Protein AF-A0A931YNC0-F1 (afdb_monomer)

Mean predicted aligned error: 11.18 Å

Foldseek 3Di:
DFWDKDKDFADFFDCVVVVFDFDDWAAALQRNYIKTWTDDPPNAWIWIAGPNDIQTAGGPKDWHAANVRPWIKIWHAPVVRPPPWIFIDIPNHGQEIDNEPDWDAWAHLHNQKTKTKGFHPVLVVVPPSSVVRIWIDISHDTCPPQKDWDFDCAAPPDSWTWIWIQGNVVQWIWIQTPSRDIDDTDHNPPDDDDDPPDDPNDPDPPDPPDDDDLFDWDWDDDPQWIWTDHPNQIADIASAFDDPVRDHGWAAASNSPKIKGKGKHFPPVLVVLVVVLVVVVVVLVVPDPDDDCPVCCVPNVVSCQCCVCPHHVSVVNRLQRMWIWMIMSYYTDPDTANDKDDWYAQNVGWTWIWGAHPQAIFIATNNNTDDHANYKADWDQDPVVSWTWTWGHHPRIIMIMTID

Secondary structure (DSSP, 8-state):
-PPPEEEEEEEE--HHHHTS-EEEEEE-TTSS-EEEEEE-SSTT-EEEEETTEEEEE-SS-EEEE-TTSS-EEEEEEPSS--TT-EEEEETTEEEEEESSSEEEEEEEEETTEEEEEEE-HHHHHTGGGGGGG-EEEETTEE-BTTEEEEEEEPPTT---EEEEEEETTTTEEEEEETTS-BPPPEEPP--SSSPP-----------S-S-S---PPEEEEETTEEEEEETTEEEEEESEE--TTS---EEE-TTS--EEEEEEE--HHHHHHHHHHHHHHHHHHHH-SSS-THHIIIIIHHHHHHS-TTTSHHHHHHHHH-EEEEEESS-B-SS-BSEEEEEEE-TTS-EEEEEEETTEEEEEETTEE---BSEEEEEEEETTTTEEEEEEEETTEEEEEEE-

Nearest PDB structures (foldseek):
  4zb4-assembly1_A  TM=2.803E-01  e=5.300E-04  Saccharomyces cerevisiae S288C
  5m8c-assembly1_A  TM=2.665E-01  e=4.298E-04  Saccharomyces cerevisiae
  8ptx-assembly1_A  TM=2.726E-01  e=1.679E-03  Homo sapiens
  8yt8-assembly1_B  TM=2.460E-01  e=6.952E-01  Mus musculus
  9c3c-assembly1_b  TM=2.526E-01  e=2.861E+00  Oryctolagus cuniculus

Solvent-accessible surface area (backbone atoms only — not comparable to full-atom values): 22455 Å² total; per-residue (Å²): 130,84,73,48,75,49,76,44,85,53,51,70,62,56,50,86,84,66,76,36,57,83,69,49,78,46,47,11,45,71,47,72,23,60,34,40,34,28,47,49,93,55,92,59,35,43,34,33,36,46,90,94,37,82,42,75,21,56,44,92,50,51,72,44,43,16,35,75,39,84,44,42,37,37,39,24,46,46,88,78,68,57,88,82,47,32,32,32,23,48,72,77,40,85,72,34,79,39,98,30,79,34,75,83,43,76,47,42,66,42,76,87,40,44,35,35,31,33,31,50,65,74,39,58,76,62,44,81,68,23,67,79,56,55,38,29,29,52,74,71,43,80,37,56,90,45,38,47,79,43,81,30,62,39,52,82,64,41,101,37,52,24,35,38,39,36,33,64,84,78,41,27,31,33,46,27,37,74,63,34,43,44,49,75,79,37,74,56,75,96,60,99,63,81,79,71,94,55,90,52,70,66,74,76,84,63,72,96,79,69,88,68,80,76,73,69,73,38,79,45,74,60,91,69,33,28,31,42,33,42,92,89,36,67,26,54,78,22,58,38,52,56,44,99,88,64,51,71,48,52,19,60,25,87,86,66,81,46,46,32,35,43,30,29,40,64,36,71,67,49,53,51,48,52,55,49,53,49,53,51,50,53,50,48,62,73,74,56,90,70,96,66,75,59,63,52,54,70,54,48,45,58,52,46,47,37,57,28,81,87,75,16,69,42,24,57,50,41,62,70,41,32,23,28,22,47,27,39,37,81,44,58,51,92,66,62,29,64,37,60,48,75,58,38,46,42,93,86,64,46,45,34,31,43,35,32,50,97,80,28,17,27,50,30,48,72,85,47,71,51,74,73,17,73,38,68,43,78,76,44,76,38,79,94,72,65,24,43,34,27,37,35,27,52,88,50,35,35,29,25,38,41,38,89

Radius of gyration: 25.34 Å; Cα contacts (8 Å, |Δi|>4): 858; chains: 1; bounding box: 63×57×64 Å

Sequence (404 aa):
MSARHDTDHVATYQPERWQAPLDHVLCAGNNSAVAFGIRTDDACDRAYIFQDRVQGGTGHTRAELSPDGKQFAMYGFLDPPRADTYSITVNGEPRYQVPFDVVSRFAWLDSGTLCWSAFASRDAEEGRRGLERIRVFRNGEDVTGVFDFDEHFMTPPADRHGLTAVDYTRKAWWTVDDTGFATPPRPIPAHEGPIPRCNWGLFTDIPPLCNANPQQPQVTVAGRMHRVTFRGVTGPVFHAIEREDGMPDFAISDDGMFAGYIGTRYGSIIDSMSATAYRILEWVERKEPREDGWRSRYIAMPLAMLFTPNGGIGSAFALRSRRYFPATQHAAWRKGYRYAEYPFFTPRGALVVTAHDINGSCVVIDEDEGPRFDAVHHVRWLHAEQAVSYVGQRGNNFLRVVVR

Structure (mmCIF, N/CA/C/O backbone):
data_AF-A0A931YNC0-F1
#
_entry.id   AF-A0A931YNC0-F1
#
loop_
_atom_site.group_PDB
_atom_site.id
_atom_site.type_symbol
_atom_site.label_atom_id
_atom_site.label_alt_id
_atom_site.label_comp_id
_atom_site.label_asym_id
_atom_site.label_entity_id
_atom_site.label_seq_id
_atom_site.pdbx_PDB_ins_code
_atom_site.Cartn_x
_atom_site.Cartn_y
_atom_site.Cartn_z
_atom_site.occupancy
_atom_site.B_iso_or_equiv
_atom_site.auth_seq_id
_atom_site.auth_comp_id
_atom_site.auth_asym_id
_atom_site.auth_atom_id
_atom_site.pdbx_PDB_model_num
ATOM 1 N N . MET A 1 1 ? 0.783 -22.361 -15.378 1.00 55.53 1 MET A N 1
ATOM 2 C CA . MET A 1 1 ? -0.597 -22.348 -14.851 1.00 55.53 1 MET A CA 1
ATOM 3 C C . MET A 1 1 ? -0.954 -20.888 -14.684 1.00 55.53 1 MET A C 1
ATOM 5 O O . MET A 1 1 ? -0.130 -20.184 -14.127 1.00 55.53 1 MET A O 1
ATOM 9 N N . SER A 1 2 ? -2.070 -20.430 -15.250 1.00 73.88 2 SER A N 1
ATOM 10 C CA . SER A 1 2 ? -2.550 -19.058 -15.018 1.00 73.88 2 SER A CA 1
ATOM 11 C C . SER A 1 2 ? -2.988 -18.943 -13.559 1.00 73.88 2 SER A C 1
ATOM 13 O O . SER A 1 2 ? -3.594 -19.890 -13.042 1.00 73.88 2 SER A O 1
ATOM 15 N N . ALA A 1 3 ? -2.631 -17.841 -12.898 1.00 85.44 3 ALA A N 1
ATOM 16 C CA . ALA A 1 3 ? -3.044 -17.596 -11.525 1.00 85.44 3 ALA A CA 1
ATOM 17 C C . ALA A 1 3 ? -4.577 -17.541 -11.429 1.00 85.44 3 ALA A C 1
ATOM 19 O O . ALA A 1 3 ? -5.262 -17.007 -12.307 1.00 85.44 3 ALA A O 1
ATOM 20 N N . ARG A 1 4 ? -5.147 -18.120 -10.367 1.00 91.75 4 ARG A N 1
ATOM 21 C CA . ARG A 1 4 ? -6.596 -18.054 -10.149 1.00 91.75 4 ARG A CA 1
ATOM 22 C C . ARG A 1 4 ? -6.924 -16.774 -9.388 1.00 91.75 4 ARG A C 1
ATOM 24 O O . ARG A 1 4 ? -6.419 -16.571 -8.289 1.00 91.75 4 ARG A O 1
ATOM 31 N N . HIS A 1 5 ? -7.812 -15.962 -9.956 1.00 92.94 5 HIS A N 1
ATOM 32 C CA . HIS A 1 5 ? -8.323 -14.743 -9.335 1.00 92.94 5 HIS A CA 1
ATOM 33 C C . HIS A 1 5 ? -9.734 -14.987 -8.799 1.00 92.94 5 HIS A C 1
ATOM 35 O O . HIS A 1 5 ? -10.678 -15.115 -9.579 1.00 92.94 5 HIS A O 1
ATOM 41 N N . ASP A 1 6 ? -9.884 -15.029 -7.479 1.00 94.38 6 ASP A N 1
ATOM 42 C CA . ASP A 1 6 ? -11.199 -14.980 -6.841 1.00 94.38 6 ASP A CA 1
ATOM 43 C C . ASP A 1 6 ? -11.533 -13.510 -6.542 1.00 94.38 6 ASP A C 1
ATOM 45 O O . ASP A 1 6 ? -10.662 -12.743 -6.126 1.00 94.38 6 ASP A O 1
ATOM 49 N N . THR A 1 7 ? -12.763 -13.083 -6.830 1.00 94.50 7 THR A N 1
ATOM 50 C CA . THR A 1 7 ? -13.190 -11.684 -6.685 1.00 94.50 7 THR A CA 1
ATOM 51 C C . THR A 1 7 ? -14.472 -11.600 -5.872 1.00 94.50 7 THR A C 1
ATOM 53 O O . THR A 1 7 ? -15.481 -12.181 -6.268 1.00 94.50 7 THR A O 1
ATOM 56 N N . ASP A 1 8 ? -14.438 -10.815 -4.799 1.00 94.19 8 ASP A N 1
ATOM 57 C CA . ASP A 1 8 ? -15.563 -10.576 -3.900 1.00 94.19 8 ASP A CA 1
ATOM 58 C C . ASP A 1 8 ? -15.933 -9.088 -3.918 1.00 94.19 8 ASP A C 1
ATOM 60 O O . ASP A 1 8 ? -15.063 -8.215 -3.914 1.00 94.19 8 ASP A O 1
ATOM 64 N N . HIS A 1 9 ? -17.227 -8.765 -3.927 1.00 94.50 9 HIS A N 1
ATOM 65 C CA . HIS A 1 9 ? -17.669 -7.382 -3.729 1.00 94.50 9 HIS A CA 1
ATOM 66 C C . HIS A 1 9 ? -17.532 -6.993 -2.256 1.00 94.50 9 HIS A C 1
ATOM 68 O O . HIS A 1 9 ? -17.921 -7.763 -1.381 1.00 94.50 9 HIS A O 1
ATOM 74 N N . VAL A 1 10 ? -16.965 -5.811 -1.992 1.00 93.19 10 VAL A N 1
ATOM 75 C CA . VAL A 1 10 ? -16.708 -5.335 -0.623 1.00 93.19 10 VAL A CA 1
ATOM 76 C C . VAL A 1 10 ? -17.553 -4.118 -0.282 1.00 93.19 10 VAL A C 1
ATOM 78 O O . VAL A 1 10 ? -18.072 -4.024 0.827 1.00 93.19 10 VAL A O 1
ATOM 81 N N . ALA A 1 11 ? -17.681 -3.171 -1.214 1.00 93.06 11 ALA A N 1
ATOM 82 C CA . ALA A 1 11 ? -18.469 -1.963 -1.004 1.00 93.06 11 ALA A CA 1
ATOM 83 C C . ALA A 1 11 ? -18.790 -1.235 -2.313 1.00 93.06 11 ALA A C 1
ATOM 85 O O . ALA A 1 11 ? -18.158 -1.444 -3.353 1.00 93.06 11 ALA A O 1
ATOM 86 N N . THR A 1 12 ? -19.750 -0.317 -2.231 1.00 93.06 12 THR A N 1
ATOM 87 C CA . THR A 1 12 ? -20.085 0.621 -3.302 1.00 93.06 12 THR A CA 1
ATOM 88 C C . THR A 1 12 ? -20.097 2.040 -2.744 1.00 93.06 12 THR A C 1
ATOM 90 O O . THR A 1 12 ? -20.809 2.331 -1.787 1.00 93.06 12 THR A O 1
ATOM 93 N N . TYR A 1 13 ? -19.328 2.935 -3.360 1.00 91.88 13 TYR A N 1
ATOM 94 C CA . TYR A 1 13 ? -19.343 4.361 -3.062 1.00 91.88 13 TYR A CA 1
ATOM 95 C C . TYR A 1 13 ? -20.507 5.049 -3.786 1.00 91.88 13 TYR A C 1
ATOM 97 O O . TYR A 1 13 ? -20.740 4.822 -4.968 1.00 91.88 13 TYR A O 1
ATOM 105 N N . GLN A 1 14 ? -21.264 5.896 -3.093 1.00 90.88 14 GLN A N 1
ATOM 106 C CA . GLN A 1 14 ? -22.442 6.566 -3.655 1.00 90.88 14 GLN A CA 1
ATOM 107 C C . GLN A 1 14 ? -22.222 8.085 -3.650 1.00 90.88 14 GLN A C 1
ATOM 109 O O . GLN A 1 14 ? -22.720 8.751 -2.746 1.00 90.88 14 GLN A O 1
ATOM 114 N N . PRO A 1 15 ? -21.486 8.655 -4.626 1.00 87.00 15 PRO A N 1
ATOM 115 C CA . PRO A 1 15 ? -21.131 10.078 -4.617 1.00 87.00 15 PRO A CA 1
ATOM 116 C C . PRO A 1 15 ? -22.362 10.988 -4.512 1.00 87.00 15 PRO A C 1
ATOM 118 O O . PRO A 1 15 ? -22.346 11.948 -3.754 1.00 87.00 15 PRO A O 1
ATOM 121 N N . GLU A 1 16 ? -23.460 10.624 -5.179 1.00 88.06 16 GLU A N 1
ATOM 122 C CA . GLU A 1 16 ? -24.739 11.353 -5.134 1.00 88.06 16 GLU A CA 1
ATOM 123 C C . GLU A 1 16 ? -25.344 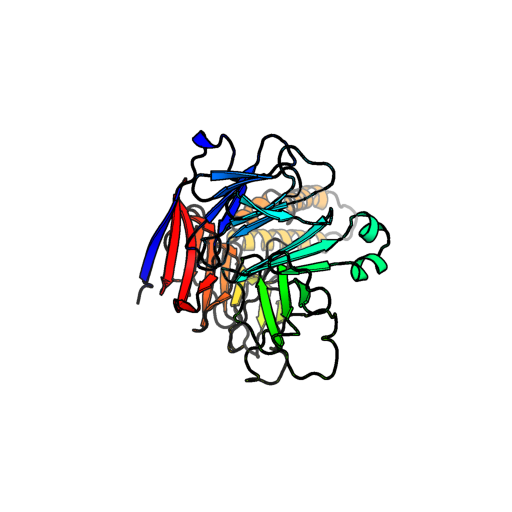11.421 -3.723 1.00 88.06 16 GLU A C 1
ATOM 125 O O . GLU A 1 16 ? -25.979 12.405 -3.349 1.00 88.06 16 GLU A O 1
ATOM 130 N N . ARG A 1 17 ? -25.153 10.366 -2.919 1.00 87.50 17 ARG A N 1
ATOM 131 C CA . ARG A 1 17 ? -25.677 10.286 -1.550 1.00 87.50 17 ARG A CA 1
ATOM 132 C C . ARG A 1 17 ? -24.858 11.136 -0.583 1.00 87.50 17 ARG A C 1
ATOM 134 O O . ARG A 1 17 ? -25.415 11.660 0.375 1.00 87.50 17 ARG A O 1
ATOM 141 N N . TRP A 1 18 ? -23.555 11.241 -0.824 1.00 84.62 18 TRP A N 1
ATOM 142 C CA . TRP A 1 18 ? -22.610 11.882 0.092 1.00 84.62 18 TRP A CA 1
ATOM 143 C C . TRP A 1 18 ? -22.251 13.312 -0.306 1.00 84.62 18 TRP A C 1
ATOM 145 O O . TRP A 1 18 ? -21.717 14.039 0.520 1.00 84.62 18 TRP A O 1
ATOM 155 N N . GLN A 1 19 ? -22.556 13.706 -1.548 1.00 85.69 19 GLN A N 1
ATOM 156 C CA . GLN A 1 19 ? -22.292 15.036 -2.110 1.00 85.69 19 GLN A CA 1
ATOM 157 C C . GLN A 1 19 ? -20.828 15.482 -1.968 1.00 85.69 19 GLN A C 1
ATOM 159 O O . GLN A 1 19 ? -20.533 16.669 -1.929 1.00 85.69 19 GLN A O 1
ATOM 164 N N . ALA A 1 20 ? -19.905 14.523 -1.914 1.00 86.44 20 ALA A N 1
ATOM 165 C CA . ALA A 1 20 ? -18.487 14.764 -1.702 1.00 86.44 20 ALA A CA 1
ATOM 166 C C . ALA A 1 20 ? -17.646 13.881 -2.636 1.00 86.44 20 ALA A C 1
ATOM 168 O O . ALA A 1 20 ? -18.051 12.756 -2.965 1.00 86.44 20 ALA A O 1
ATOM 169 N N . PRO A 1 21 ? -16.471 14.344 -3.087 1.00 88.25 21 PRO A N 1
ATOM 170 C CA . PRO A 1 21 ? -15.528 13.487 -3.786 1.00 88.25 21 PRO A CA 1
ATOM 171 C C . PRO A 1 21 ? -14.871 12.501 -2.811 1.00 88.25 21 PRO A C 1
ATOM 173 O O . PRO A 1 21 ? -14.592 12.825 -1.653 1.00 88.25 21 PRO A O 1
ATOM 176 N N . LEU A 1 22 ? -14.592 11.296 -3.313 1.00 89.50 22 LEU A N 1
ATOM 177 C CA . LEU A 1 22 ? -13.743 10.333 -2.620 1.00 89.50 22 LEU A CA 1
ATOM 178 C C . LEU A 1 22 ? -12.320 10.903 -2.530 1.00 89.50 22 LEU A C 1
ATOM 180 O O . LEU A 1 22 ? -11.747 11.276 -3.552 1.00 89.50 22 LEU A O 1
ATOM 184 N N . ASP A 1 23 ? -11.771 10.964 -1.321 1.00 88.56 23 ASP A N 1
ATOM 185 C CA . ASP A 1 23 ? -10.412 11.444 -1.053 1.00 88.56 23 ASP A CA 1
ATOM 186 C C . ASP A 1 23 ? -9.432 10.269 -0.965 1.00 88.56 23 ASP A C 1
ATOM 188 O O . ASP A 1 23 ? -8.437 10.230 -1.684 1.00 88.56 23 ASP A O 1
ATOM 192 N N . HIS A 1 24 ? -9.743 9.275 -0.129 1.00 87.38 24 HIS A N 1
ATOM 193 C CA . HIS A 1 24 ? -8.935 8.066 0.030 1.00 87.38 24 HIS A CA 1
ATOM 194 C C . HIS A 1 24 ? -9.781 6.871 0.495 1.00 87.38 24 HIS A C 1
ATOM 196 O O . HIS A 1 24 ? -10.928 7.016 0.924 1.00 87.38 24 HIS A O 1
ATOM 202 N N . VAL A 1 25 ? -9.214 5.668 0.400 1.00 89.50 25 VAL A N 1
ATOM 203 C CA . VAL A 1 25 ? -9.854 4.406 0.798 1.00 89.50 25 VAL A CA 1
ATOM 204 C C . VAL A 1 25 ? -9.017 3.774 1.898 1.00 89.50 25 VAL A C 1
ATOM 206 O O . VAL A 1 25 ? -7.814 3.623 1.731 1.00 89.50 25 VAL A O 1
ATOM 209 N N . LEU A 1 26 ? -9.651 3.388 3.002 1.00 89.94 26 LEU A N 1
ATOM 210 C CA . LEU A 1 26 ? -9.050 2.558 4.043 1.00 89.94 26 LEU A CA 1
ATOM 211 C C . LEU A 1 26 ? -9.515 1.119 3.842 1.00 89.94 26 LEU A C 1
ATOM 213 O O . LEU A 1 26 ? -10.693 0.888 3.571 1.00 89.94 26 LEU A O 1
ATOM 217 N N . CYS A 1 27 ? -8.617 0.151 3.996 1.00 87.88 27 CYS A N 1
ATOM 218 C CA . CYS A 1 27 ? -8.933 -1.272 3.873 1.00 87.88 27 CYS A CA 1
ATOM 219 C C . CYS A 1 27 ? -8.572 -2.022 5.152 1.00 87.88 27 CYS A C 1
ATOM 221 O O . CYS A 1 27 ? -7.568 -1.723 5.792 1.00 87.88 27 CYS A O 1
ATOM 223 N N . ALA A 1 28 ? -9.362 -3.041 5.486 1.00 88.56 28 ALA A N 1
ATOM 224 C CA . ALA A 1 28 ? -9.044 -3.949 6.583 1.00 88.56 28 ALA A CA 1
ATOM 225 C C . ALA A 1 28 ? -7.748 -4.712 6.276 1.00 88.56 28 ALA A C 1
ATOM 227 O O . ALA A 1 28 ? -7.393 -4.891 5.109 1.00 88.56 28 ALA A O 1
ATOM 228 N N . GLY A 1 29 ? -7.074 -5.239 7.300 1.00 79.00 29 GLY A N 1
ATOM 229 C CA . GLY A 1 29 ? -5.818 -5.984 7.128 1.00 79.00 29 GLY A CA 1
ATOM 230 C C . GLY A 1 29 ? -5.921 -7.185 6.172 1.00 79.00 29 GLY A C 1
ATOM 231 O O . GLY A 1 29 ? -4.949 -7.549 5.514 1.00 79.00 29 GLY A O 1
ATOM 232 N N . ASN A 1 30 ? -7.111 -7.776 6.041 1.00 84.06 30 ASN A N 1
ATOM 233 C CA . ASN A 1 30 ? -7.433 -8.860 5.103 1.00 84.06 30 ASN A CA 1
ATOM 234 C C . ASN A 1 30 ? -8.132 -8.390 3.800 1.00 84.06 30 ASN A C 1
ATOM 236 O O . ASN A 1 30 ? -8.558 -9.227 2.994 1.00 84.06 30 ASN A O 1
ATOM 240 N N . ASN A 1 31 ? -8.290 -7.077 3.606 1.00 88.12 31 ASN A N 1
ATOM 241 C CA . ASN A 1 31 ? -9.050 -6.422 2.536 1.00 88.12 31 ASN A CA 1
ATOM 242 C C . ASN A 1 31 ? -10.536 -6.843 2.443 1.00 88.12 31 ASN A C 1
ATOM 244 O O . ASN A 1 31 ? -11.144 -6.704 1.385 1.00 88.12 31 ASN A O 1
ATOM 248 N N . SER A 1 32 ? -11.140 -7.379 3.512 1.00 90.69 32 SER A N 1
ATOM 249 C CA . SER A 1 32 ? -12.546 -7.828 3.501 1.00 90.69 32 SER A CA 1
ATOM 250 C C . SER A 1 32 ? -13.561 -6.720 3.771 1.00 90.69 32 SER A C 1
ATOM 252 O O . SER A 1 32 ? -14.760 -6.970 3.709 1.00 90.69 32 SER A O 1
ATOM 254 N N . ALA A 1 33 ? -13.100 -5.522 4.119 1.00 92.38 33 ALA A N 1
ATOM 255 C CA . ALA A 1 33 ? -13.934 -4.355 4.351 1.00 92.38 33 ALA A CA 1
ATOM 256 C C . ALA A 1 33 ? -13.169 -3.092 3.956 1.00 92.38 33 ALA A C 1
ATOM 258 O O . ALA A 1 33 ? -11.934 -3.069 4.006 1.00 92.38 33 ALA A O 1
ATOM 259 N N . VAL A 1 34 ? -13.918 -2.052 3.592 1.00 93.00 34 VAL A N 1
ATOM 260 C CA . VAL A 1 34 ? -13.373 -0.733 3.273 1.00 93.00 34 VAL A CA 1
ATOM 261 C C . VAL A 1 34 ? -14.129 0.366 4.011 1.00 93.00 34 VAL A C 1
ATOM 263 O O . VAL A 1 34 ? -15.326 0.233 4.277 1.00 93.00 34 VAL A O 1
ATOM 266 N N . ALA A 1 35 ? -13.430 1.456 4.306 1.00 92.81 35 ALA A N 1
ATOM 267 C CA . ALA A 1 35 ? -14.023 2.730 4.689 1.00 92.81 35 ALA A CA 1
ATOM 268 C C . ALA A 1 35 ? -13.587 3.812 3.693 1.00 92.81 35 ALA A C 1
ATOM 270 O O . ALA A 1 35 ? -12.473 3.775 3.169 1.00 92.81 35 ALA A O 1
ATOM 271 N N . PHE A 1 36 ? -14.467 4.768 3.417 1.00 92.62 36 PHE A N 1
ATOM 272 C CA . PHE A 1 36 ? -14.213 5.834 2.449 1.00 92.62 36 PHE A CA 1
ATOM 273 C C . PHE A 1 36 ? -13.948 7.143 3.175 1.00 92.62 36 PHE A C 1
ATOM 275 O O . PHE A 1 36 ? -14.842 7.637 3.856 1.00 92.62 36 PHE A O 1
ATOM 282 N N . GLY A 1 37 ? -12.757 7.712 3.012 1.00 90.31 37 GLY A N 1
ATOM 283 C CA . GLY A 1 37 ? -12.494 9.094 3.391 1.00 90.31 37 GLY A CA 1
ATOM 284 C C . GLY A 1 37 ? -13.047 10.023 2.315 1.00 90.31 37 GLY A C 1
ATOM 285 O O . GLY A 1 37 ? -12.710 9.876 1.139 1.00 90.31 37 GLY A O 1
ATOM 286 N N . ILE A 1 38 ? -13.902 10.966 2.702 1.00 89.56 38 ILE A N 1
ATOM 287 C CA . ILE A 1 38 ? -14.461 11.982 1.805 1.00 89.56 38 ILE A CA 1
ATOM 288 C C . ILE A 1 38 ? -14.010 13.370 2.246 1.00 89.56 38 ILE A C 1
ATOM 290 O O . ILE A 1 38 ? -13.848 13.640 3.440 1.00 89.56 38 ILE A O 1
ATOM 294 N N . ARG A 1 39 ? -13.807 14.256 1.270 1.00 84.12 39 ARG A N 1
ATOM 295 C CA . ARG A 1 39 ? -13.465 15.654 1.535 1.00 84.12 39 ARG A CA 1
ATOM 296 C C . ARG A 1 39 ? -14.747 16.469 1.646 1.00 84.12 39 ARG A C 1
ATOM 298 O O . ARG A 1 39 ? -15.526 16.490 0.697 1.00 84.12 39 ARG A O 1
ATOM 305 N N . THR A 1 40 ? -14.962 17.116 2.783 1.00 80.31 40 THR A N 1
ATOM 306 C CA . THR A 1 40 ? -16.070 18.062 2.958 1.00 80.31 40 THR A CA 1
ATOM 307 C C . THR A 1 40 ? -15.669 19.451 2.458 1.00 80.31 40 THR A C 1
ATOM 309 O O . THR A 1 40 ? -14.479 19.744 2.326 1.00 80.31 40 THR A O 1
ATOM 312 N N . ASP A 1 41 ? -16.652 20.305 2.170 1.00 78.44 41 ASP A N 1
ATOM 313 C CA . ASP A 1 41 ? -16.408 21.677 1.694 1.00 78.44 41 ASP A CA 1
ATOM 314 C C . ASP A 1 41 ? -15.667 22.540 2.731 1.00 78.44 41 ASP A C 1
ATOM 316 O O . ASP A 1 41 ? -14.921 23.454 2.369 1.00 78.44 41 ASP A O 1
ATOM 320 N N . ASP A 1 42 ? -15.803 22.210 4.017 1.00 72.19 42 ASP A N 1
ATOM 321 C CA . ASP A 1 42 ? -14.994 22.793 5.079 1.00 72.19 42 ASP A CA 1
ATOM 322 C C . ASP A 1 42 ? -13.581 22.200 5.032 1.00 72.19 42 ASP A C 1
ATOM 324 O O . ASP A 1 42 ? -13.360 21.025 5.326 1.00 72.19 42 ASP A O 1
ATOM 328 N N . ALA A 1 43 ? -12.614 23.036 4.638 1.00 57.22 43 ALA A N 1
ATOM 329 C CA . ALA A 1 43 ? -11.243 22.672 4.256 1.00 57.22 43 ALA A CA 1
ATOM 330 C C . ALA A 1 43 ? -10.419 21.900 5.312 1.00 57.22 43 ALA A C 1
ATOM 332 O O . ALA A 1 43 ? -9.307 21.461 5.008 1.00 57.22 43 ALA A O 1
ATOM 333 N N . CYS A 1 44 ? -10.937 21.736 6.528 1.00 56.97 44 CYS A N 1
ATOM 334 C CA . CYS A 1 44 ? -10.276 21.042 7.631 1.00 56.97 44 CYS A CA 1
ATOM 335 C C . CYS A 1 44 ? -10.998 19.773 8.098 1.00 56.97 44 CYS A C 1
ATOM 337 O O . CYS A 1 44 ? -10.445 19.073 8.947 1.00 56.97 44 CYS A O 1
ATOM 339 N N . ASP A 1 45 ? -12.169 19.452 7.546 1.00 68.56 45 ASP A N 1
ATOM 340 C CA . ASP A 1 45 ? -12.976 18.337 8.026 1.00 68.56 45 ASP A CA 1
ATOM 341 C C . ASP A 1 45 ? -12.892 17.138 7.072 1.00 68.56 45 ASP A C 1
ATOM 343 O O . ASP A 1 45 ? -12.884 17.241 5.841 1.00 68.56 45 ASP A O 1
ATOM 347 N N . ARG A 1 46 ? -12.741 15.957 7.673 1.00 80.38 46 ARG A N 1
ATOM 348 C CA . ARG A 1 46 ? -12.788 14.672 6.978 1.00 80.38 46 ARG A CA 1
ATOM 349 C C . ARG A 1 46 ? -13.939 13.891 7.568 1.00 80.38 46 ARG A C 1
ATOM 351 O O . ARG A 1 46 ? -13.981 13.643 8.771 1.00 80.38 46 ARG A O 1
ATOM 358 N N . ALA A 1 47 ? -14.842 13.458 6.704 1.00 85.12 47 ALA A N 1
ATOM 359 C CA . ALA A 1 47 ? -15.827 12.462 7.073 1.00 85.12 47 ALA A CA 1
ATOM 360 C C . ALA A 1 47 ? -15.393 11.106 6.527 1.00 85.12 47 ALA A C 1
ATOM 362 O O . ALA A 1 47 ? -14.763 11.002 5.471 1.00 85.12 47 ALA A O 1
ATOM 363 N N . TYR A 1 48 ? -15.747 10.062 7.260 1.00 88.19 48 TYR A N 1
ATOM 364 C CA . TYR A 1 48 ? -15.516 8.693 6.850 1.00 88.19 48 TYR A CA 1
ATOM 365 C C . TYR A 1 48 ? -16.843 7.972 6.695 1.00 88.19 48 TYR A C 1
ATOM 367 O O . TYR A 1 48 ? -17.751 8.132 7.506 1.00 88.19 48 TYR A O 1
ATOM 375 N N . ILE A 1 49 ? -16.968 7.154 5.659 1.00 87.88 49 ILE A N 1
ATOM 376 C CA . ILE A 1 49 ? -18.130 6.293 5.462 1.00 87.88 49 ILE A CA 1
ATOM 377 C C . ILE A 1 49 ? -17.705 4.860 5.721 1.00 87.88 49 ILE A C 1
ATOM 379 O O . ILE A 1 49 ? -16.839 4.329 5.026 1.00 87.88 49 ILE A O 1
ATOM 383 N N . PHE A 1 50 ? -18.354 4.220 6.685 1.00 91.56 50 PHE A N 1
ATOM 384 C CA . PHE A 1 50 ? -18.160 2.809 6.989 1.00 91.56 50 PHE A CA 1
ATOM 385 C C . PHE A 1 50 ? -19.518 2.147 7.232 1.00 91.56 50 PHE A C 1
ATOM 387 O O . PHE A 1 50 ? -20.323 2.658 8.010 1.00 91.56 50 PHE A O 1
ATOM 394 N N . GLN A 1 51 ? -19.788 1.027 6.548 1.00 88.69 51 GLN A N 1
ATOM 395 C CA . GLN A 1 51 ? -21.067 0.295 6.622 1.00 88.69 51 GLN A CA 1
ATOM 396 C C . GLN A 1 51 ? -22.305 1.199 6.426 1.00 88.69 51 GLN A C 1
ATOM 398 O O . GLN A 1 51 ? -23.231 1.186 7.235 1.00 88.69 51 GLN A O 1
ATOM 403 N N . ASP A 1 52 ? -22.301 2.022 5.371 1.00 85.31 52 ASP A N 1
ATOM 404 C CA . ASP A 1 52 ? -23.373 2.979 5.028 1.00 85.31 52 ASP A CA 1
ATOM 405 C C . ASP A 1 52 ? -23.671 4.063 6.077 1.00 85.31 52 ASP A C 1
ATOM 407 O O . ASP A 1 52 ? -24.682 4.769 5.975 1.00 85.31 52 ASP A O 1
ATOM 411 N N . ARG A 1 53 ? -22.791 4.228 7.069 1.00 84.88 53 ARG A N 1
ATOM 412 C CA . ARG A 1 53 ? -22.875 5.281 8.081 1.00 84.88 53 ARG A CA 1
ATOM 413 C C . ARG A 1 53 ? -21.770 6.296 7.853 1.00 84.88 53 ARG A C 1
ATOM 415 O O . ARG A 1 53 ? -20.601 5.927 7.753 1.00 84.88 53 ARG A O 1
ATOM 422 N N . VAL A 1 54 ? -22.154 7.568 7.804 1.00 81.88 54 VAL A N 1
ATOM 423 C CA . VAL A 1 54 ? -21.203 8.679 7.876 1.00 81.88 54 VAL A CA 1
ATOM 424 C C . VAL A 1 54 ? -20.771 8.820 9.326 1.00 81.88 54 VAL A C 1
ATOM 426 O O . VAL A 1 54 ? -21.604 8.924 10.224 1.00 81.88 54 VAL A O 1
ATOM 429 N N . GLN A 1 55 ? -19.468 8.814 9.539 1.00 82.19 55 GLN A N 1
ATOM 430 C CA . GLN A 1 55 ? -18.815 9.116 10.796 1.00 82.19 55 GLN A CA 1
ATOM 431 C C . GLN A 1 55 ? -17.999 10.382 10.546 1.00 82.19 55 GLN A C 1
ATOM 433 O O . GLN A 1 55 ? -17.012 10.365 9.812 1.00 82.19 55 GLN A O 1
ATOM 438 N N . GLY A 1 56 ? -18.501 11.507 11.051 1.00 71.06 56 GLY A N 1
ATOM 439 C CA . GLY A 1 56 ? -17.851 12.806 10.915 1.00 71.06 56 GLY A CA 1
ATOM 440 C C . GLY A 1 56 ? -16.901 13.057 12.078 1.00 71.06 56 GLY A C 1
ATOM 441 O O . GLY A 1 56 ? -17.246 12.766 13.223 1.00 71.06 56 GLY A O 1
ATOM 442 N N . GLY A 1 57 ? -15.726 13.601 11.784 1.00 62.91 57 GLY A N 1
ATOM 443 C CA . GLY A 1 57 ? -14.852 14.217 12.773 1.00 62.91 57 GLY A CA 1
ATOM 444 C C . GLY A 1 57 ? -14.528 15.635 12.323 1.00 62.91 57 GLY A C 1
ATOM 445 O O . GLY A 1 57 ? -14.282 15.865 11.138 1.00 62.91 57 GLY A O 1
ATOM 446 N N . THR A 1 58 ? -14.553 16.586 13.252 1.00 63.09 58 THR A N 1
ATOM 447 C CA . THR A 1 58 ? -14.026 17.925 12.985 1.00 63.09 58 THR A CA 1
ATOM 448 C C . THR A 1 58 ? -12.517 17.944 13.247 1.00 63.09 58 THR A C 1
ATOM 450 O O . THR A 1 58 ? -12.023 17.312 14.187 1.00 63.09 58 THR A O 1
ATOM 453 N N . GLY A 1 59 ? -11.757 18.647 12.406 1.00 69.31 59 GLY A N 1
ATOM 454 C CA . GLY A 1 59 ? -10.307 18.819 12.550 1.00 69.31 59 GLY A CA 1
ATOM 455 C C . GLY A 1 59 ? -9.454 17.592 12.187 1.00 69.31 59 GLY A C 1
ATOM 456 O O . GLY A 1 59 ? -9.795 16.806 11.301 1.00 69.31 59 GLY A O 1
ATOM 457 N N . HIS A 1 60 ? -8.295 17.444 12.851 1.00 65.62 60 HIS A N 1
ATOM 458 C CA . HIS A 1 60 ? -7.285 16.401 12.593 1.00 65.62 60 HIS A CA 1
ATOM 459 C C . HIS A 1 60 ? -7.780 14.988 12.949 1.00 65.62 60 HIS A C 1
ATOM 461 O O . HIS A 1 60 ? -7.344 14.368 13.916 1.00 65.62 60 HIS A O 1
ATOM 467 N N . THR A 1 61 ? -8.688 14.470 12.130 1.00 74.25 61 THR A N 1
ATOM 468 C CA . THR A 1 61 ? -9.345 13.184 12.336 1.00 74.25 61 THR A CA 1
ATOM 469 C C . THR A 1 61 ? -8.468 12.059 11.794 1.00 74.25 61 THR A C 1
ATOM 471 O O . THR A 1 61 ? -8.199 11.987 10.589 1.00 74.25 61 THR A O 1
ATOM 474 N N . ARG A 1 62 ? -8.038 11.158 12.684 1.00 84.94 62 ARG A N 1
ATOM 475 C CA . ARG A 1 62 ? -7.435 9.870 12.309 1.00 84.94 62 ARG A CA 1
ATOM 476 C C . ARG A 1 62 ? -8.480 8.774 12.427 1.00 84.94 62 ARG A C 1
ATOM 478 O O . ARG A 1 62 ? -9.264 8.766 13.377 1.00 84.94 62 ARG A O 1
ATOM 485 N N . ALA A 1 63 ? -8.467 7.856 11.473 1.00 89.44 63 ALA A N 1
ATOM 486 C CA . ALA A 1 63 ? -9.379 6.734 11.447 1.00 89.44 63 ALA A CA 1
ATOM 487 C C . ALA A 1 63 ? -8.660 5.458 11.027 1.00 89.44 63 ALA A C 1
ATOM 489 O O . ALA A 1 63 ? -7.753 5.500 10.203 1.00 89.44 63 ALA A O 1
ATOM 490 N N . GLU A 1 64 ? -9.085 4.338 11.599 1.00 90.00 64 GLU A N 1
ATOM 491 C CA . GLU A 1 64 ? -8.451 3.037 11.422 1.00 90.00 64 GLU A CA 1
ATOM 492 C C . GLU A 1 64 ? -9.503 1.939 11.369 1.00 90.00 64 GLU A C 1
ATOM 494 O O . GLU A 1 64 ? -10.453 1.916 12.162 1.00 90.00 64 GLU A O 1
ATOM 499 N N . LEU A 1 65 ? -9.305 0.988 10.461 1.00 90.38 65 LEU A N 1
ATOM 500 C CA . LEU A 1 65 ? -10.160 -0.182 10.343 1.00 90.38 65 LEU A CA 1
ATOM 501 C C . LEU A 1 65 ? -9.472 -1.389 10.979 1.00 90.38 65 LEU A C 1
ATOM 503 O O . LEU A 1 65 ? -8.294 -1.643 10.737 1.00 90.38 65 LEU A O 1
ATOM 507 N N . SER A 1 66 ? -10.202 -2.141 11.800 1.00 90.25 66 SER A N 1
ATOM 508 C CA . SER A 1 66 ? -9.664 -3.325 12.458 1.00 90.25 66 SER A CA 1
ATOM 509 C C . SER A 1 66 ? -9.197 -4.352 11.422 1.00 90.25 66 SER A C 1
ATOM 511 O O . SER A 1 66 ? -9.749 -4.415 10.317 1.00 90.25 66 SER A O 1
ATOM 513 N N . PRO A 1 67 ? -8.229 -5.222 11.760 1.00 84.56 67 PRO A N 1
ATOM 514 C CA . PRO A 1 67 ? -7.702 -6.203 10.813 1.00 84.56 67 PRO A CA 1
ATOM 515 C C . PRO A 1 67 ? -8.753 -7.134 10.189 1.00 84.56 67 PRO A C 1
ATOM 517 O O . PRO A 1 67 ? -8.576 -7.581 9.057 1.00 84.56 67 PRO A O 1
ATOM 520 N N . ASP A 1 68 ? -9.849 -7.415 10.903 1.00 87.38 68 ASP A N 1
ATOM 521 C CA . ASP A 1 68 ? -10.973 -8.230 10.417 1.00 87.38 68 ASP A CA 1
ATOM 522 C C . ASP A 1 68 ? -12.094 -7.418 9.753 1.00 87.38 68 ASP A C 1
ATOM 524 O O . ASP A 1 68 ? -13.096 -7.991 9.322 1.00 87.38 68 ASP A O 1
ATOM 528 N N . GLY A 1 69 ? -11.952 -6.093 9.696 1.00 89.94 69 GLY A N 1
ATOM 529 C CA . GLY A 1 69 ? -12.896 -5.208 9.034 1.00 89.94 69 GLY A CA 1
ATOM 530 C C . GLY A 1 69 ? -14.219 -5.005 9.765 1.00 89.94 69 GLY A C 1
ATOM 531 O O . GLY A 1 69 ? -15.167 -4.524 9.149 1.00 89.94 69 GLY A O 1
ATOM 532 N N . LYS A 1 70 ? -14.330 -5.393 11.043 1.00 93.19 70 LYS A N 1
ATOM 533 C CA . LYS A 1 70 ? -15.586 -5.286 11.811 1.00 93.19 70 LYS A CA 1
ATOM 534 C C . LYS A 1 70 ? -15.692 -4.029 12.663 1.00 93.19 70 LYS A C 1
ATOM 536 O O . LYS A 1 70 ? -16.798 -3.668 13.072 1.00 93.19 70 LYS A O 1
ATOM 541 N N . GLN A 1 71 ? -14.567 -3.400 12.980 1.00 93.94 71 GLN A N 1
ATOM 542 C CA . GLN A 1 71 ? -14.516 -2.231 13.846 1.00 93.94 71 GLN A CA 1
ATOM 543 C C . GLN A 1 71 ? -13.793 -1.102 13.131 1.00 93.94 71 GLN A C 1
ATOM 545 O O . GLN A 1 71 ? -12.668 -1.258 12.679 1.00 93.94 71 GLN A O 1
ATOM 550 N N . PHE A 1 72 ? -14.447 0.043 13.040 1.00 93.94 72 PHE A N 1
ATOM 551 C CA . PHE A 1 72 ? -13.884 1.274 12.523 1.00 93.94 72 PHE A CA 1
ATOM 552 C C . PHE A 1 72 ? -13.735 2.241 13.686 1.00 93.94 72 PHE A C 1
ATOM 554 O O . PHE A 1 72 ? -14.729 2.620 14.307 1.00 93.94 72 PHE A O 1
ATOM 561 N N . ALA A 1 73 ? -12.495 2.572 14.024 1.00 93.31 73 ALA A N 1
ATOM 562 C CA . ALA A 1 73 ? -12.190 3.503 15.091 1.00 93.31 73 ALA A CA 1
ATOM 563 C C . ALA A 1 73 ? -11.864 4.867 14.497 1.00 93.31 73 ALA A C 1
ATOM 565 O O . ALA A 1 73 ? -11.156 4.959 13.497 1.00 93.31 73 ALA A O 1
ATOM 566 N N . MET A 1 74 ? -12.350 5.920 15.139 1.00 92.12 74 MET A N 1
ATOM 567 C CA . MET A 1 74 ? -12.082 7.290 14.732 1.00 92.12 74 MET A CA 1
ATOM 568 C C . MET A 1 74 ? -11.832 8.152 15.961 1.00 92.12 74 MET A C 1
ATOM 570 O O . MET A 1 74 ? -12.595 8.109 16.929 1.00 92.12 74 MET A O 1
ATOM 574 N N . TYR A 1 75 ? -10.760 8.932 15.909 1.00 88.44 75 TYR A N 1
ATOM 575 C CA . TYR A 1 75 ? -10.422 9.955 16.890 1.00 88.44 75 TYR A CA 1
ATOM 576 C C . TYR A 1 75 ? -10.820 11.328 16.339 1.00 88.44 75 TYR A C 1
ATOM 578 O O . TYR A 1 75 ? -10.427 11.676 15.226 1.00 88.44 75 TYR A O 1
ATOM 586 N N . GLY A 1 76 ? -11.571 12.102 17.122 1.00 84.88 76 GLY A N 1
ATOM 587 C CA . GLY A 1 76 ? -11.978 13.464 16.775 1.00 84.88 76 GLY A CA 1
ATOM 588 C C . GLY A 1 76 ? -12.742 14.149 17.911 1.00 84.88 76 GLY A C 1
ATOM 589 O O . GLY A 1 76 ? -12.942 13.569 18.988 1.00 84.88 76 GLY A O 1
ATOM 590 N N . PHE A 1 77 ? -13.169 15.391 17.685 1.00 68.88 77 PHE A N 1
ATOM 591 C CA . PHE A 1 77 ? -14.084 16.068 18.605 1.00 68.88 77 PHE A CA 1
ATOM 592 C C . PHE A 1 77 ? -15.478 15.437 18.526 1.00 68.88 77 PHE A C 1
ATOM 594 O O . PHE A 1 77 ? -15.957 15.089 17.448 1.00 68.88 77 PHE A O 1
ATOM 601 N N . LEU A 1 78 ? -16.144 15.309 19.676 1.00 57.22 78 LEU A N 1
ATOM 602 C CA . LEU A 1 78 ? -17.587 15.072 19.696 1.00 57.22 78 LEU A CA 1
ATOM 603 C C . LEU A 1 78 ? -18.293 16.329 19.184 1.00 57.22 78 LEU A C 1
ATOM 605 O O . LEU A 1 78 ? -17.891 17.430 19.546 1.00 57.22 78 LEU A O 1
ATOM 609 N N . ASP A 1 79 ? -19.348 16.169 18.390 1.00 55.31 79 ASP A N 1
ATOM 610 C CA . ASP A 1 79 ? -20.275 17.256 18.069 1.00 55.31 79 ASP A CA 1
ATOM 611 C C . ASP A 1 79 ? -21.462 17.234 19.061 1.00 55.31 79 ASP A C 1
ATOM 613 O O . ASP A 1 79 ? -22.117 16.191 19.188 1.00 55.31 79 ASP A O 1
ATOM 617 N N . PRO A 1 80 ? -21.756 18.328 19.798 1.00 54.88 80 PRO A N 1
ATOM 618 C CA . PRO A 1 80 ? -20.989 19.572 19.886 1.00 54.88 80 PRO A CA 1
ATOM 619 C C . PRO A 1 80 ? -19.716 19.405 20.725 1.00 54.88 80 PRO A C 1
ATOM 621 O O . PRO A 1 80 ? -19.724 18.641 21.701 1.00 54.88 80 PRO A O 1
ATOM 624 N N . PRO A 1 81 ? -18.641 20.155 20.412 1.00 56.22 81 PRO A N 1
ATOM 625 C CA . PRO A 1 81 ? -17.393 20.074 21.152 1.00 56.22 81 PRO A CA 1
ATOM 626 C C . PRO A 1 81 ? -17.648 20.494 22.597 1.00 56.22 81 PRO A C 1
ATOM 628 O O . PRO A 1 81 ? -17.837 21.670 22.912 1.00 56.22 81 PRO A O 1
ATOM 631 N N . ARG A 1 82 ? -17.653 19.522 23.514 1.00 55.88 82 ARG A N 1
ATOM 632 C CA . ARG A 1 82 ? -17.392 19.831 24.918 1.00 55.88 82 ARG A CA 1
ATOM 633 C C . ARG A 1 82 ? -15.943 20.271 24.972 1.00 55.88 82 ARG A C 1
ATOM 635 O O . ARG A 1 82 ? -15.069 19.467 24.649 1.00 55.88 82 ARG A O 1
ATOM 642 N N . ALA A 1 83 ? -15.742 21.543 25.323 1.00 53.69 83 ALA A N 1
ATOM 643 C CA . ALA A 1 83 ? -14.432 22.162 25.456 1.00 53.69 83 ALA A CA 1
ATOM 644 C C . ALA A 1 83 ? -13.438 21.150 26.051 1.00 53.69 83 ALA A C 1
ATOM 646 O O . ALA A 1 83 ? -13.664 20.609 27.135 1.00 53.69 83 ALA A O 1
ATOM 647 N N . ASP A 1 84 ? -12.403 20.855 25.268 1.00 60.38 84 ASP A N 1
ATOM 648 C CA . ASP A 1 84 ? -11.185 20.15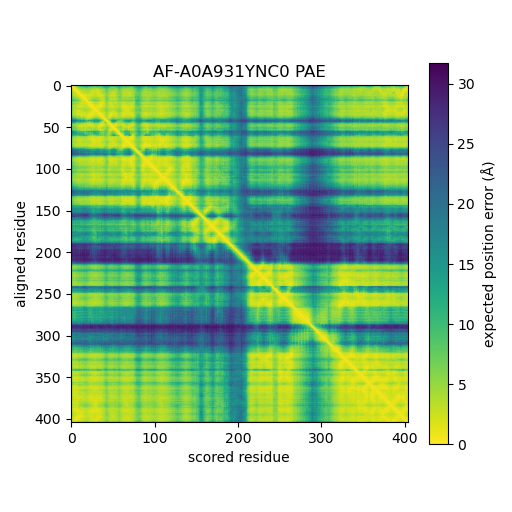8 25.682 1.00 60.38 84 ASP A CA 1
ATOM 649 C C . ASP A 1 84 ? -11.259 18.633 25.875 1.00 60.38 84 ASP A C 1
ATOM 651 O O . ASP A 1 84 ? -10.329 18.049 26.430 1.00 60.38 84 ASP A O 1
ATOM 655 N N . THR A 1 85 ? -12.305 17.947 25.395 1.00 65.75 85 THR A N 1
ATOM 656 C CA . THR A 1 85 ? -12.348 16.468 25.452 1.00 65.75 85 THR A CA 1
ATOM 657 C C . THR A 1 85 ? -12.471 15.834 24.073 1.00 65.75 85 THR A C 1
ATOM 659 O O . THR A 1 85 ? -13.511 15.905 23.420 1.00 65.75 85 THR A O 1
ATOM 662 N N . TYR A 1 86 ? -11.394 15.180 23.638 1.00 82.31 86 TYR A N 1
ATOM 663 C CA . TYR A 1 86 ? -11.434 14.293 22.483 1.00 82.31 86 TYR A CA 1
ATOM 664 C C . TYR A 1 86 ? -12.047 12.958 22.885 1.00 82.31 86 TYR A C 1
ATOM 666 O O . TYR A 1 86 ? -11.860 12.466 24.002 1.00 82.31 86 TYR A O 1
ATOM 674 N N . SER A 1 87 ? -12.750 12.339 21.945 1.00 88.69 87 SER A N 1
ATOM 675 C CA . SER A 1 87 ? -13.232 10.979 22.126 1.00 88.69 87 SER A CA 1
ATOM 676 C C . SER A 1 87 ? -12.763 10.103 20.984 1.00 88.69 87 SER A C 1
ATOM 678 O O . SER A 1 87 ? -12.563 10.556 19.856 1.00 88.69 87 SER A O 1
ATOM 680 N N . ILE A 1 88 ? -12.601 8.827 21.296 1.00 91.94 88 ILE A N 1
ATOM 681 C CA . ILE A 1 88 ? -12.466 7.795 20.288 1.00 91.94 88 ILE A CA 1
ATOM 682 C C . ILE A 1 88 ? -13.815 7.107 20.184 1.00 91.94 88 ILE A C 1
ATOM 684 O O . ILE A 1 88 ? -14.332 6.559 21.166 1.00 91.94 88 ILE A O 1
ATOM 688 N N . THR A 1 89 ? -14.369 7.136 18.981 1.00 92.25 89 THR A N 1
ATOM 689 C CA . THR A 1 89 ? -15.558 6.371 18.626 1.00 92.25 89 THR A CA 1
ATOM 690 C C . THR A 1 89 ? -15.142 5.050 17.995 1.00 92.25 89 THR A C 1
ATOM 692 O O . THR A 1 89 ? -14.105 4.963 17.337 1.00 92.25 89 THR A O 1
ATOM 695 N N . VAL A 1 90 ? -15.936 4.005 18.218 1.00 93.81 90 VAL A N 1
ATOM 696 C CA . VAL A 1 90 ? -15.804 2.717 17.534 1.00 93.81 90 VAL A CA 1
ATOM 697 C C . VAL A 1 90 ? -17.155 2.393 16.915 1.00 93.81 90 VAL A C 1
ATOM 699 O O . VAL A 1 90 ? -18.151 2.267 17.624 1.00 93.81 90 VAL A O 1
ATOM 702 N N . ASN A 1 91 ? -17.194 2.277 15.588 1.00 93.00 91 ASN A N 1
ATOM 703 C CA . ASN A 1 91 ? -18.417 2.119 14.797 1.00 93.00 91 ASN A CA 1
ATOM 704 C C . ASN A 1 91 ? -19.445 3.243 15.040 1.00 93.00 91 ASN A C 1
ATOM 706 O O . ASN A 1 91 ? -20.652 2.995 15.058 1.00 93.00 91 ASN A O 1
ATOM 710 N N . GLY A 1 92 ? -18.959 4.474 15.230 1.00 88.44 92 GLY A N 1
ATOM 711 C CA . GLY A 1 92 ? -19.765 5.666 15.507 1.00 88.44 92 GLY A CA 1
ATOM 712 C C . GLY A 1 92 ? -20.178 5.843 16.971 1.00 88.44 92 GLY A C 1
ATOM 713 O O . GLY A 1 92 ? -20.675 6.906 17.327 1.00 88.44 92 GLY A O 1
ATOM 714 N N . GLU A 1 93 ? -19.941 4.854 17.836 1.00 90.44 93 GLU A N 1
ATOM 715 C CA . GLU A 1 93 ? -20.298 4.934 19.255 1.00 90.44 93 GLU A CA 1
ATOM 716 C C . GLU A 1 93 ? -19.107 5.426 20.092 1.00 90.44 93 GLU A C 1
ATOM 718 O O . GLU A 1 93 ? -18.019 4.846 19.986 1.00 90.44 93 GLU A O 1
ATOM 723 N N . PRO A 1 94 ? -19.266 6.451 20.954 1.00 90.75 94 PRO A N 1
ATOM 724 C CA . PRO A 1 94 ? -18.213 6.887 21.866 1.00 90.75 94 PRO A CA 1
ATOM 725 C C . PRO A 1 94 ? -17.756 5.735 22.761 1.00 90.75 94 PRO A C 1
ATOM 727 O O . PRO A 1 94 ? -18.536 5.179 23.537 1.00 90.75 94 PRO A O 1
ATOM 730 N N . ARG A 1 95 ? -16.475 5.372 22.663 1.00 94.12 95 ARG A N 1
ATOM 731 C CA . ARG A 1 95 ? -15.919 4.220 23.377 1.00 94.12 95 ARG A CA 1
ATOM 732 C C . ARG A 1 95 ? -14.895 4.616 24.427 1.00 94.12 95 ARG A C 1
ATOM 734 O O . ARG A 1 95 ? -14.914 4.050 25.518 1.00 94.12 95 ARG A O 1
ATOM 741 N N . TYR A 1 96 ? -14.035 5.583 24.114 1.00 93.44 96 TYR A N 1
ATOM 742 C CA . TYR A 1 96 ? -12.965 6.018 25.007 1.00 93.44 96 TYR A CA 1
ATOM 743 C C . TYR A 1 96 ? -12.921 7.541 25.099 1.00 93.44 96 TYR A C 1
ATOM 745 O O . TYR A 1 96 ? -13.022 8.237 24.090 1.00 93.44 96 TYR A O 1
ATOM 753 N N . GLN A 1 97 ? -12.761 8.049 26.318 1.00 90.38 97 GLN A N 1
ATOM 754 C CA . GLN A 1 97 ? -12.465 9.456 26.573 1.00 90.38 97 GLN A CA 1
ATOM 755 C C . GLN A 1 97 ? -10.951 9.639 26.536 1.00 90.38 97 GLN A C 1
ATOM 757 O O . GLN A 1 97 ? -10.229 8.889 27.193 1.00 90.38 97 GLN A O 1
ATOM 762 N N . VAL A 1 98 ? -10.472 10.613 25.767 1.00 89.38 98 VAL A N 1
ATOM 763 C CA . VAL A 1 98 ? -9.045 10.918 25.674 1.00 89.38 98 VAL A CA 1
ATOM 764 C C . VAL A 1 98 ? -8.761 12.097 26.609 1.00 89.38 98 VAL A C 1
ATOM 766 O O . VAL A 1 98 ? -9.264 13.192 26.366 1.00 89.38 98 VAL A O 1
ATOM 769 N N . PRO A 1 99 ? -7.964 11.918 27.679 1.00 86.06 99 PRO A N 1
ATOM 770 C CA . PRO A 1 99 ? -7.702 12.973 28.665 1.00 86.06 99 PRO A CA 1
ATOM 771 C C . PRO A 1 99 ? -6.659 14.003 28.184 1.00 86.06 99 PRO A C 1
ATOM 773 O O . PRO A 1 99 ? -6.042 14.689 28.995 1.00 86.06 99 PRO A O 1
ATOM 776 N N . PHE A 1 100 ? -6.430 14.073 26.873 1.00 87.06 100 PHE A N 1
ATOM 777 C CA . PHE A 1 100 ? -5.376 14.831 26.210 1.00 87.06 100 PHE A CA 1
ATOM 778 C C . PHE A 1 100 ? -5.924 15.469 24.938 1.00 87.06 100 PHE A C 1
ATOM 780 O O . PHE A 1 100 ? -6.853 14.943 24.323 1.00 87.06 100 PHE A O 1
ATOM 787 N N . ASP A 1 101 ? -5.322 16.581 24.533 1.00 82.75 101 ASP A N 1
ATOM 788 C CA . ASP A 1 101 ? -5.724 17.353 23.362 1.00 82.75 101 ASP A CA 1
ATOM 789 C C . ASP A 1 101 ? -4.977 16.968 22.074 1.00 82.75 101 ASP A C 1
ATOM 791 O O . ASP A 1 101 ? -5.349 17.421 20.991 1.00 82.75 101 ASP A O 1
ATOM 795 N N . VAL A 1 102 ? -3.961 16.103 22.164 1.00 83.31 102 VAL A N 1
ATOM 796 C CA . VAL A 1 102 ? -3.248 15.563 21.002 1.00 83.31 102 VAL A CA 1
ATOM 797 C C . VAL A 1 102 ? -3.182 14.043 21.073 1.00 83.31 102 VAL A C 1
ATOM 799 O O . VAL A 1 102 ? -2.671 13.477 22.040 1.00 83.31 102 VAL A O 1
ATOM 802 N N . VAL A 1 103 ? -3.642 13.379 20.009 1.00 86.31 103 VAL A N 1
ATOM 803 C CA . VAL A 1 103 ? -3.379 11.957 19.742 1.00 86.31 103 VAL A CA 1
ATOM 804 C C . VAL A 1 103 ? -2.398 11.861 18.581 1.00 86.31 103 VAL A C 1
ATOM 806 O O . VAL A 1 103 ? -2.682 12.322 17.477 1.00 86.31 103 VAL A O 1
ATOM 809 N N . SER A 1 104 ? -1.229 11.270 18.821 1.00 80.06 104 SER A N 1
ATOM 810 C CA . SER A 1 104 ? -0.181 11.153 17.798 1.00 80.06 104 SER A CA 1
ATOM 811 C C . SER A 1 104 ? -0.157 9.801 17.106 1.00 80.06 104 SER A C 1
ATOM 813 O O . SER A 1 104 ? 0.131 9.736 15.915 1.00 80.06 104 SER A O 1
ATOM 815 N N . ARG A 1 105 ? -0.467 8.724 17.831 1.00 81.31 105 ARG A N 1
ATOM 816 C CA . ARG A 1 105 ? -0.456 7.345 17.322 1.00 81.31 105 ARG A CA 1
ATOM 817 C C . ARG A 1 105 ? -1.800 6.728 17.589 1.00 81.31 105 ARG A C 1
ATOM 819 O O . ARG A 1 105 ? -2.352 6.952 18.659 1.00 81.31 105 ARG A O 1
ATOM 826 N N . PHE A 1 106 ? -2.313 5.973 16.632 1.00 85.75 106 PHE A N 1
ATOM 827 C CA . PHE A 1 106 ? -3.656 5.420 16.678 1.00 85.75 106 PHE A CA 1
ATOM 828 C C . PHE A 1 106 ? -3.694 4.225 15.731 1.00 85.75 106 PHE A C 1
ATOM 830 O O . PHE A 1 106 ? -3.520 4.425 14.536 1.00 85.75 106 PHE A O 1
ATOM 837 N N . ALA A 1 107 ? -3.814 3.007 16.261 1.00 86.31 107 ALA A N 1
ATOM 838 C CA . ALA A 1 107 ? -3.779 1.788 15.455 1.00 86.31 107 ALA A CA 1
ATOM 839 C C . ALA A 1 107 ? -4.424 0.597 16.176 1.00 86.31 107 ALA A C 1
ATOM 841 O O . ALA A 1 107 ? -4.379 0.481 17.406 1.00 86.31 107 ALA A O 1
ATOM 842 N N . TRP A 1 108 ? -4.975 -0.330 15.394 1.00 86.94 108 TRP A N 1
ATOM 843 C CA . TRP A 1 108 ? -5.396 -1.642 15.878 1.00 86.94 108 TRP A CA 1
ATOM 844 C C . TRP A 1 108 ? -4.198 -2.598 15.932 1.00 86.94 108 TRP A C 1
ATOM 846 O O . TRP A 1 108 ? -3.538 -2.820 14.922 1.00 86.94 108 TRP A O 1
ATOM 856 N N . LEU A 1 109 ? -3.936 -3.202 17.096 1.00 81.50 109 LEU A N 1
ATOM 857 C CA . LEU A 1 109 ? -2.950 -4.289 17.217 1.00 81.50 109 LEU A CA 1
ATOM 858 C C . LEU A 1 109 ? -3.538 -5.635 16.775 1.00 81.50 109 LEU A C 1
ATOM 860 O O . LEU A 1 109 ? -2.838 -6.500 16.261 1.00 81.50 109 LEU A O 1
ATOM 864 N N . ASP A 1 110 ? -4.833 -5.817 17.016 1.00 84.06 110 ASP A N 1
ATOM 865 C CA . ASP A 1 110 ? -5.630 -6.962 16.593 1.00 84.06 110 ASP A CA 1
ATOM 866 C C . ASP A 1 110 ? -7.109 -6.539 16.493 1.00 84.06 110 AS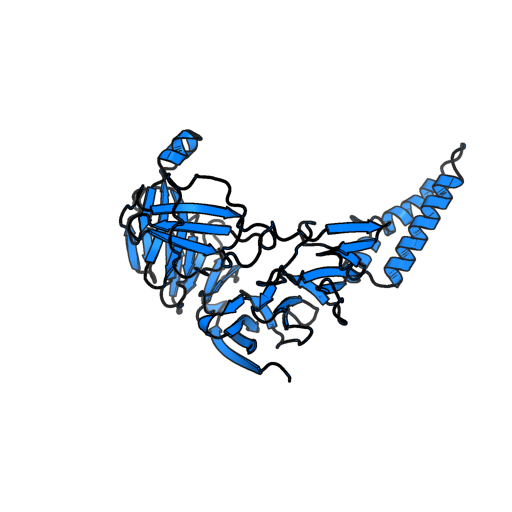P A C 1
ATOM 868 O O . ASP A 1 110 ? -7.448 -5.376 16.711 1.00 84.06 110 ASP A O 1
ATOM 872 N N . SER A 1 111 ? -8.008 -7.469 16.164 1.00 88.06 111 SER A N 1
ATOM 873 C CA . SER A 1 111 ? -9.445 -7.193 15.994 1.00 88.06 111 SER A CA 1
ATOM 874 C C . SER A 1 111 ? -10.196 -6.762 17.265 1.00 88.06 111 SER A C 1
ATOM 876 O O . SER A 1 111 ? -11.387 -6.475 17.181 1.00 88.06 111 SER A O 1
ATOM 878 N N . GLY A 1 112 ? -9.561 -6.768 18.440 1.00 91.38 112 GLY A N 1
ATOM 879 C CA . GLY A 1 112 ? -10.161 -6.353 19.712 1.00 91.38 112 GLY A CA 1
ATOM 880 C C . GLY A 1 112 ? -9.289 -5.420 20.557 1.00 91.38 112 GLY A C 1
ATOM 881 O O . GLY A 1 112 ? -9.699 -5.040 21.658 1.00 91.38 112 GLY A O 1
ATOM 882 N N . THR A 1 113 ? -8.106 -5.049 20.072 1.00 90.25 113 THR A N 1
ATOM 883 C CA . THR A 1 113 ? -7.132 -4.238 20.804 1.00 90.25 113 THR A CA 1
ATOM 884 C C . THR A 1 113 ? -6.799 -2.984 20.008 1.00 90.25 113 THR A C 1
ATOM 886 O O . THR A 1 113 ? -5.979 -3.021 19.090 1.00 90.25 113 THR A O 1
ATOM 889 N N . LEU A 1 114 ? -7.424 -1.868 20.385 1.00 91.81 114 LEU A N 1
ATOM 890 C CA . LEU A 1 114 ? -7.093 -0.539 19.886 1.00 91.81 114 LEU A CA 1
ATOM 891 C C . LEU A 1 114 ? -6.086 0.114 20.824 1.00 91.81 114 LEU A C 1
ATOM 893 O O . LEU A 1 114 ? -6.299 0.159 22.040 1.00 91.81 114 LEU A O 1
ATOM 897 N N . CYS A 1 115 ? -5.029 0.678 20.256 1.00 89.88 115 CYS A N 1
ATOM 898 C CA . CYS A 1 115 ? -4.046 1.414 21.021 1.00 89.88 115 CYS A CA 1
ATOM 899 C C . CYS A 1 115 ? -3.776 2.790 20.432 1.00 89.88 115 CYS A C 1
ATOM 901 O O . CYS A 1 115 ? -3.880 3.015 19.226 1.00 89.88 115 CYS A O 1
ATOM 903 N N . TRP A 1 116 ? -3.408 3.714 21.311 1.00 89.94 116 TRP A N 1
ATOM 904 C CA . TRP A 1 116 ? -3.034 5.060 20.918 1.00 89.94 116 TRP A CA 1
ATOM 905 C C . TRP A 1 116 ? -2.050 5.673 21.900 1.00 89.94 116 TRP A C 1
ATOM 907 O O . TRP A 1 116 ? -1.965 5.264 23.060 1.00 89.94 116 TRP A O 1
ATOM 917 N N . SER A 1 117 ? -1.325 6.685 21.436 1.00 87.69 117 SER A N 1
ATOM 918 C CA . SER A 1 117 ? -0.545 7.551 22.310 1.00 87.69 117 SER A CA 1
ATOM 919 C C . SER A 1 117 ? -1.064 8.972 22.260 1.00 87.69 117 SER A C 1
ATOM 921 O O . SER A 1 117 ? -1.448 9.468 21.197 1.00 87.69 117 SER A O 1
ATOM 923 N N . ALA A 1 118 ? -1.050 9.627 23.412 1.00 88.56 118 ALA A N 1
ATOM 924 C CA . ALA A 1 118 ? -1.568 10.972 23.562 1.00 88.56 118 ALA A CA 1
ATOM 925 C C . ALA A 1 118 ? -0.718 11.801 24.531 1.00 88.56 118 ALA A C 1
ATOM 927 O O . ALA A 1 118 ? -0.045 11.254 25.408 1.00 88.56 118 ALA A O 1
ATOM 928 N N . PHE A 1 119 ? -0.732 13.117 24.352 1.00 86.81 119 PHE A N 1
ATOM 929 C CA . PHE A 1 119 ? -0.022 14.082 25.193 1.00 86.81 119 PHE A CA 1
ATOM 930 C C . PHE A 1 119 ? -0.739 15.434 25.174 1.00 86.81 119 PHE A C 1
ATOM 932 O O . PHE A 1 119 ? -1.576 15.678 24.306 1.00 86.81 119 PHE A O 1
ATOM 939 N N . ALA A 1 120 ? -0.421 16.311 26.131 1.00 85.31 120 ALA A N 1
ATOM 940 C CA . ALA A 1 120 ? -0.956 17.667 26.123 1.00 85.31 120 ALA A CA 1
ATOM 941 C C . ALA A 1 120 ? -0.166 18.542 25.133 1.00 85.31 120 ALA A C 1
ATOM 943 O O . ALA A 1 120 ? 1.062 18.541 25.186 1.00 85.31 120 ALA A O 1
ATOM 944 N N . SER A 1 121 ? -0.813 19.323 24.268 1.00 81.75 121 SER A N 1
ATOM 945 C CA . SER A 1 121 ? -0.155 20.175 23.262 1.00 81.75 121 SER A CA 1
ATOM 946 C C . SER A 1 121 ? 0.898 21.102 23.881 1.00 81.75 121 SER A C 1
ATOM 948 O O . SER A 1 121 ? 2.006 21.212 23.360 1.00 81.75 121 SER A O 1
ATOM 950 N N . ARG A 1 122 ? 0.609 21.658 25.067 1.00 79.81 122 ARG A N 1
ATOM 951 C CA . ARG A 1 122 ? 1.552 22.449 25.881 1.00 79.81 122 ARG A CA 1
ATOM 952 C C . ARG A 1 122 ? 2.856 21.714 26.211 1.00 79.81 122 ARG A C 1
ATOM 954 O O . ARG A 1 122 ? 3.895 22.344 26.354 1.00 79.81 122 ARG A O 1
ATOM 961 N N . ASP A 1 123 ? 2.816 20.387 26.338 1.00 76.50 123 ASP A N 1
ATOM 962 C CA . ASP A 1 123 ? 4.002 19.584 26.634 1.00 76.50 123 ASP A CA 1
ATOM 963 C C . ASP A 1 123 ? 4.908 19.469 25.398 1.00 76.50 123 ASP A C 1
ATOM 965 O O . ASP A 1 123 ? 6.124 19.360 25.544 1.00 76.50 123 ASP A O 1
ATOM 969 N N . ALA A 1 124 ? 4.354 19.540 24.180 1.00 68.81 124 ALA A N 1
ATOM 970 C CA . ALA A 1 124 ? 5.145 19.528 22.948 1.00 68.81 124 ALA A CA 1
ATOM 971 C C . ALA A 1 124 ? 5.954 20.822 22.758 1.00 68.81 124 ALA A C 1
ATOM 973 O O . ALA A 1 124 ? 7.071 20.778 22.236 1.00 68.81 124 ALA A O 1
ATOM 974 N N . GLU A 1 125 ? 5.437 21.960 23.233 1.00 70.81 125 GLU A N 1
ATOM 975 C CA . GLU A 1 125 ? 6.140 23.250 23.199 1.00 70.81 125 GLU A CA 1
ATOM 976 C C . GLU A 1 125 ? 7.387 23.267 24.107 1.00 70.81 125 GLU A C 1
ATOM 978 O O . GLU A 1 125 ? 8.352 23.979 23.828 1.00 70.81 125 GLU A O 1
ATOM 983 N N . GLU A 1 126 ? 7.432 22.421 25.145 1.00 66.44 126 GLU A N 1
ATOM 984 C CA . GLU A 1 126 ? 8.583 22.275 26.055 1.00 66.44 126 GLU A CA 1
ATOM 985 C C . GLU A 1 126 ? 9.750 21.443 25.458 1.00 66.44 126 GLU A C 1
ATOM 987 O O . GLU A 1 126 ? 10.761 21.184 26.127 1.00 66.44 126 GLU A O 1
ATOM 992 N N . GLY A 1 127 ? 9.660 21.024 24.189 1.00 64.69 127 GLY A N 1
ATOM 993 C CA . GLY A 1 127 ? 10.727 20.327 23.463 1.00 64.69 127 GLY A CA 1
ATOM 994 C C . GLY A 1 127 ? 10.960 18.885 23.937 1.00 64.69 127 GLY A C 1
ATOM 995 O O . GLY A 1 127 ? 10.022 18.150 24.226 1.00 64.69 127 GLY A O 1
ATOM 996 N N . ARG A 1 128 ? 12.226 18.432 24.023 1.00 54.34 128 ARG A N 1
ATOM 997 C CA . ARG A 1 128 ? 12.570 17.026 24.361 1.00 54.34 128 ARG A CA 1
ATOM 998 C C . ARG A 1 128 ? 11.998 16.533 25.700 1.00 54.34 128 ARG A C 1
ATOM 1000 O O . ARG A 1 128 ? 11.819 15.329 25.846 1.00 54.34 128 ARG A O 1
ATOM 1007 N N . ARG A 1 129 ? 11.693 17.428 26.650 1.00 54.47 129 ARG A N 1
ATOM 1008 C CA . ARG A 1 129 ? 11.026 17.068 27.918 1.00 54.47 129 ARG A CA 1
ATOM 1009 C C . ARG A 1 129 ? 9.564 16.645 27.720 1.00 54.47 129 ARG A C 1
ATOM 1011 O O . ARG A 1 129 ? 9.058 15.866 28.520 1.00 54.47 129 ARG A O 1
ATOM 1018 N N . GLY A 1 130 ? 8.915 17.081 26.639 1.00 55.56 130 GLY A N 1
ATOM 1019 C CA . GLY A 1 130 ? 7.554 16.682 26.276 1.00 55.56 130 GLY A CA 1
ATOM 1020 C C . GLY A 1 130 ? 7.418 15.206 25.903 1.00 55.56 130 GLY A C 1
ATOM 1021 O O . GLY A 1 130 ? 6.404 14.584 26.204 1.00 55.56 130 GLY A O 1
ATOM 1022 N N . LEU A 1 131 ? 8.465 14.598 25.331 1.00 55.78 131 LEU A N 1
ATOM 1023 C CA . LEU A 1 131 ? 8.453 13.178 24.947 1.00 55.78 131 LEU A CA 1
ATOM 1024 C C . LEU A 1 131 ? 8.384 12.232 26.158 1.00 55.78 131 LEU A C 1
ATOM 1026 O O . LEU A 1 131 ? 7.880 11.120 26.039 1.00 55.78 131 LEU A O 1
ATOM 1030 N N . GLU A 1 132 ? 8.851 12.663 27.335 1.00 59.25 132 GLU A N 1
ATOM 1031 C CA . GLU A 1 132 ? 8.720 11.898 28.586 1.00 59.25 132 GLU A CA 1
ATOM 1032 C C . GLU A 1 132 ? 7.286 11.901 29.141 1.00 59.25 132 GLU A C 1
ATOM 1034 O O . GLU A 1 132 ? 6.982 11.135 30.053 1.00 59.25 132 GLU A O 1
ATOM 1039 N N . ARG A 1 133 ? 6.399 12.741 28.589 1.00 72.25 133 ARG A N 1
ATOM 1040 C CA . ARG A 1 133 ? 4.997 12.880 29.010 1.00 72.25 133 ARG A CA 1
ATOM 1041 C C . ARG A 1 133 ? 4.003 12.213 28.061 1.00 72.25 133 ARG A C 1
ATOM 1043 O O . ARG A 1 133 ? 2.804 12.269 28.327 1.00 72.25 133 ARG A O 1
ATOM 1050 N N . ILE A 1 134 ? 4.474 11.560 26.996 1.00 80.94 134 ILE A N 1
ATOM 1051 C CA . ILE A 1 134 ? 3.607 10.766 26.122 1.00 80.94 134 ILE A CA 1
ATOM 1052 C C . ILE A 1 134 ? 3.012 9.620 26.938 1.00 80.94 134 ILE A C 1
ATOM 1054 O O . ILE A 1 134 ? 3.736 8.809 27.519 1.00 80.94 134 ILE A O 1
ATOM 1058 N N . ARG A 1 135 ? 1.682 9.554 26.964 1.00 85.62 135 ARG A N 1
ATOM 1059 C CA . ARG A 1 135 ? 0.938 8.460 27.579 1.00 85.62 135 ARG A CA 1
ATOM 1060 C C . ARG A 1 135 ? 0.489 7.482 26.523 1.00 85.62 135 ARG A C 1
ATOM 1062 O O . ARG A 1 135 ? 0.111 7.873 25.419 1.00 85.62 135 ARG A O 1
ATOM 1069 N N . VAL A 1 136 ? 0.524 6.211 26.886 1.00 86.88 136 VAL A N 1
ATOM 1070 C CA . VAL A 1 136 ? 0.132 5.108 26.022 1.00 86.88 136 VAL A CA 1
ATOM 1071 C C . VAL A 1 136 ? -1.121 4.458 26.576 1.00 86.88 136 VAL A C 1
ATOM 1073 O O . VAL A 1 136 ? -1.184 4.122 27.756 1.00 86.88 136 VAL A O 1
ATOM 1076 N N . PHE A 1 137 ? -2.092 4.235 25.700 1.00 90.62 137 PHE A N 1
ATOM 1077 C CA . PHE A 1 137 ? -3.373 3.645 26.039 1.00 90.62 137 PHE A CA 1
ATOM 1078 C C . PHE A 1 137 ? -3.620 2.370 25.245 1.00 90.62 137 PHE A C 1
ATOM 1080 O O . PHE A 1 137 ? -3.369 2.316 24.041 1.00 90.62 137 PHE A O 1
ATOM 1087 N N . ARG A 1 138 ? -4.179 1.366 25.922 1.00 91.19 138 ARG A N 1
ATOM 1088 C CA . ARG A 1 138 ? -4.686 0.126 25.328 1.00 91.19 138 ARG A CA 1
ATOM 1089 C C . ARG A 1 138 ? -6.142 -0.036 25.727 1.00 91.19 138 ARG A C 1
ATOM 1091 O O . ARG A 1 138 ? -6.436 -0.223 26.903 1.00 91.19 138 ARG A O 1
ATOM 1098 N N . ASN A 1 139 ? -7.058 0.030 24.765 1.00 93.62 139 ASN A N 1
ATOM 1099 C CA . ASN A 1 139 ? -8.501 -0.024 25.016 1.00 93.62 139 ASN A CA 1
ATOM 1100 C C . ASN A 1 139 ? -8.951 0.944 26.137 1.00 93.62 139 ASN A C 1
ATOM 1102 O O . ASN A 1 139 ? -9.821 0.613 26.940 1.00 93.62 139 ASN A O 1
ATOM 1106 N N . GLY A 1 140 ? -8.340 2.130 26.205 1.00 92.06 140 GLY A N 1
ATOM 1107 C CA . GLY A 1 140 ? -8.663 3.188 27.171 1.00 92.06 140 GLY A CA 1
ATOM 1108 C C . GLY A 1 140 ? -7.939 3.080 28.509 1.00 92.06 140 GLY A C 1
ATOM 1109 O O . GLY A 1 140 ? -7.959 4.035 29.279 1.00 92.06 140 GLY A O 1
ATOM 1110 N N . GLU A 1 141 ? -7.276 1.958 28.779 1.00 92.38 141 GLU A N 1
ATOM 1111 C CA . GLU A 1 141 ? -6.434 1.784 29.958 1.00 92.38 141 GLU A CA 1
ATOM 1112 C C . GLU A 1 141 ? -5.063 2.415 29.710 1.00 92.38 141 GLU A C 1
ATOM 1114 O O . GLU A 1 141 ? -4.417 2.119 28.703 1.00 92.38 141 GLU A O 1
ATOM 1119 N N . ASP A 1 142 ? -4.619 3.274 30.625 1.00 90.31 142 ASP A N 1
ATOM 1120 C CA . ASP A 1 142 ? -3.271 3.831 30.595 1.00 90.31 142 ASP A CA 1
ATOM 1121 C C . ASP A 1 142 ? -2.257 2.754 30.989 1.00 90.31 142 ASP A C 1
ATOM 1123 O O . ASP A 1 142 ? -2.232 2.274 32.122 1.00 90.31 142 ASP A O 1
ATOM 1127 N N . VAL A 1 143 ? -1.422 2.380 30.030 1.00 86.06 143 VAL A N 1
ATOM 1128 C CA . VAL A 1 143 ? -0.404 1.333 30.151 1.00 86.06 143 VAL A CA 1
ATOM 1129 C C . VAL A 1 143 ? 1.005 1.913 30.013 1.00 86.06 143 VAL A C 1
ATOM 1131 O O . VAL A 1 143 ? 1.956 1.195 29.705 1.00 86.06 143 VAL A O 1
ATOM 1134 N N . THR A 1 144 ? 1.161 3.221 30.232 1.00 82.19 144 THR A N 1
ATOM 1135 C CA . THR A 1 144 ? 2.449 3.917 30.122 1.00 82.19 144 THR A CA 1
ATOM 1136 C C . THR A 1 144 ? 3.523 3.237 30.976 1.00 82.19 144 THR A C 1
ATOM 1138 O O . THR A 1 144 ? 3.318 2.956 32.155 1.00 82.19 144 THR A O 1
ATOM 1141 N N . GLY A 1 145 ? 4.687 2.963 30.380 1.00 76.00 145 GLY A N 1
ATOM 1142 C CA . GLY A 1 145 ? 5.814 2.291 31.044 1.00 76.00 145 GLY A CA 1
ATOM 1143 C C . GLY A 1 145 ? 5.700 0.763 31.117 1.00 76.00 145 GLY A C 1
ATOM 1144 O O . GLY A 1 145 ? 6.689 0.093 31.397 1.00 76.00 145 GLY A O 1
ATOM 1145 N N . VAL A 1 146 ? 4.525 0.208 30.820 1.00 78.00 146 VAL A N 1
ATOM 1146 C CA . VAL A 1 146 ? 4.281 -1.236 30.654 1.00 78.00 146 VAL A CA 1
ATOM 1147 C C . VAL A 1 146 ? 4.099 -1.596 29.180 1.00 78.00 146 VAL A C 1
ATOM 1149 O O . VAL A 1 146 ? 4.345 -2.732 28.769 1.00 78.00 146 VAL A O 1
ATOM 1152 N N . PHE A 1 147 ? 3.704 -0.606 28.388 1.00 71.69 147 PHE A N 1
ATOM 1153 C CA . PHE A 1 147 ? 3.583 -0.673 26.953 1.00 71.69 147 PHE A CA 1
ATOM 1154 C C . PHE A 1 147 ? 4.378 0.472 26.325 1.00 71.69 147 PHE A C 1
ATOM 1156 O O . PHE A 1 147 ? 4.278 1.612 26.787 1.00 71.69 147 PHE A O 1
ATOM 1163 N N . ASP A 1 148 ? 5.141 0.177 25.278 1.00 73.88 148 ASP A N 1
ATOM 1164 C CA . ASP A 1 148 ? 5.842 1.186 24.487 1.00 73.88 148 ASP A CA 1
ATOM 1165 C C . ASP A 1 148 ? 5.330 1.199 23.048 1.00 73.88 148 ASP A C 1
ATOM 1167 O O . ASP A 1 148 ? 5.018 0.151 22.478 1.00 73.88 148 ASP A O 1
ATOM 1171 N N . PHE A 1 149 ? 5.244 2.396 22.478 1.00 70.81 149 PHE A N 1
ATOM 1172 C CA . PHE A 1 149 ? 5.013 2.599 21.056 1.00 70.81 149 PHE A CA 1
ATOM 1173 C C . PHE A 1 149 ? 6.231 3.302 20.500 1.00 70.81 149 PHE A C 1
ATOM 1175 O O . PHE A 1 149 ? 6.630 4.343 21.021 1.00 70.81 149 PHE A O 1
ATOM 1182 N N . ASP A 1 150 ? 6.767 2.797 19.403 1.00 69.81 150 ASP A N 1
ATOM 1183 C CA . ASP A 1 150 ? 7.765 3.527 18.647 1.00 69.81 150 ASP A CA 1
ATOM 1184 C C . ASP A 1 150 ? 7.378 3.567 17.179 1.00 69.81 150 ASP A C 1
ATOM 1186 O O . ASP A 1 150 ? 7.190 2.535 16.531 1.00 69.81 150 ASP A O 1
ATOM 1190 N N . GLU A 1 151 ? 7.225 4.787 16.675 1.00 59.59 151 GLU A N 1
ATOM 1191 C CA . GLU A 1 151 ? 7.124 4.999 15.243 1.00 59.59 151 GLU A CA 1
ATOM 1192 C C . GLU A 1 151 ? 8.504 4.761 14.671 1.00 59.59 151 GLU A C 1
ATOM 1194 O O . GLU A 1 151 ? 9.473 5.424 15.037 1.00 59.59 151 GLU A O 1
ATOM 1199 N N . HIS A 1 152 ? 8.582 3.833 13.744 1.00 58.38 152 HIS A N 1
ATOM 1200 C CA . HIS A 1 152 ? 9.745 3.706 12.907 1.00 58.38 152 HIS A CA 1
ATOM 1201 C C . HIS A 1 152 ? 9.277 3.891 11.479 1.00 58.38 152 HIS A C 1
ATOM 1203 O O . HIS A 1 152 ? 8.241 3.385 11.044 1.00 58.38 152 HIS A O 1
ATOM 1209 N N . PHE A 1 153 ? 10.076 4.631 10.728 1.00 48.44 153 PHE A N 1
ATOM 1210 C CA . PHE A 1 153 ? 10.000 4.520 9.291 1.00 48.44 153 PHE A CA 1
ATOM 1211 C C . PHE A 1 153 ? 10.395 3.091 8.979 1.00 48.44 153 PHE A C 1
ATOM 1213 O O . PHE A 1 153 ? 11.509 2.665 9.315 1.00 48.44 153 PHE A O 1
ATOM 1220 N N . MET A 1 154 ? 9.468 2.333 8.395 1.00 49.00 154 MET A N 1
ATOM 1221 C CA . MET A 1 154 ? 9.884 1.096 7.776 1.00 49.00 154 MET A CA 1
ATOM 1222 C C . MET A 1 154 ? 10.969 1.476 6.784 1.00 49.00 154 MET A C 1
ATOM 1224 O O . MET A 1 154 ? 10.805 2.387 5.975 1.00 49.00 154 MET A O 1
ATOM 1228 N N . THR A 1 155 ? 12.149 0.889 6.971 1.00 40.12 155 THR A N 1
ATOM 1229 C CA . THR A 1 155 ? 13.301 1.175 6.116 1.00 40.12 155 THR A CA 1
ATOM 1230 C C . THR A 1 155 ? 12.837 0.972 4.671 1.00 40.12 155 THR A C 1
ATOM 1232 O O . THR A 1 155 ? 12.032 0.057 4.469 1.00 40.12 155 THR A O 1
ATOM 1235 N N . PRO A 1 156 ? 13.271 1.800 3.696 1.00 37.06 156 PRO A N 1
ATOM 1236 C CA . PRO A 1 156 ? 12.903 1.631 2.290 1.00 37.06 156 PRO A CA 1
ATOM 1237 C C . PRO A 1 156 ? 12.892 0.139 1.942 1.00 37.06 156 PRO A C 1
ATOM 1239 O O . PRO A 1 156 ? 13.890 -0.543 2.197 1.00 37.06 156 PRO A O 1
ATOM 1242 N N . PRO A 1 157 ? 11.715 -0.383 1.565 1.00 41.59 157 PRO A N 1
ATOM 1243 C CA . PRO A 1 157 ? 11.063 0.039 0.331 1.00 41.59 157 PRO A CA 1
ATOM 1244 C C . PRO A 1 157 ? 9.784 0.872 0.435 1.00 41.59 157 PRO A C 1
ATOM 1246 O O . PRO A 1 157 ? 9.221 1.279 -0.576 1.00 41.59 157 PRO A O 1
ATOM 1249 N N . ALA A 1 158 ? 9.274 1.136 1.629 1.00 45.00 158 ALA A N 1
ATOM 1250 C CA . ALA A 1 158 ? 7.959 1.738 1.745 1.00 45.00 158 ALA A CA 1
ATOM 1251 C C . ALA A 1 158 ? 8.051 2.998 2.602 1.00 45.00 158 ALA A C 1
ATOM 1253 O O . ALA A 1 158 ? 8.586 2.929 3.704 1.00 45.00 158 ALA A O 1
ATOM 1254 N N . ASP A 1 159 ? 7.479 4.121 2.151 1.00 44.78 159 ASP A N 1
ATOM 1255 C CA . ASP A 1 159 ? 7.106 5.260 3.018 1.00 44.78 159 ASP A CA 1
ATOM 1256 C C . ASP A 1 159 ? 6.001 4.835 4.005 1.00 44.78 159 ASP A C 1
ATOM 1258 O O . ASP A 1 159 ? 5.028 5.546 4.237 1.00 44.78 159 ASP A O 1
ATOM 1262 N N . ARG A 1 160 ? 6.108 3.613 4.528 1.00 49.88 160 ARG A N 1
ATOM 1263 C CA . ARG A 1 160 ? 5.185 3.038 5.468 1.00 49.88 160 ARG A CA 1
ATOM 1264 C C . ARG A 1 160 ? 5.616 3.460 6.841 1.00 49.88 160 ARG A C 1
ATOM 1266 O O . ARG A 1 160 ? 6.741 3.204 7.291 1.00 49.88 160 ARG A O 1
ATOM 1273 N N . HIS A 1 161 ? 4.686 4.113 7.502 1.00 51.97 161 HIS A N 1
ATOM 1274 C CA . HIS A 1 161 ? 4.813 4.378 8.913 1.00 51.97 161 HIS A CA 1
ATOM 1275 C C . HIS A 1 161 ? 4.525 3.068 9.639 1.00 51.97 161 HIS A C 1
ATOM 1277 O O . HIS A 1 161 ? 3.414 2.551 9.603 1.00 51.97 161 HIS A O 1
ATOM 1283 N N . GLY A 1 162 ? 5.558 2.495 10.245 1.00 61.47 162 GLY A N 1
ATOM 1284 C CA . GLY A 1 162 ? 5.429 1.350 11.126 1.00 61.47 162 GLY A CA 1
ATOM 1285 C C . GLY A 1 162 ? 5.317 1.817 12.570 1.00 61.47 162 GLY A C 1
ATOM 1286 O O . GLY A 1 162 ? 5.971 2.765 13.000 1.00 61.47 162 GLY A O 1
ATOM 1287 N N . LEU A 1 163 ? 4.497 1.128 13.343 1.00 69.81 163 LEU A N 1
ATOM 1288 C CA . LEU A 1 163 ? 4.398 1.237 14.785 1.00 69.81 163 LEU A CA 1
ATOM 1289 C C . LEU A 1 163 ? 4.926 -0.061 15.376 1.00 69.81 163 LEU A C 1
ATOM 1291 O O . LEU A 1 163 ? 4.318 -1.118 15.227 1.00 69.81 163 LEU A O 1
ATOM 1295 N N . THR A 1 164 ? 6.061 0.006 16.064 1.00 74.25 164 THR A N 1
ATOM 1296 C CA . THR A 1 164 ? 6.470 -1.080 16.950 1.00 74.25 164 THR A CA 1
ATOM 1297 C C . THR A 1 164 ? 5.730 -0.885 18.254 1.00 74.25 164 THR A C 1
ATOM 1299 O O . THR A 1 164 ? 5.795 0.177 18.867 1.00 74.25 164 THR A O 1
ATOM 1302 N N . ALA A 1 165 ? 5.018 -1.918 18.666 1.00 75.56 165 ALA A N 1
ATOM 1303 C CA . ALA A 1 165 ? 4.269 -1.962 19.901 1.00 75.56 165 ALA A CA 1
ATOM 1304 C C . ALA A 1 165 ? 4.942 -3.006 20.800 1.00 75.56 165 ALA A C 1
ATOM 1306 O O . ALA A 1 165 ? 5.152 -4.135 20.363 1.00 75.56 165 ALA A O 1
ATOM 1307 N N . VAL A 1 166 ? 5.304 -2.661 22.031 1.00 78.62 166 VAL A N 1
ATOM 1308 C CA . VAL A 1 166 ? 5.970 -3.573 22.976 1.00 78.62 166 VAL A CA 1
ATOM 1309 C C . VAL A 1 166 ? 5.124 -3.676 24.235 1.00 78.62 166 VAL A C 1
ATOM 1311 O O . VAL A 1 166 ? 4.883 -2.665 24.876 1.00 78.62 166 VAL A O 1
ATOM 1314 N N . ASP A 1 167 ? 4.716 -4.883 24.627 1.00 79.69 167 ASP A N 1
ATOM 1315 C CA . ASP A 1 167 ? 4.024 -5.175 25.888 1.00 79.69 167 ASP A CA 1
ATOM 1316 C C . ASP A 1 167 ? 4.971 -5.938 26.824 1.00 79.69 167 ASP A C 1
ATOM 1318 O O . ASP A 1 167 ? 5.185 -7.151 26.696 1.00 79.69 167 ASP A O 1
ATOM 1322 N N . TYR A 1 168 ? 5.532 -5.221 27.799 1.00 77.75 168 TYR A N 1
ATOM 1323 C CA . TYR A 1 168 ? 6.473 -5.768 28.776 1.00 77.75 168 TYR A CA 1
ATOM 1324 C C . TYR A 1 168 ? 5.822 -6.763 29.743 1.00 77.75 168 TYR A C 1
ATOM 1326 O O . TYR A 1 168 ? 6.504 -7.654 30.252 1.00 77.75 168 TYR A O 1
ATOM 1334 N N . THR A 1 169 ? 4.507 -6.670 29.967 1.00 75.94 169 THR A N 1
ATOM 1335 C CA . THR A 1 169 ? 3.781 -7.628 30.819 1.00 75.94 169 THR A CA 1
ATOM 1336 C C . THR A 1 169 ? 3.641 -8.969 30.118 1.00 75.94 169 THR A C 1
ATOM 1338 O O . THR A 1 169 ? 3.892 -10.018 30.711 1.00 75.94 169 THR A O 1
ATOM 1341 N N . ARG A 1 170 ? 3.262 -8.943 28.837 1.00 78.69 170 ARG A N 1
ATOM 1342 C CA . ARG A 1 170 ? 3.132 -10.154 28.014 1.00 78.69 170 ARG A CA 1
ATOM 1343 C C . ARG A 1 170 ? 4.470 -10.664 27.493 1.00 78.69 170 ARG A C 1
ATOM 1345 O O . ARG A 1 170 ? 4.512 -11.752 26.926 1.00 78.69 170 ARG A O 1
ATOM 1352 N N . LYS A 1 171 ? 5.546 -9.892 27.681 1.00 81.88 171 LYS A N 1
ATOM 1353 C CA . LYS A 1 171 ? 6.857 -10.121 27.068 1.00 81.88 171 LYS A CA 1
ATOM 1354 C C . LYS A 1 171 ? 6.731 -10.329 25.560 1.00 81.88 171 LYS A C 1
ATOM 1356 O O . LYS A 1 171 ? 7.364 -11.224 25.003 1.00 81.88 171 LYS A O 1
ATOM 1361 N N . ALA A 1 172 ? 5.889 -9.518 24.924 1.00 79.94 172 ALA A N 1
ATOM 1362 C CA . ALA A 1 172 ? 5.575 -9.625 23.509 1.00 79.94 172 ALA A CA 1
ATOM 1363 C C . ALA A 1 172 ? 5.738 -8.281 22.794 1.00 79.94 172 ALA A C 1
ATOM 1365 O O . ALA A 1 172 ? 5.602 -7.230 23.415 1.00 79.94 172 ALA A O 1
ATOM 1366 N N . TRP A 1 173 ? 5.999 -8.313 21.492 1.00 81.25 173 TRP A N 1
ATOM 1367 C CA . TRP A 1 173 ? 6.007 -7.134 20.635 1.00 81.25 173 TRP A CA 1
ATOM 1368 C C . TRP A 1 173 ? 5.336 -7.410 19.284 1.00 81.25 173 TRP A C 1
ATOM 1370 O O . TRP A 1 173 ? 5.202 -8.563 18.863 1.00 81.25 173 TRP A O 1
ATOM 1380 N N . TRP A 1 174 ? 4.903 -6.338 18.629 1.00 78.25 174 TRP A N 1
ATOM 1381 C CA . TRP A 1 174 ? 4.228 -6.318 17.335 1.00 78.25 174 TRP A CA 1
ATOM 1382 C C . TRP A 1 174 ? 4.844 -5.226 16.466 1.00 78.25 174 TRP A C 1
ATOM 1384 O O . TRP A 1 174 ? 5.254 -4.188 16.980 1.00 78.25 174 TRP A O 1
ATOM 1394 N N . THR A 1 175 ? 4.825 -5.420 15.154 1.00 73.31 175 THR A N 1
ATOM 1395 C CA . THR A 1 175 ? 4.905 -4.327 14.185 1.00 73.31 175 THR A CA 1
ATOM 1396 C C . THR A 1 175 ? 3.532 -4.162 13.563 1.00 73.31 175 THR A C 1
ATOM 1398 O O . THR A 1 175 ? 2.967 -5.140 13.078 1.00 73.31 175 THR A O 1
ATOM 1401 N N . VAL A 1 176 ? 3.001 -2.946 13.592 1.00 69.62 176 VAL A N 1
ATOM 1402 C CA . VAL A 1 176 ? 1.781 -2.554 12.891 1.00 69.62 176 VAL A CA 1
ATOM 1403 C C . VAL A 1 176 ? 2.168 -1.552 11.822 1.00 69.62 176 VAL A C 1
ATOM 1405 O O . VAL A 1 176 ? 2.668 -0.490 12.168 1.00 69.62 176 VAL A O 1
ATOM 1408 N N . ASP A 1 177 ? 1.994 -1.872 10.547 1.00 69.62 177 ASP A N 1
ATOM 1409 C CA . ASP A 1 177 ? 2.193 -0.871 9.499 1.00 69.62 177 ASP A CA 1
ATOM 1410 C C . ASP A 1 177 ? 0.936 -0.004 9.305 1.00 69.62 177 ASP A C 1
ATOM 1412 O O . ASP A 1 177 ? -0.170 -0.346 9.728 1.00 69.62 177 ASP A O 1
ATOM 1416 N N . ASP A 1 178 ? 1.115 1.136 8.655 1.00 59.53 178 ASP A N 1
ATOM 1417 C CA . ASP A 1 178 ? 0.088 2.082 8.210 1.00 59.53 178 ASP A CA 1
ATOM 1418 C C . ASP A 1 178 ? -0.980 1.484 7.281 1.00 59.53 178 ASP A C 1
ATOM 1420 O O . ASP A 1 178 ? -1.985 2.125 6.980 1.00 59.53 178 ASP A O 1
ATOM 1424 N N . THR A 1 179 ? -0.805 0.240 6.835 1.00 52.31 179 THR A N 1
ATOM 1425 C CA . THR A 1 179 ? -1.836 -0.505 6.108 1.00 52.31 179 THR A CA 1
ATOM 1426 C C . THR A 1 179 ? -2.755 -1.300 7.039 1.00 52.31 179 THR A C 1
ATOM 1428 O O . THR A 1 179 ? -3.586 -2.081 6.552 1.00 52.31 179 THR A O 1
ATOM 1431 N N . GLY A 1 180 ? -2.589 -1.142 8.356 1.00 54.16 180 GLY A N 1
ATOM 1432 C CA . GLY A 1 180 ? -3.304 -1.870 9.400 1.00 54.16 180 GLY A CA 1
ATOM 1433 C C . GLY A 1 180 ? -2.842 -3.322 9.547 1.00 54.16 180 GLY A C 1
ATOM 1434 O O . GLY A 1 180 ? -3.544 -4.132 10.161 1.00 54.16 180 GLY A O 1
ATOM 1435 N N . PHE A 1 181 ? -1.702 -3.703 8.953 1.00 62.34 181 PHE A N 1
ATOM 1436 C CA . PHE A 1 181 ? -1.154 -5.045 9.121 1.00 62.34 181 PHE A CA 1
ATOM 1437 C C . PHE A 1 181 ? -0.362 -5.119 10.421 1.00 62.34 181 PHE A C 1
ATOM 1439 O O . PHE A 1 181 ? 0.710 -4.532 10.533 1.00 62.34 181 PHE A O 1
ATOM 1446 N N . ALA A 1 182 ? -0.865 -5.896 11.378 1.00 67.38 182 ALA A N 1
ATOM 1447 C CA . ALA A 1 182 ? -0.135 -6.258 12.582 1.00 67.38 182 ALA A CA 1
ATOM 1448 C C . ALA A 1 182 ? 0.540 -7.627 12.414 1.00 67.38 182 ALA A C 1
ATOM 1450 O O . ALA A 1 182 ? -0.117 -8.629 12.111 1.00 67.38 182 ALA A O 1
ATOM 1451 N N . THR A 1 183 ? 1.849 -7.705 12.653 1.00 67.19 183 THR A N 1
ATOM 1452 C CA . THR A 1 183 ? 2.535 -8.996 12.775 1.00 67.19 183 THR A CA 1
ATOM 1453 C C . THR A 1 183 ? 1.954 -9.787 13.950 1.00 67.19 183 THR A C 1
ATOM 1455 O O . THR A 1 183 ? 1.594 -9.181 14.960 1.00 67.19 183 THR A O 1
ATOM 1458 N N . PRO A 1 184 ? 1.949 -11.132 13.911 1.00 68.50 184 PRO A N 1
ATOM 1459 C CA . PRO A 1 184 ? 1.679 -11.927 15.105 1.00 68.50 184 PRO A CA 1
ATOM 1460 C C . PRO A 1 184 ? 2.599 -11.515 16.270 1.00 68.50 184 PRO A C 1
ATOM 1462 O O . PRO A 1 184 ? 3.750 -11.153 16.008 1.00 68.50 184 PRO A O 1
ATOM 1465 N N . PRO A 1 185 ? 2.135 -11.594 17.533 1.00 76.12 185 PRO A N 1
ATOM 1466 C CA . PRO A 1 185 ? 2.955 -11.265 18.695 1.00 76.12 185 PRO A CA 1
ATOM 1467 C C . PRO A 1 185 ? 4.230 -12.109 18.718 1.00 76.12 185 PRO A C 1
ATOM 1469 O O . PRO A 1 185 ? 4.174 -13.338 18.636 1.00 76.12 185 PRO A O 1
ATOM 1472 N N . ARG A 1 186 ? 5.377 -11.449 18.868 1.00 75.56 186 ARG A N 1
ATOM 1473 C CA . ARG A 1 186 ? 6.699 -12.080 18.971 1.00 75.56 186 ARG A CA 1
ATOM 1474 C C . ARG A 1 186 ? 7.240 -11.922 20.389 1.00 75.56 186 ARG A C 1
ATOM 1476 O O . ARG A 1 186 ? 6.980 -10.893 21.001 1.00 75.56 186 ARG A O 1
ATOM 1483 N N . PRO A 1 187 ? 7.988 -12.892 20.937 1.00 76.75 187 PRO A N 1
ATOM 1484 C CA . PRO A 1 187 ? 8.606 -12.730 22.249 1.00 76.75 187 PRO A CA 1
ATOM 1485 C C . PRO A 1 187 ? 9.624 -11.581 22.233 1.00 76.75 187 PRO A C 1
ATOM 1487 O O . PRO A 1 187 ? 10.370 -11.427 21.265 1.00 76.75 187 PRO A O 1
ATOM 1490 N N . ILE A 1 188 ? 9.673 -10.787 23.306 1.00 74.75 188 ILE A N 1
ATOM 1491 C CA . ILE A 1 188 ? 10.728 -9.779 23.492 1.00 74.75 188 ILE A CA 1
ATOM 1492 C C . ILE A 1 188 ? 12.063 -10.526 23.638 1.00 74.75 188 ILE A C 1
ATOM 1494 O O . ILE A 1 188 ? 12.159 -11.411 24.498 1.00 74.75 188 ILE A O 1
ATOM 1498 N N . PRO A 1 189 ? 13.087 -10.217 22.819 1.00 68.38 189 PRO A N 1
ATOM 1499 C CA . PRO A 1 189 ? 14.373 -10.884 22.936 1.00 68.38 189 PRO A CA 1
ATOM 1500 C C . PRO A 1 189 ? 14.967 -10.669 24.335 1.00 68.38 189 PRO A C 1
ATOM 1502 O O . PRO A 1 189 ? 14.791 -9.620 24.948 1.00 68.38 189 PRO A O 1
ATOM 1505 N N . ALA A 1 190 ? 15.666 -11.674 24.861 1.00 59.84 190 ALA A N 1
ATOM 1506 C CA . ALA A 1 190 ? 16.283 -11.606 26.182 1.00 59.84 190 ALA A CA 1
ATOM 1507 C C . ALA A 1 190 ? 17.520 -10.692 26.150 1.00 59.84 190 ALA A C 1
ATOM 1509 O O . ALA A 1 190 ? 18.649 -11.167 26.084 1.00 59.84 190 ALA A O 1
ATOM 1510 N N . HIS A 1 191 ? 17.319 -9.378 26.141 1.00 54.28 191 HIS A N 1
ATOM 1511 C CA . HIS A 1 191 ? 18.369 -8.401 26.408 1.00 54.28 191 HIS A CA 1
ATOM 1512 C C . HIS A 1 191 ? 18.201 -7.842 27.823 1.00 54.28 191 HIS A C 1
ATOM 1514 O O . HIS A 1 191 ? 17.097 -7.522 28.262 1.00 54.28 191 HIS A O 1
ATOM 1520 N N . GLU A 1 192 ? 19.311 -7.757 28.554 1.00 35.19 192 GLU A N 1
ATOM 1521 C CA . GLU A 1 192 ? 19.373 -7.195 29.903 1.00 35.19 192 GLU A CA 1
ATOM 1522 C C . GLU A 1 192 ? 19.286 -5.660 29.832 1.00 35.19 192 GLU A C 1
ATOM 1524 O O . GLU A 1 192 ? 20.295 -4.961 29.817 1.00 35.19 192 GLU A O 1
ATOM 1529 N N . GLY A 1 193 ? 18.070 -5.117 29.741 1.00 48.44 193 GLY A N 1
ATOM 1530 C CA . GLY A 1 193 ? 17.816 -3.676 29.826 1.00 48.44 193 GLY A CA 1
ATOM 1531 C C . GLY A 1 193 ? 16.448 -3.264 29.270 1.00 48.44 193 GLY A C 1
ATOM 1532 O O . GLY A 1 193 ? 15.822 -4.055 28.563 1.00 48.44 193 GLY A O 1
ATOM 1533 N N . PRO A 1 194 ? 15.958 -2.041 29.573 1.00 44.56 194 PRO A N 1
ATOM 1534 C CA . PRO A 1 194 ? 14.861 -1.456 28.806 1.00 44.56 194 PRO A CA 1
ATOM 1535 C C . PRO A 1 194 ? 15.253 -1.476 27.327 1.00 44.56 194 PRO A C 1
ATOM 1537 O O . PRO A 1 194 ? 16.398 -1.152 26.999 1.00 44.56 194 PRO A O 1
ATOM 1540 N N . ILE A 1 195 ? 14.332 -1.896 26.454 1.00 46.12 195 ILE A N 1
ATOM 1541 C CA . ILE A 1 195 ? 14.599 -1.947 25.013 1.00 46.12 195 ILE A CA 1
ATOM 1542 C C . ILE A 1 195 ? 15.077 -0.548 24.616 1.00 46.12 195 ILE A C 1
ATOM 1544 O O . ILE A 1 195 ? 14.394 0.427 24.949 1.00 46.12 195 ILE A O 1
ATOM 1548 N N . PRO A 1 196 ? 16.267 -0.402 24.008 1.00 39.22 196 PRO A N 1
ATOM 1549 C CA . PRO A 1 196 ? 16.789 0.912 23.689 1.00 39.22 196 PRO A CA 1
ATOM 1550 C C . PRO A 1 196 ? 15.746 1.672 22.865 1.00 39.22 196 PRO A C 1
ATOM 1552 O O . PRO A 1 196 ? 15.328 1.186 21.814 1.00 39.22 196 PRO A O 1
ATOM 1555 N N . ARG A 1 197 ? 15.331 2.855 23.344 1.00 37.88 197 ARG A N 1
ATOM 1556 C CA . ARG A 1 197 ? 14.628 3.866 22.537 1.00 37.88 197 ARG A CA 1
ATOM 1557 C C . ARG A 1 197 ? 15.576 4.266 21.414 1.00 37.88 197 ARG A C 1
ATOM 1559 O O . ARG A 1 197 ? 16.392 5.170 21.578 1.00 37.88 197 ARG A O 1
ATOM 1566 N N . CYS A 1 198 ? 15.608 3.497 20.345 1.00 33.22 198 CYS A N 1
ATOM 1567 C CA . CYS A 1 198 ? 16.629 3.603 19.324 1.00 33.22 198 CYS A CA 1
ATOM 1568 C C . CYS A 1 198 ? 16.004 3.196 18.012 1.00 33.22 198 CYS A C 1
ATOM 1570 O O . CYS A 1 198 ? 15.772 2.013 17.833 1.00 33.22 198 CYS A O 1
ATOM 1572 N N . ASN A 1 199 ? 15.833 4.158 17.103 1.00 28.80 199 ASN A N 1
ATOM 1573 C CA . ASN A 1 199 ? 16.322 4.065 15.727 1.00 28.80 199 ASN A CA 1
ATOM 1574 C C . ASN A 1 199 ? 16.342 2.638 15.155 1.00 28.80 199 ASN A C 1
ATOM 1576 O O . ASN A 1 199 ? 17.389 2.158 14.711 1.00 28.80 199 ASN A O 1
ATOM 1580 N N . TRP A 1 200 ? 15.198 1.955 15.182 1.00 36.44 200 TRP A N 1
ATOM 1581 C CA . TRP A 1 200 ? 15.049 0.661 14.546 1.00 36.44 200 TRP A CA 1
ATOM 1582 C C . TRP A 1 200 ? 14.963 0.937 13.047 1.00 36.44 200 TRP A C 1
ATOM 1584 O O . TRP A 1 200 ? 13.890 1.117 12.483 1.00 36.44 200 TRP A O 1
ATOM 1594 N N . GLY A 1 201 ? 16.124 0.982 12.391 1.00 31.58 201 GLY A N 1
ATOM 1595 C CA . GLY A 1 201 ? 16.208 0.451 11.039 1.00 31.58 201 GLY A CA 1
ATOM 1596 C C . GLY A 1 201 ? 15.785 -1.008 11.149 1.00 31.58 201 GLY A C 1
ATOM 1597 O O . GLY A 1 201 ? 16.516 -1.814 11.723 1.00 31.58 201 GLY A O 1
ATOM 1598 N N . LEU A 1 202 ? 14.553 -1.299 10.739 1.00 36.84 202 LEU A N 1
ATOM 1599 C CA . LEU A 1 202 ? 13.930 -2.613 10.810 1.00 36.84 202 LEU A CA 1
ATOM 1600 C C . LEU A 1 202 ? 14.823 -3.662 10.139 1.00 36.84 202 LEU A C 1
ATOM 1602 O O . LEU A 1 202 ? 14.828 -3.828 8.922 1.00 36.84 202 LEU A O 1
ATOM 1606 N N . PHE A 1 203 ? 15.528 -4.427 10.963 1.00 28.23 203 PHE A N 1
ATOM 1607 C CA . PHE A 1 203 ? 15.791 -5.823 10.676 1.00 28.23 203 PHE A CA 1
ATOM 1608 C C . PHE A 1 203 ? 14.529 -6.572 11.086 1.00 28.23 203 PHE A C 1
ATOM 1610 O O . PHE A 1 203 ? 14.221 -6.712 12.266 1.00 28.23 203 PHE A O 1
ATOM 1617 N N . THR A 1 204 ? 13.748 -7.000 10.103 1.00 34.75 204 THR A N 1
ATOM 1618 C CA . THR A 1 204 ? 12.713 -8.005 10.309 1.00 34.75 204 THR A CA 1
ATOM 1619 C C . THR A 1 204 ? 13.369 -9.250 10.908 1.00 34.75 204 THR A C 1
ATOM 1621 O O . THR A 1 204 ? 14.237 -9.834 10.261 1.00 34.75 204 THR A O 1
ATOM 1624 N N . ASP A 1 205 ? 12.948 -9.685 12.100 1.00 35.19 205 ASP A N 1
ATOM 1625 C CA . ASP A 1 205 ? 13.260 -11.023 12.623 1.00 35.19 205 ASP A CA 1
ATOM 1626 C C . ASP A 1 205 ? 12.547 -12.075 11.752 1.00 35.19 205 ASP A C 1
ATOM 1628 O O . ASP A 1 205 ? 11.498 -12.625 12.101 1.00 35.19 205 ASP A O 1
ATOM 1632 N N . ILE A 1 206 ? 13.103 -12.315 10.568 1.00 34.03 206 ILE A N 1
ATOM 1633 C CA . ILE A 1 206 ? 13.295 -13.666 10.053 1.00 34.03 206 ILE A CA 1
ATOM 1634 C C . ILE A 1 206 ? 14.080 -14.384 11.170 1.00 34.03 206 ILE A C 1
ATOM 1636 O O . ILE A 1 206 ? 14.988 -13.768 11.739 1.00 34.03 206 ILE A O 1
ATOM 1640 N N . PRO A 1 207 ? 13.747 -15.630 11.569 1.00 29.83 207 PRO A N 1
ATOM 1641 C CA . PRO A 1 207 ? 14.585 -16.372 12.517 1.00 29.83 207 PRO A CA 1
ATOM 1642 C C . PRO A 1 207 ? 16.056 -16.275 12.081 1.00 29.83 207 PRO A C 1
ATOM 1644 O O . PRO A 1 207 ? 16.283 -16.140 10.881 1.00 29.83 207 PRO A O 1
ATOM 1647 N N . PRO A 1 208 ? 17.052 -16.356 12.985 1.00 30.50 208 PRO A N 1
ATOM 1648 C CA . PRO A 1 208 ? 18.470 -16.284 12.633 1.00 30.50 208 PRO A CA 1
ATOM 1649 C C . PRO A 1 208 ? 18.894 -17.531 11.836 1.00 30.50 208 PRO A C 1
ATOM 1651 O O . PRO A 1 208 ? 19.633 -18.397 12.291 1.00 30.50 208 PRO A O 1
ATOM 1654 N N . LEU A 1 209 ? 18.389 -17.627 10.617 1.00 32.75 209 LEU A N 1
ATOM 1655 C CA . LEU A 1 209 ? 18.883 -18.371 9.491 1.00 32.75 209 LEU A CA 1
ATOM 1656 C C . LEU A 1 209 ? 19.446 -17.282 8.583 1.00 32.75 209 LEU A C 1
ATOM 1658 O O . LEU A 1 209 ? 18.703 -16.640 7.855 1.00 32.75 209 LEU A O 1
ATOM 1662 N N . CYS A 1 210 ? 20.759 -17.081 8.714 1.00 31.16 210 CYS A N 1
ATOM 1663 C CA . CYS A 1 210 ? 21.660 -16.216 7.942 1.00 31.16 210 CYS A CA 1
ATOM 1664 C C . CYS A 1 210 ? 22.287 -15.079 8.760 1.00 31.16 210 CYS A C 1
ATOM 1666 O O . CYS A 1 210 ? 21.772 -13.977 8.898 1.00 31.16 210 CYS A O 1
ATOM 1668 N N . ASN A 1 211 ? 23.493 -15.379 9.240 1.00 33.88 211 ASN A N 1
ATOM 1669 C CA . ASN A 1 211 ? 24.532 -14.407 9.543 1.00 33.88 211 ASN A CA 1
ATOM 1670 C C . ASN A 1 211 ? 24.706 -13.386 8.396 1.00 33.88 211 ASN A C 1
ATOM 1672 O O . ASN A 1 211 ? 24.660 -13.769 7.227 1.00 33.88 211 ASN A O 1
ATOM 1676 N N . ALA A 1 212 ? 25.053 -12.150 8.777 1.00 38.22 212 ALA A N 1
ATOM 1677 C CA . ALA A 1 212 ? 25.376 -10.968 7.966 1.00 38.22 212 ALA A CA 1
ATOM 1678 C C . ALA A 1 212 ? 24.176 -10.101 7.554 1.00 38.22 212 ALA A C 1
ATOM 1680 O O . ALA A 1 212 ? 23.200 -10.598 7.004 1.00 38.22 212 ALA A O 1
ATOM 1681 N N . ASN A 1 213 ? 24.304 -8.782 7.774 1.00 49.72 213 ASN A N 1
ATOM 1682 C CA . ASN A 1 213 ? 23.513 -7.748 7.098 1.00 49.72 213 ASN A CA 1
ATOM 1683 C C . ASN A 1 213 ? 23.193 -8.219 5.673 1.00 49.72 213 ASN A C 1
ATOM 1685 O O . ASN A 1 213 ? 24.158 -8.476 4.937 1.00 49.72 213 ASN A O 1
ATOM 1689 N N . PRO A 1 214 ? 21.914 -8.362 5.268 1.00 55.12 214 PRO A N 1
ATOM 1690 C CA . PRO A 1 214 ? 21.609 -8.679 3.884 1.00 55.12 214 PRO A CA 1
ATOM 1691 C C . PRO A 1 214 ? 22.347 -7.650 3.029 1.00 55.12 214 PRO A C 1
ATOM 1693 O O . PRO A 1 214 ? 22.196 -6.446 3.234 1.00 55.12 214 PRO A O 1
ATOM 1696 N N . GLN A 1 215 ? 23.255 -8.124 2.168 1.00 72.06 215 GLN A N 1
ATOM 1697 C CA . GLN A 1 215 ? 24.062 -7.241 1.329 1.00 72.06 215 GLN A CA 1
ATOM 1698 C C . GLN A 1 215 ? 23.111 -6.316 0.585 1.00 72.06 215 GLN A C 1
ATOM 1700 O O . GLN A 1 215 ? 22.331 -6.801 -0.221 1.00 72.06 215 GLN A O 1
ATOM 1705 N N . GLN A 1 216 ? 23.144 -5.013 0.852 1.00 82.19 216 GLN A N 1
ATOM 1706 C CA . GLN A 1 216 ? 22.236 -4.104 0.164 1.00 82.19 216 GLN A CA 1
ATOM 1707 C C . GLN A 1 216 ? 22.510 -4.138 -1.348 1.00 82.19 216 GLN A C 1
ATOM 1709 O O . GLN A 1 216 ? 23.681 -4.197 -1.749 1.00 82.19 216 GLN A O 1
ATOM 1714 N N . PRO A 1 217 ? 21.464 -4.114 -2.195 1.00 88.38 217 PRO A N 1
ATOM 1715 C CA . PRO A 1 217 ? 21.639 -3.955 -3.630 1.00 88.38 217 PRO A CA 1
ATOM 1716 C C . PRO A 1 217 ? 22.476 -2.711 -3.929 1.00 88.38 217 PRO A C 1
ATOM 1718 O O . PRO A 1 217 ? 22.224 -1.628 -3.407 1.00 88.38 217 PRO A O 1
ATOM 1721 N N . GLN A 1 218 ? 23.493 -2.868 -4.770 1.00 89.62 218 GLN A N 1
ATOM 1722 C CA . GLN A 1 218 ? 24.380 -1.780 -5.159 1.00 89.62 218 GLN A CA 1
ATOM 1723 C C . GLN A 1 218 ? 23.995 -1.271 -6.538 1.00 89.62 218 GLN A C 1
ATOM 1725 O O . GLN A 1 218 ? 23.980 -2.032 -7.507 1.00 89.62 218 GLN A O 1
ATOM 1730 N N . VAL A 1 219 ? 23.737 0.029 -6.643 1.00 89.25 219 VAL A N 1
ATOM 1731 C CA . VAL A 1 219 ? 23.521 0.684 -7.934 1.00 89.25 219 VAL A CA 1
ATOM 1732 C C . VAL A 1 219 ? 24.854 1.179 -8.471 1.00 89.25 219 VAL A C 1
ATOM 1734 O O . VAL A 1 219 ? 25.515 2.013 -7.860 1.00 89.25 219 VAL A O 1
ATOM 1737 N N . THR A 1 220 ? 25.248 0.680 -9.636 1.00 90.38 220 THR A N 1
ATOM 1738 C CA . THR A 1 220 ? 26.400 1.187 -10.385 1.00 90.38 220 THR A CA 1
ATOM 1739 C C . THR A 1 220 ? 25.913 2.034 -11.553 1.00 90.38 220 THR A C 1
ATOM 1741 O O . THR A 1 220 ? 24.981 1.643 -12.263 1.00 90.38 220 THR A O 1
ATOM 1744 N N . VA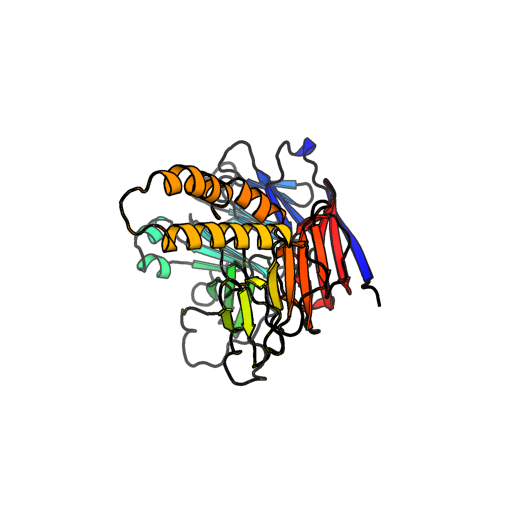L A 1 221 ? 26.560 3.179 -11.772 1.00 87.06 221 VAL A N 1
ATOM 1745 C CA . VAL A 1 221 ? 26.247 4.099 -12.872 1.00 87.06 221 VAL A CA 1
ATOM 1746 C C . VAL A 1 221 ? 27.395 4.083 -13.878 1.00 87.06 221 VAL A C 1
ATOM 1748 O O . VAL A 1 221 ? 28.534 4.393 -13.536 1.00 87.06 221 VAL A O 1
ATOM 1751 N N . ALA A 1 222 ? 27.097 3.715 -15.125 1.00 82.44 222 ALA A N 1
ATOM 1752 C CA . ALA A 1 222 ? 28.037 3.745 -16.242 1.00 82.44 222 ALA A CA 1
ATOM 1753 C C . ALA A 1 222 ? 27.485 4.665 -17.340 1.00 82.44 222 ALA A C 1
ATOM 1755 O O . ALA A 1 222 ? 26.581 4.302 -18.097 1.00 82.44 222 ALA A O 1
ATOM 1756 N N . GLY A 1 223 ? 28.003 5.893 -17.410 1.00 82.62 223 GLY A N 1
ATOM 1757 C CA . GLY A 1 223 ? 27.421 6.938 -18.252 1.00 82.62 223 GLY A CA 1
ATOM 1758 C C . GLY A 1 223 ? 26.051 7.364 -17.719 1.00 82.62 223 GLY A C 1
ATOM 1759 O O . GLY A 1 223 ? 25.968 7.904 -16.623 1.00 82.62 223 GLY A O 1
ATOM 1760 N N . ARG A 1 224 ? 24.982 7.118 -18.488 1.00 78.25 224 ARG A N 1
ATOM 1761 C CA . ARG A 1 224 ? 23.578 7.361 -18.077 1.00 78.25 224 ARG A CA 1
ATOM 1762 C C . ARG A 1 224 ? 22.813 6.097 -17.730 1.00 78.25 224 ARG A C 1
ATOM 1764 O O . ARG A 1 224 ? 21.597 6.124 -17.598 1.00 78.25 224 ARG A O 1
ATOM 1771 N N . MET A 1 225 ? 23.517 4.977 -17.690 1.00 87.75 225 MET A N 1
ATOM 1772 C CA . MET A 1 225 ? 22.890 3.692 -17.500 1.00 87.75 225 MET A CA 1
ATOM 1773 C C . MET A 1 225 ? 23.131 3.222 -16.075 1.00 87.75 225 MET A C 1
ATOM 1775 O O . MET A 1 225 ? 24.267 3.185 -15.599 1.00 87.75 225 MET A O 1
ATOM 1779 N N . HIS A 1 226 ? 22.045 2.855 -15.417 1.00 91.06 226 HIS A N 1
ATOM 1780 C CA . HIS A 1 226 ? 22.004 2.310 -14.078 1.00 91.06 226 HIS A CA 1
ATOM 1781 C C . HIS A 1 226 ? 21.901 0.793 -14.144 1.00 91.06 226 HIS A C 1
ATOM 1783 O O . HIS A 1 226 ? 21.262 0.214 -15.030 1.00 91.06 226 HIS A O 1
ATOM 1789 N N . ARG A 1 227 ? 22.541 0.145 -13.180 1.00 93.44 227 ARG A N 1
ATOM 1790 C CA . ARG A 1 227 ? 22.584 -1.305 -13.066 1.00 93.44 227 ARG A CA 1
ATOM 1791 C C . ARG A 1 227 ? 22.637 -1.686 -11.600 1.00 93.44 227 ARG A C 1
ATOM 1793 O O . ARG A 1 227 ? 23.373 -1.070 -10.837 1.00 93.44 227 ARG A O 1
ATOM 1800 N N . VAL A 1 228 ? 21.880 -2.709 -11.231 1.00 92.38 228 VAL A N 1
ATOM 1801 C CA . VAL A 1 228 ? 21.859 -3.238 -9.865 1.00 92.38 228 VAL A CA 1
ATOM 1802 C C . VAL A 1 228 ? 22.765 -4.452 -9.796 1.00 92.38 228 VAL A C 1
ATOM 1804 O O . VAL A 1 228 ? 22.683 -5.329 -10.654 1.00 92.38 228 VAL A O 1
ATOM 1807 N N . THR A 1 229 ? 23.616 -4.514 -8.780 1.00 93.12 229 THR A N 1
ATOM 1808 C CA . THR A 1 229 ? 24.343 -5.726 -8.409 1.00 93.12 229 THR A CA 1
ATOM 1809 C C . THR A 1 229 ? 23.929 -6.141 -7.007 1.00 93.12 229 THR A C 1
ATOM 1811 O O . THR A 1 229 ? 23.987 -5.343 -6.076 1.00 93.12 229 THR A O 1
ATOM 1814 N N . PHE A 1 230 ? 23.521 -7.394 -6.848 1.00 93.25 230 PHE A N 1
ATOM 1815 C CA . PHE A 1 230 ? 23.123 -7.963 -5.566 1.00 93.25 230 PHE A CA 1
ATOM 1816 C C . PHE A 1 230 ? 23.723 -9.360 -5.439 1.00 93.25 230 PHE A C 1
ATOM 1818 O O . PHE A 1 230 ? 23.588 -10.178 -6.349 1.00 93.25 230 PHE A O 1
ATOM 1825 N N . ARG A 1 231 ? 24.449 -9.618 -4.343 1.00 90.06 231 ARG A N 1
ATOM 1826 C CA . ARG A 1 231 ? 25.151 -10.892 -4.089 1.00 90.06 231 ARG A CA 1
ATOM 1827 C C . ARG A 1 231 ? 26.017 -11.376 -5.263 1.00 90.06 231 ARG A C 1
ATOM 1829 O O . ARG A 1 231 ? 26.033 -12.553 -5.606 1.00 90.06 231 ARG A O 1
ATOM 1836 N N . GLY A 1 232 ? 26.730 -10.445 -5.900 1.00 90.94 232 GLY A N 1
ATOM 1837 C CA . GLY A 1 232 ? 27.606 -10.722 -7.046 1.00 90.94 232 GLY A CA 1
ATOM 1838 C C . GLY A 1 232 ? 26.880 -10.964 -8.375 1.00 90.94 232 GLY A C 1
ATOM 1839 O O . GLY A 1 232 ? 27.542 -11.114 -9.399 1.00 90.94 232 GLY A O 1
ATOM 1840 N N . VAL A 1 233 ? 25.544 -10.964 -8.390 1.00 91.62 233 VAL A N 1
ATOM 1841 C CA . VAL A 1 233 ? 24.746 -11.048 -9.614 1.00 91.62 233 VAL A CA 1
ATOM 1842 C C . VAL A 1 233 ? 24.422 -9.645 -10.095 1.00 91.62 233 VAL A C 1
ATOM 1844 O O . VAL A 1 233 ? 23.860 -8.832 -9.363 1.00 91.62 233 VAL A O 1
ATOM 1847 N N . THR A 1 234 ? 24.779 -9.369 -11.343 1.00 93.62 234 THR A N 1
ATOM 1848 C CA . THR A 1 234 ? 24.538 -8.088 -11.992 1.00 93.62 234 THR A CA 1
ATOM 1849 C C . THR A 1 234 ? 23.308 -8.168 -12.887 1.00 93.62 234 THR A C 1
ATOM 1851 O O . THR A 1 234 ? 23.279 -8.934 -13.849 1.00 93.62 234 THR A O 1
ATOM 1854 N N . GLY A 1 235 ? 22.322 -7.332 -12.583 1.00 93.38 235 GLY A N 1
ATOM 1855 C CA . GLY A 1 235 ? 21.041 -7.302 -13.262 1.00 93.38 235 GLY A CA 1
ATOM 1856 C C . GLY A 1 235 ? 21.009 -6.531 -14.581 1.00 93.38 235 GLY A C 1
ATOM 1857 O O . GLY A 1 235 ? 22.027 -6.022 -15.079 1.00 93.38 235 GLY A O 1
ATOM 1858 N N . PRO A 1 236 ? 19.808 -6.440 -15.175 1.00 94.62 236 PRO A N 1
ATOM 1859 C CA . PRO A 1 236 ? 19.552 -5.657 -16.376 1.00 94.62 236 PRO A CA 1
ATOM 1860 C C . PRO A 1 236 ? 19.921 -4.179 -16.218 1.00 94.62 236 PRO A C 1
ATOM 1862 O O . PRO A 1 236 ? 19.968 -3.615 -15.124 1.00 94.62 236 PRO A O 1
ATOM 1865 N N . VAL A 1 237 ? 20.165 -3.557 -17.370 1.00 93.62 237 VAL A N 1
ATOM 1866 C CA . VAL A 1 237 ? 20.561 -2.156 -17.492 1.00 93.62 237 VAL A CA 1
ATOM 1867 C C . VAL A 1 237 ? 19.337 -1.288 -17.789 1.00 93.62 237 VAL A C 1
ATOM 1869 O O . VAL A 1 237 ? 18.485 -1.651 -18.615 1.00 93.62 237 VAL A O 1
ATOM 1872 N N . PHE A 1 238 ? 19.278 -0.138 -17.127 1.00 93.06 238 PHE A N 1
ATOM 1873 C CA . PHE A 1 238 ? 18.186 0.828 -17.201 1.00 93.06 238 PHE A CA 1
ATOM 1874 C C . PHE A 1 238 ? 18.708 2.252 -17.330 1.00 93.06 238 PHE A C 1
ATOM 1876 O O . PHE A 1 238 ? 19.870 2.509 -17.045 1.00 93.06 238 PHE A O 1
ATOM 1883 N N . HIS A 1 239 ? 17.857 3.174 -17.768 1.00 89.38 239 HIS A N 1
ATOM 1884 C CA . HIS A 1 239 ? 18.200 4.595 -17.795 1.00 89.38 239 HIS A CA 1
ATOM 1885 C C . HIS A 1 239 ? 18.137 5.221 -16.402 1.00 89.38 239 HIS A C 1
ATOM 1887 O O . HIS A 1 239 ? 18.890 6.143 -16.122 1.00 89.38 239 HIS A O 1
ATOM 1893 N N . ALA A 1 240 ? 17.272 4.702 -15.532 1.00 88.38 240 ALA A N 1
ATOM 1894 C CA . ALA A 1 240 ? 17.257 5.016 -14.114 1.00 88.38 240 ALA A CA 1
ATOM 1895 C C . ALA A 1 240 ? 16.640 3.856 -13.316 1.00 88.38 240 ALA A C 1
ATOM 1897 O O . ALA A 1 240 ? 16.025 2.948 -13.884 1.00 88.38 240 ALA A O 1
ATOM 1898 N N . ILE A 1 241 ? 16.826 3.885 -12.001 1.00 87.75 241 ILE A N 1
ATOM 1899 C CA . ILE A 1 241 ? 16.142 3.026 -11.030 1.00 87.75 241 ILE A CA 1
ATOM 1900 C C . ILE A 1 241 ? 15.478 4.019 -10.075 1.00 87.75 241 ILE A C 1
ATOM 1902 O O . ILE A 1 241 ? 16.182 4.662 -9.303 1.00 87.75 241 ILE A O 1
ATOM 1906 N N . GLU A 1 242 ? 14.176 4.254 -10.234 1.00 70.44 242 GLU A N 1
ATOM 1907 C CA . GLU A 1 242 ? 13.475 5.425 -9.674 1.00 70.44 242 GLU A CA 1
ATOM 1908 C C . GLU A 1 242 ? 12.194 5.039 -8.920 1.00 70.44 242 GLU A C 1
ATOM 1910 O O . GLU A 1 242 ? 11.412 4.229 -9.425 1.00 70.44 242 GLU A O 1
ATOM 1915 N N . ARG A 1 243 ? 11.939 5.731 -7.797 1.00 64.88 243 ARG A N 1
ATOM 1916 C CA . ARG A 1 243 ? 10.608 6.142 -7.304 1.00 64.88 243 ARG A CA 1
ATOM 1917 C C . ARG A 1 243 ? 10.263 7.569 -7.756 1.00 64.88 243 ARG A C 1
ATOM 1919 O O . ARG A 1 243 ? 11.099 8.289 -8.302 1.00 64.88 243 ARG A O 1
ATOM 1926 N N . GLU A 1 244 ? 9.021 7.983 -7.502 1.00 49.41 244 GLU A N 1
ATOM 1927 C CA . GLU A 1 244 ? 8.499 9.341 -7.729 1.00 49.41 244 GLU A CA 1
ATOM 1928 C C . GLU A 1 244 ? 9.260 10.441 -6.944 1.00 49.41 244 GLU A C 1
ATOM 1930 O O . GLU A 1 244 ? 9.295 11.589 -7.382 1.00 49.41 244 GLU A O 1
ATOM 1935 N N . ASP A 1 245 ? 9.947 10.080 -5.852 1.00 53.47 245 ASP A N 1
ATOM 1936 C CA . ASP A 1 245 ? 10.818 10.944 -5.033 1.00 53.47 245 ASP A CA 1
ATOM 1937 C C . ASP A 1 245 ? 12.305 10.925 -5.462 1.00 53.47 245 ASP A C 1
ATOM 1939 O O . ASP A 1 245 ? 13.133 11.643 -4.898 1.00 53.47 245 ASP A O 1
ATOM 1943 N N . GLY A 1 246 ? 12.655 10.115 -6.468 1.00 57.50 246 GLY A N 1
ATOM 1944 C CA . GLY A 1 246 ? 14.018 9.960 -6.973 1.00 57.50 246 GLY A CA 1
ATOM 1945 C C . GLY A 1 246 ? 14.901 8.969 -6.206 1.00 57.50 246 GLY A C 1
ATOM 1946 O O . GLY A 1 246 ? 16.071 8.827 -6.570 1.00 57.50 246 GLY A O 1
ATOM 1947 N N . MET A 1 247 ? 14.386 8.260 -5.193 1.00 56.25 247 MET A N 1
ATOM 1948 C CA . MET A 1 247 ? 15.153 7.242 -4.464 1.00 56.25 247 MET A CA 1
ATOM 1949 C C . MET A 1 247 ? 14.954 5.840 -5.070 1.00 56.25 247 MET A C 1
ATOM 1951 O O . MET A 1 247 ? 13.846 5.492 -5.479 1.00 56.25 247 MET A O 1
ATOM 1955 N N . PRO A 1 248 ? 16.010 5.010 -5.180 1.00 63.03 248 PRO A N 1
ATOM 1956 C CA . PRO A 1 248 ? 15.878 3.651 -5.689 1.00 63.03 248 PRO A CA 1
ATOM 1957 C C . PRO A 1 248 ? 15.195 2.756 -4.653 1.00 63.03 248 PRO A C 1
ATOM 1959 O O . PRO A 1 248 ? 15.584 2.741 -3.485 1.00 63.03 248 PRO A O 1
ATOM 1962 N N . ASP A 1 249 ? 14.212 1.986 -5.112 1.00 73.06 249 ASP A N 1
ATOM 1963 C CA . ASP A 1 249 ? 13.442 1.073 -4.277 1.00 73.06 249 ASP A CA 1
ATOM 1964 C C . ASP A 1 249 ? 13.765 -0.397 -4.586 1.00 73.06 249 ASP A C 1
ATOM 1966 O O . ASP A 1 249 ? 13.848 -0.800 -5.754 1.00 73.06 249 ASP A O 1
ATOM 1970 N N . PHE A 1 250 ? 13.969 -1.184 -3.528 1.00 87.44 250 PHE A N 1
ATOM 1971 C CA . PHE A 1 250 ? 14.358 -2.586 -3.598 1.00 87.44 250 PHE A CA 1
ATOM 1972 C C . PHE A 1 250 ? 13.482 -3.450 -2.695 1.00 87.44 250 PHE A C 1
ATOM 1974 O O . PHE A 1 250 ? 13.511 -3.334 -1.473 1.00 87.44 250 PHE A O 1
ATOM 1981 N N . ALA A 1 251 ? 12.801 -4.416 -3.297 1.00 87.81 251 ALA A N 1
ATOM 1982 C CA . ALA A 1 251 ? 12.235 -5.545 -2.581 1.00 87.81 251 ALA A CA 1
ATOM 1983 C C . ALA A 1 251 ? 13.326 -6.586 -2.342 1.00 87.81 251 ALA A C 1
ATOM 1985 O O . ALA A 1 251 ? 13.999 -6.981 -3.292 1.00 87.81 251 ALA A O 1
ATOM 1986 N N . ILE A 1 252 ? 13.474 -7.082 -1.118 1.00 88.38 252 ILE A N 1
ATOM 1987 C CA . ILE A 1 252 ? 14.307 -8.256 -0.831 1.00 88.38 252 ILE A CA 1
ATOM 1988 C C . ILE A 1 252 ? 13.379 -9.418 -0.491 1.00 88.38 252 ILE A C 1
ATOM 1990 O O . ILE A 1 252 ? 12.411 -9.232 0.242 1.00 88.38 252 ILE A O 1
ATOM 1994 N N . SER A 1 253 ? 13.626 -10.595 -1.062 1.00 86.69 253 SER A N 1
ATOM 1995 C CA . SER A 1 253 ? 12.847 -11.794 -0.737 1.00 86.69 253 SER A CA 1
ATOM 1996 C C . SER A 1 253 ? 13.093 -12.247 0.703 1.00 86.69 253 SER A C 1
ATOM 1998 O O . SER A 1 253 ? 14.157 -11.986 1.262 1.00 86.69 253 SER A O 1
ATOM 2000 N N . ASP A 1 254 ? 12.139 -12.973 1.291 1.00 79.06 254 ASP A N 1
ATOM 2001 C CA . ASP A 1 254 ? 12.226 -13.454 2.682 1.00 79.06 254 ASP A CA 1
ATOM 2002 C C . ASP A 1 254 ? 13.479 -14.309 2.954 1.00 79.06 254 ASP A C 1
ATOM 2004 O O . ASP A 1 254 ? 14.018 -14.303 4.057 1.00 79.06 254 ASP A O 1
ATOM 2008 N N . ASP A 1 255 ? 13.976 -15.037 1.951 1.00 81.31 255 ASP A N 1
ATOM 2009 C CA . ASP A 1 255 ? 15.216 -15.823 2.034 1.00 81.31 255 ASP A CA 1
ATOM 2010 C C . ASP A 1 255 ? 16.495 -14.988 1.801 1.00 81.31 255 ASP A C 1
ATOM 2012 O O . ASP A 1 255 ? 17.617 -15.500 1.858 1.00 81.31 255 ASP A O 1
ATOM 2016 N N . GLY A 1 256 ? 16.345 -13.695 1.505 1.00 84.88 256 GLY A N 1
ATOM 2017 C CA . GLY A 1 256 ? 17.425 -12.771 1.181 1.00 84.88 256 GLY A CA 1
ATOM 2018 C C . GLY A 1 256 ? 18.166 -13.101 -0.116 1.00 84.88 256 GLY A C 1
ATOM 2019 O O . GLY A 1 256 ? 19.254 -12.560 -0.337 1.00 84.88 256 GLY A O 1
ATOM 2020 N N . MET A 1 257 ? 17.640 -14.004 -0.949 1.00 88.44 257 MET A N 1
ATOM 2021 C CA . MET A 1 257 ? 18.306 -14.483 -2.163 1.00 88.44 257 MET A CA 1
ATOM 2022 C C . MET A 1 257 ? 18.004 -13.629 -3.390 1.00 88.44 257 MET A C 1
ATOM 2024 O O . MET A 1 257 ? 18.822 -13.595 -4.313 1.00 88.44 257 MET A O 1
ATOM 2028 N N . PHE A 1 258 ? 16.881 -12.913 -3.396 1.00 90.69 258 PHE A N 1
ATOM 2029 C CA . PHE A 1 258 ? 16.432 -12.099 -4.515 1.00 90.69 258 PHE A CA 1
ATOM 2030 C C . PHE A 1 258 ? 16.269 -10.631 -4.142 1.00 90.69 258 PHE A C 1
ATOM 2032 O O . PHE A 1 258 ? 15.855 -10.289 -3.038 1.00 90.69 258 PHE A O 1
ATOM 2039 N N . ALA A 1 259 ? 16.603 -9.776 -5.107 1.00 92.62 259 ALA A N 1
ATOM 2040 C CA . ALA A 1 259 ? 16.372 -8.346 -5.080 1.00 92.62 259 ALA A CA 1
ATOM 2041 C C . ALA A 1 259 ? 15.502 -7.965 -6.284 1.00 92.62 259 ALA A C 1
ATOM 2043 O O . ALA A 1 259 ? 15.901 -8.138 -7.439 1.00 92.62 259 ALA A O 1
ATOM 2044 N N . GLY A 1 260 ? 14.306 -7.467 -6.003 1.00 93.00 260 GLY A N 1
ATOM 2045 C CA . GLY A 1 260 ? 13.342 -6.944 -6.957 1.00 93.00 260 GLY A CA 1
ATOM 2046 C C . GLY A 1 260 ? 13.423 -5.425 -6.987 1.00 93.00 260 GLY A C 1
ATOM 2047 O O . GLY A 1 260 ? 13.636 -4.799 -5.956 1.00 93.00 260 GLY A O 1
ATOM 2048 N N . TYR A 1 261 ? 13.292 -4.825 -8.160 1.00 93.62 261 TYR A N 1
ATOM 2049 C CA . TYR A 1 261 ? 13.352 -3.376 -8.338 1.00 93.62 261 TYR A CA 1
ATOM 2050 C C . TYR A 1 261 ? 12.641 -2.967 -9.623 1.00 93.62 261 TYR A C 1
ATOM 2052 O O . TYR A 1 261 ? 12.301 -3.808 -10.457 1.00 93.62 261 TYR A O 1
ATOM 2060 N N . ILE A 1 262 ? 12.424 -1.666 -9.806 1.00 93.06 262 ILE A N 1
ATOM 2061 C CA . ILE A 1 262 ? 11.779 -1.133 -11.004 1.00 93.06 262 ILE A CA 1
ATOM 2062 C C . ILE A 1 262 ? 12.762 -0.234 -11.745 1.00 93.06 262 ILE A C 1
ATOM 2064 O O . ILE A 1 262 ? 13.197 0.807 -11.256 1.00 93.06 262 ILE A O 1
ATOM 2068 N N . GLY A 1 263 ? 13.141 -0.663 -12.944 1.00 93.19 263 GLY A N 1
ATOM 2069 C CA . GLY A 1 263 ? 14.004 0.103 -13.828 1.00 93.19 263 GLY A CA 1
ATOM 2070 C C . GLY A 1 263 ? 13.202 0.878 -14.863 1.00 93.19 263 GLY A C 1
ATOM 2071 O O . GLY A 1 263 ? 12.196 0.390 -15.374 1.00 93.19 263 GLY A O 1
ATOM 2072 N N . THR A 1 264 ? 13.653 2.069 -15.239 1.00 91.94 264 THR A N 1
ATOM 2073 C CA . THR A 1 264 ? 13.014 2.850 -16.303 1.00 91.94 264 THR A CA 1
ATOM 2074 C C . THR A 1 264 ? 13.791 2.740 -17.613 1.00 91.94 264 THR A C 1
ATOM 2076 O O . THR A 1 264 ? 15.027 2.706 -17.651 1.00 91.94 264 THR A O 1
ATOM 2079 N N . ARG A 1 265 ? 13.068 2.672 -18.735 1.00 91.00 265 ARG A N 1
ATOM 2080 C CA . ARG A 1 265 ? 13.646 2.864 -20.071 1.00 91.00 265 ARG A CA 1
ATOM 2081 C C . ARG A 1 265 ? 12.851 3.896 -20.850 1.00 91.00 265 ARG A C 1
ATOM 2083 O O . ARG A 1 265 ? 11.627 3.959 -20.733 1.00 91.00 265 ARG A O 1
ATOM 2090 N N . TYR A 1 266 ? 13.551 4.676 -21.659 1.00 85.69 266 TYR A N 1
ATOM 2091 C CA . TYR A 1 266 ? 12.938 5.572 -22.624 1.00 85.69 266 TYR A CA 1
ATOM 2092 C C . TYR A 1 266 ? 12.749 4.853 -23.961 1.00 85.69 266 TYR A C 1
ATOM 2094 O O . TYR A 1 266 ? 13.353 3.811 -24.225 1.00 85.69 266 TYR A O 1
ATOM 2102 N N . GLY A 1 267 ? 11.851 5.378 -24.794 1.00 77.94 267 GLY A N 1
ATOM 2103 C CA . GLY A 1 267 ? 11.699 4.875 -26.155 1.00 77.94 267 GLY A CA 1
ATOM 2104 C C . GLY A 1 267 ? 12.956 5.151 -26.983 1.00 77.94 267 GLY A C 1
ATOM 2105 O O . GLY A 1 267 ? 13.597 6.185 -26.809 1.00 77.94 267 GLY A O 1
ATOM 2106 N N . SER A 1 268 ? 13.256 4.284 -27.952 1.00 77.19 268 SER A N 1
ATOM 2107 C CA . SER A 1 268 ? 14.436 4.403 -28.830 1.00 77.19 268 SER A CA 1
ATOM 2108 C C . SER A 1 268 ? 14.554 5.756 -29.547 1.00 77.19 268 SER A C 1
ATOM 2110 O O . SER A 1 268 ? 15.657 6.223 -29.838 1.00 77.19 268 SER A O 1
ATOM 211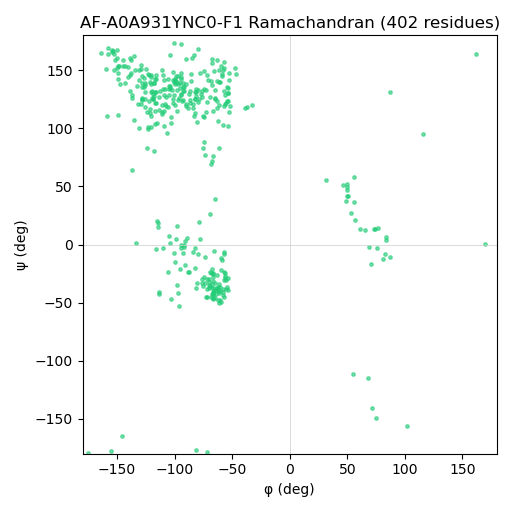2 N N . ILE A 1 269 ? 13.419 6.408 -29.816 1.00 73.38 269 ILE A N 1
ATOM 2113 C CA . ILE A 1 269 ? 13.366 7.762 -30.376 1.00 73.38 269 ILE A CA 1
ATOM 2114 C C . ILE A 1 269 ? 13.956 8.772 -29.391 1.00 73.38 269 ILE A C 1
ATOM 2116 O O . ILE A 1 269 ? 14.777 9.588 -29.795 1.00 73.38 269 ILE A O 1
ATOM 2120 N N . ILE A 1 270 ? 13.594 8.703 -28.109 1.00 72.94 270 ILE A N 1
ATOM 2121 C CA . ILE A 1 270 ? 14.130 9.603 -27.083 1.00 72.94 270 ILE A CA 1
ATOM 2122 C C . ILE A 1 270 ? 15.613 9.343 -26.866 1.00 72.94 270 ILE A C 1
ATOM 2124 O O . ILE A 1 270 ? 16.373 10.304 -26.855 1.00 72.94 270 ILE A O 1
ATOM 2128 N N . ASP A 1 271 ? 16.051 8.085 -26.834 1.00 71.19 271 ASP A N 1
ATOM 2129 C CA . ASP A 1 271 ? 17.481 7.765 -26.749 1.00 71.19 271 ASP A CA 1
ATOM 2130 C C . ASP A 1 271 ? 18.257 8.382 -27.922 1.00 71.19 271 ASP A C 1
ATOM 2132 O O . ASP A 1 271 ? 19.304 9.009 -27.738 1.00 71.19 271 ASP A O 1
ATOM 2136 N N . SER A 1 272 ? 17.700 8.288 -29.134 1.00 74.56 272 SER A N 1
ATOM 2137 C CA . SER A 1 272 ? 18.284 8.873 -30.346 1.00 74.56 272 SER A CA 1
ATOM 2138 C C . SER A 1 272 ? 18.285 10.404 -30.314 1.00 74.56 272 SER A C 1
ATOM 2140 O O . SER A 1 272 ? 19.269 11.033 -30.719 1.00 74.56 272 SER A O 1
ATOM 2142 N N . MET A 1 273 ? 17.207 11.019 -29.823 1.00 71.12 273 MET A N 1
ATOM 2143 C CA . MET A 1 273 ? 17.088 12.471 -29.672 1.00 71.12 273 MET A CA 1
ATOM 2144 C C . MET A 1 273 ? 18.069 12.989 -28.623 1.00 71.12 273 MET A C 1
ATOM 2146 O O . MET A 1 273 ? 18.820 13.917 -28.910 1.00 71.12 273 MET A O 1
ATOM 2150 N N . SER A 1 274 ? 18.145 12.350 -27.456 1.00 68.81 274 SER A N 1
ATOM 2151 C CA . SER A 1 274 ? 19.106 12.673 -26.405 1.00 68.81 274 SER A CA 1
ATOM 2152 C C . SER A 1 274 ? 20.540 12.504 -26.904 1.00 68.81 274 SER A C 1
ATOM 2154 O O . SER A 1 274 ? 21.343 13.419 -26.753 1.00 68.81 274 SER A O 1
ATOM 2156 N N . ALA A 1 275 ? 20.885 11.396 -27.564 1.00 73.62 275 ALA A N 1
ATOM 2157 C CA . ALA A 1 275 ? 22.222 11.209 -28.133 1.00 73.62 275 ALA A CA 1
ATOM 2158 C C . ALA A 1 275 ? 22.570 12.281 -29.183 1.00 73.62 275 ALA A C 1
ATOM 2160 O O . ALA A 1 275 ? 23.711 12.732 -29.273 1.00 73.62 275 ALA A O 1
ATOM 2161 N N . THR A 1 276 ? 21.593 12.714 -29.980 1.00 74.06 276 THR A N 1
ATOM 2162 C CA . THR A 1 276 ? 21.785 13.767 -30.987 1.00 74.06 276 THR A CA 1
ATOM 2163 C C . THR A 1 276 ? 21.945 15.141 -30.347 1.00 74.06 276 THR A C 1
ATOM 2165 O O . THR A 1 276 ? 22.890 15.847 -30.688 1.00 74.06 276 THR A O 1
ATOM 2168 N N . ALA A 1 277 ? 21.104 15.491 -29.372 1.00 70.94 277 ALA A N 1
ATOM 2169 C CA . ALA A 1 277 ? 21.220 16.733 -28.613 1.00 70.94 277 ALA A CA 1
ATOM 2170 C C . ALA A 1 277 ? 22.592 16.842 -27.932 1.00 70.94 277 ALA A C 1
ATOM 2172 O O . ALA A 1 277 ? 23.260 17.862 -28.062 1.00 70.94 277 ALA A O 1
ATOM 2173 N N . TYR A 1 278 ? 23.067 15.765 -27.301 1.00 70.25 278 TYR A N 1
ATOM 2174 C CA . TYR A 1 278 ? 24.390 15.751 -26.677 1.00 70.25 278 TYR A CA 1
ATOM 2175 C C . TYR A 1 278 ? 25.537 15.875 -27.678 1.00 70.25 278 TYR A C 1
ATOM 2177 O O . TYR A 1 278 ? 26.469 16.620 -27.410 1.00 70.25 278 TYR A O 1
ATOM 2185 N N . ARG A 1 279 ? 25.467 15.219 -28.845 1.00 75.06 279 ARG A N 1
ATOM 2186 C CA . ARG A 1 279 ? 26.478 15.405 -29.903 1.00 75.06 279 ARG A CA 1
ATOM 2187 C C . ARG A 1 279 ? 26.518 16.843 -30.413 1.00 75.06 279 ARG A C 1
ATOM 2189 O O . ARG A 1 279 ? 27.595 17.346 -30.716 1.00 75.06 279 ARG A O 1
ATOM 2196 N N . ILE A 1 280 ? 25.362 17.500 -30.511 1.00 70.31 280 ILE A N 1
ATOM 2197 C CA . ILE A 1 280 ? 25.282 18.912 -30.898 1.00 70.31 280 ILE A CA 1
ATOM 2198 C C . ILE A 1 280 ? 25.910 19.788 -29.810 1.00 70.31 280 ILE A C 1
ATOM 2200 O O . ILE A 1 280 ? 26.725 20.642 -30.140 1.00 70.31 280 ILE A O 1
ATOM 2204 N N . LEU A 1 281 ? 25.600 19.548 -28.532 1.00 69.31 281 LEU A N 1
ATOM 2205 C CA . LEU A 1 281 ? 26.196 20.281 -27.409 1.00 69.31 281 LEU A CA 1
ATOM 2206 C C . LEU A 1 281 ? 27.717 20.081 -27.330 1.00 69.31 281 LEU A C 1
ATOM 2208 O O . LEU A 1 281 ? 28.451 21.059 -27.279 1.00 69.31 281 LEU A O 1
ATOM 2212 N N . GLU A 1 282 ? 28.204 18.842 -27.427 1.00 72.62 282 GLU A N 1
ATOM 2213 C CA . GLU A 1 282 ? 29.639 18.523 -27.437 1.00 72.62 282 GLU A CA 1
ATOM 2214 C C . GLU A 1 282 ? 30.354 19.155 -28.644 1.00 72.62 282 GLU A C 1
ATOM 2216 O O . GLU A 1 282 ? 31.480 19.638 -28.533 1.00 72.62 282 GLU A O 1
ATOM 2221 N N . TRP A 1 283 ? 29.707 19.181 -29.816 1.00 71.38 283 TRP A N 1
ATOM 2222 C CA . TRP A 1 283 ? 30.232 19.870 -30.995 1.00 71.38 283 TRP A CA 1
ATOM 2223 C C . TRP A 1 283 ? 30.334 21.383 -30.774 1.00 71.38 283 TRP A C 1
ATOM 2225 O O . TRP A 1 283 ? 31.353 21.968 -31.143 1.00 71.38 283 TRP A O 1
ATOM 2235 N N . VAL A 1 284 ? 29.322 22.000 -30.153 1.00 65.75 284 VAL A N 1
ATOM 2236 C CA . VAL A 1 284 ? 29.339 23.424 -29.781 1.00 65.75 284 VAL A CA 1
ATOM 2237 C C . VAL A 1 284 ? 30.477 23.704 -28.795 1.00 65.75 284 VAL A C 1
ATOM 2239 O O . VAL A 1 284 ? 31.298 24.580 -29.059 1.00 65.75 284 VAL A O 1
ATOM 2242 N N . GLU A 1 285 ? 30.590 22.916 -27.722 1.00 66.88 285 GLU A N 1
ATOM 2243 C CA . GLU A 1 285 ? 31.643 23.056 -26.705 1.00 66.88 285 GLU A CA 1
ATOM 2244 C C . GLU A 1 285 ? 33.053 22.884 -27.290 1.00 66.88 285 GLU A C 1
ATOM 2246 O O . GLU A 1 285 ? 33.967 23.632 -26.947 1.00 66.88 285 GLU A O 1
ATOM 2251 N N . ARG A 1 286 ? 33.249 21.930 -28.211 1.00 69.94 286 ARG A N 1
ATOM 2252 C CA . ARG A 1 286 ? 34.556 21.699 -28.852 1.00 69.94 286 ARG A CA 1
ATOM 2253 C C . ARG A 1 286 ? 34.934 22.760 -29.880 1.00 69.94 286 ARG A C 1
ATOM 2255 O O . ARG A 1 286 ? 36.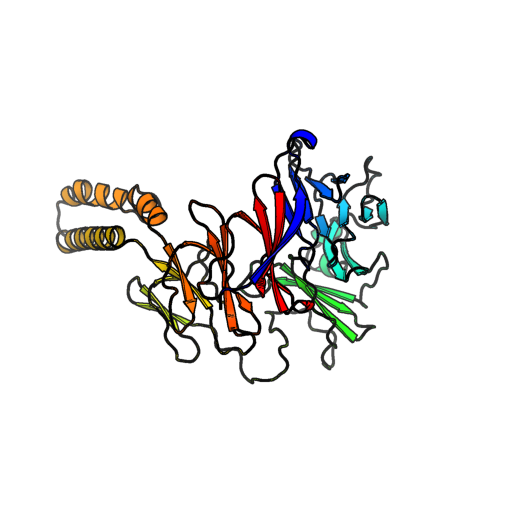126 22.992 -30.079 1.00 69.94 286 ARG A O 1
ATOM 2262 N N . LYS A 1 287 ? 33.967 23.343 -30.596 1.00 64.12 287 LYS A N 1
ATOM 2263 C CA . LYS A 1 287 ? 34.247 24.273 -31.704 1.00 64.12 287 LYS A CA 1
ATOM 2264 C C . LYS A 1 287 ? 34.326 25.740 -31.294 1.00 64.12 287 LYS A C 1
ATOM 2266 O O . LYS A 1 287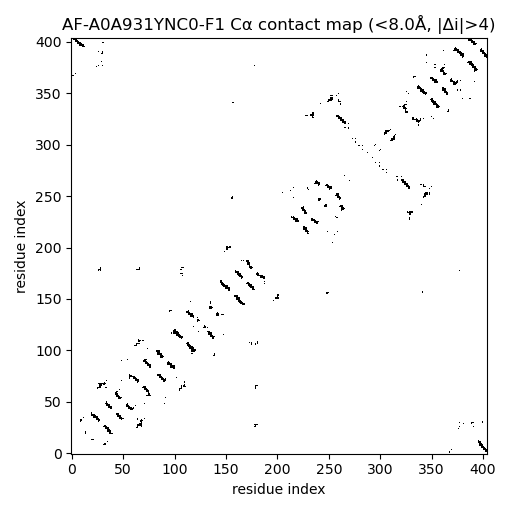 ? 34.919 26.507 -32.048 1.00 64.12 287 LYS A O 1
ATOM 2271 N N . GLU A 1 288 ? 33.815 26.127 -30.126 1.00 57.12 288 GLU A N 1
ATOM 2272 C CA . GLU A 1 288 ? 33.838 27.525 -29.675 1.00 57.12 288 GLU A CA 1
ATOM 2273 C C . GLU A 1 288 ? 34.516 27.723 -28.303 1.00 57.12 288 GLU A C 1
ATOM 2275 O O . GLU A 1 288 ? 33.840 27.918 -27.298 1.00 57.12 288 GLU A O 1
ATOM 2280 N N . PRO A 1 289 ? 35.860 27.814 -28.253 1.00 53.94 289 PRO A N 1
ATOM 2281 C CA . PRO A 1 289 ? 36.548 28.569 -27.204 1.00 53.94 289 PRO A CA 1
ATOM 2282 C C . PRO A 1 289 ? 36.881 30.013 -27.627 1.00 53.94 289 PRO A C 1
ATOM 2284 O O . PRO A 1 289 ? 37.522 30.729 -26.861 1.00 53.94 289 PRO A O 1
ATOM 2287 N N . ARG A 1 290 ? 36.552 30.443 -28.858 1.00 54.50 290 ARG A N 1
ATOM 2288 C CA . ARG A 1 290 ? 37.102 31.676 -29.453 1.00 54.50 290 ARG A CA 1
ATOM 2289 C C . ARG A 1 290 ? 36.050 32.550 -30.159 1.00 54.50 290 ARG A C 1
ATOM 2291 O O . ARG A 1 290 ? 35.578 32.242 -31.245 1.00 54.50 290 ARG A O 1
ATOM 2298 N N . GLU A 1 291 ? 35.750 33.651 -29.476 1.00 52.62 291 GLU A N 1
ATOM 2299 C CA . GLU A 1 291 ? 35.405 35.003 -29.955 1.00 52.62 291 GLU A CA 1
ATOM 2300 C C . GLU A 1 291 ? 34.067 35.324 -30.646 1.00 52.62 291 GLU A C 1
ATOM 2302 O O . GLU A 1 291 ? 33.693 36.486 -30.570 1.00 52.62 291 GLU A O 1
ATOM 2307 N N . ASP A 1 292 ? 33.255 34.388 -31.153 1.00 57.22 292 ASP A N 1
ATOM 2308 C CA . ASP A 1 292 ? 31.952 34.752 -31.769 1.00 57.22 292 ASP A CA 1
ATOM 2309 C C . ASP A 1 292 ? 30.786 33.821 -31.373 1.00 57.22 292 ASP A C 1
ATOM 2311 O O . ASP A 1 292 ? 30.168 33.146 -32.196 1.00 57.22 292 ASP A O 1
ATOM 2315 N N . GLY A 1 293 ? 30.430 33.814 -30.083 1.00 56.06 293 GLY A N 1
ATOM 2316 C CA . GLY A 1 293 ? 29.386 32.960 -29.482 1.00 56.06 293 GLY A CA 1
ATOM 2317 C C . GLY A 1 293 ? 27.926 33.262 -29.874 1.00 56.06 293 GLY A C 1
ATOM 2318 O O . GLY A 1 293 ? 27.007 33.019 -29.089 1.00 56.06 293 GLY A O 1
ATOM 2319 N N . TRP A 1 294 ? 27.667 33.839 -31.051 1.00 58.78 294 TRP A N 1
ATOM 2320 C CA . TRP A 1 294 ? 26.301 34.128 -31.501 1.00 58.78 294 TRP A CA 1
ATOM 2321 C C . TRP A 1 294 ? 25.623 32.888 -32.100 1.00 58.78 294 TRP A C 1
ATOM 2323 O O . TRP A 1 294 ? 24.447 32.647 -31.833 1.00 58.78 294 TRP A O 1
ATOM 2333 N N . ARG A 1 295 ? 26.351 32.039 -32.841 1.00 56.75 295 ARG A N 1
ATOM 2334 C CA . ARG A 1 295 ? 25.778 30.828 -33.465 1.00 56.75 295 ARG A CA 1
ATOM 2335 C C . ARG A 1 295 ? 25.390 29.761 -32.440 1.00 56.75 295 ARG A C 1
ATOM 2337 O O . ARG A 1 295 ? 24.344 29.128 -32.604 1.00 56.75 295 ARG A O 1
ATOM 2344 N N . SER A 1 296 ? 26.154 29.615 -31.356 1.00 60.16 296 SER A N 1
ATOM 2345 C CA . SER A 1 296 ? 25.788 28.742 -30.233 1.00 60.16 296 SER A CA 1
ATOM 2346 C C . SER A 1 296 ? 24.506 29.203 -29.530 1.00 60.16 296 SER A C 1
ATOM 2348 O O . SER A 1 296 ? 23.649 28.375 -29.233 1.00 60.16 296 SER A O 1
ATOM 2350 N N . ARG A 1 297 ? 24.270 30.511 -29.372 1.00 60.53 297 ARG A N 1
ATOM 2351 C CA . ARG A 1 297 ? 23.023 31.022 -28.769 1.00 60.53 297 ARG A CA 1
ATOM 2352 C C . ARG A 1 297 ? 21.776 30.784 -29.624 1.00 60.53 297 ARG A C 1
ATOM 2354 O O . ARG A 1 297 ? 20.732 30.470 -29.065 1.00 60.53 297 ARG A O 1
ATOM 2361 N N . TYR A 1 298 ? 21.853 30.895 -30.952 1.00 68.00 298 TYR A N 1
ATOM 2362 C CA . TYR A 1 298 ? 20.661 30.748 -31.806 1.00 68.00 298 TYR A CA 1
ATOM 2363 C C . TYR A 1 298 ? 20.346 29.307 -32.225 1.00 68.00 298 TYR A C 1
ATOM 2365 O O . TYR A 1 298 ? 19.191 29.020 -32.522 1.00 68.00 298 TYR A O 1
ATOM 2373 N N . ILE A 1 299 ? 21.326 28.396 -32.244 1.00 66.88 299 ILE A N 1
ATOM 2374 C CA . ILE A 1 299 ? 21.095 26.981 -32.598 1.00 66.88 299 ILE A CA 1
ATOM 2375 C C . ILE A 1 299 ? 21.070 26.098 -31.349 1.00 66.88 299 ILE A C 1
ATOM 2377 O O . ILE A 1 299 ? 20.160 25.283 -31.189 1.00 66.88 299 ILE A O 1
ATOM 2381 N N . ALA A 1 300 ? 22.038 26.262 -30.443 1.00 66.00 300 ALA A N 1
ATOM 2382 C CA . ALA A 1 300 ? 22.148 25.397 -29.275 1.00 66.00 300 ALA A CA 1
ATOM 2383 C C . ALA A 1 300 ? 21.088 25.728 -28.224 1.00 66.00 300 ALA A C 1
ATOM 2385 O O . ALA A 1 300 ? 20.566 24.804 -27.620 1.00 66.00 300 ALA A O 1
ATOM 2386 N N . MET A 1 301 ? 20.712 27.001 -28.036 1.00 66.69 301 MET A N 1
ATOM 2387 C CA . MET A 1 301 ? 19.733 27.370 -27.005 1.00 66.69 301 MET A CA 1
ATOM 2388 C C . MET A 1 301 ? 18.315 26.860 -27.304 1.00 66.69 301 MET A C 1
ATOM 2390 O O . MET A 1 301 ? 17.722 26.274 -26.403 1.00 66.69 301 MET A O 1
ATOM 2394 N N . PRO A 1 302 ? 17.761 26.973 -28.532 1.00 69.94 302 PRO A N 1
ATOM 2395 C CA . PRO A 1 302 ? 16.452 26.390 -28.829 1.00 69.94 302 PRO A CA 1
ATOM 2396 C C . PRO A 1 302 ? 16.453 24.865 -28.736 1.00 69.94 302 PRO A C 1
ATOM 2398 O O . PRO A 1 302 ? 15.504 24.293 -28.213 1.00 69.94 302 PRO A O 1
ATOM 2401 N N . LEU A 1 303 ? 17.523 24.197 -29.183 1.00 67.38 303 LEU A N 1
ATOM 2402 C CA . LEU A 1 303 ? 17.666 22.744 -29.038 1.00 67.38 303 LEU A CA 1
ATOM 2403 C C . LEU A 1 303 ? 17.819 22.337 -27.569 1.00 67.38 303 LEU A C 1
ATOM 2405 O O . LEU A 1 303 ? 17.158 21.406 -27.124 1.00 67.38 303 LEU A O 1
ATOM 2409 N N . ALA A 1 304 ? 18.622 23.060 -26.794 1.00 64.12 304 ALA A N 1
ATOM 2410 C CA . ALA A 1 304 ? 18.750 22.848 -25.361 1.00 64.12 304 ALA A CA 1
ATOM 2411 C C . ALA A 1 304 ? 17.409 23.069 -24.656 1.00 64.12 304 ALA A C 1
ATOM 2413 O O . ALA A 1 304 ? 17.052 22.246 -23.835 1.00 64.12 304 ALA A O 1
ATOM 2414 N N . MET A 1 305 ? 16.625 24.092 -25.017 1.00 65.56 305 MET A N 1
ATOM 2415 C CA . MET A 1 305 ? 15.274 24.326 -24.482 1.00 65.56 305 MET A CA 1
ATOM 2416 C C . MET A 1 305 ? 14.240 23.295 -24.955 1.00 65.56 305 MET A C 1
ATOM 2418 O O . MET A 1 305 ? 13.286 23.004 -24.241 1.00 65.56 305 MET A O 1
ATOM 2422 N N . LEU A 1 306 ? 14.405 22.730 -26.151 1.00 67.81 306 LEU A N 1
ATOM 2423 C CA . LEU A 1 306 ? 13.584 21.621 -26.633 1.00 67.81 306 LEU A CA 1
ATOM 2424 C C . LEU A 1 306 ? 13.896 20.335 -25.868 1.00 67.81 306 LEU A C 1
ATOM 2426 O O . LEU A 1 306 ? 12.980 19.562 -25.620 1.00 67.81 306 LEU A O 1
ATOM 2430 N N . PHE A 1 307 ? 15.149 20.116 -25.468 1.00 62.19 307 PHE A N 1
ATOM 2431 C CA . PHE A 1 307 ? 15.620 18.879 -24.837 1.00 62.19 307 PHE A CA 1
ATOM 2432 C C . PHE A 1 307 ? 16.061 19.049 -23.383 1.00 62.19 307 PHE A C 1
ATOM 2434 O O . PHE A 1 307 ? 16.718 18.159 -22.842 1.00 62.19 307 PHE A O 1
ATOM 2441 N N . THR A 1 308 ? 15.700 20.159 -22.736 1.00 58.47 308 THR A N 1
ATOM 2442 C CA . THR A 1 308 ? 16.005 20.392 -21.327 1.00 58.47 308 THR A CA 1
ATOM 2443 C C . THR A 1 308 ? 15.308 19.293 -20.533 1.00 58.47 308 THR A C 1
ATOM 2445 O O . THR A 1 308 ? 14.076 19.214 -20.587 1.00 58.47 308 THR A O 1
ATOM 2448 N N . PRO A 1 309 ? 16.054 18.467 -19.774 1.00 49.56 309 PRO A N 1
ATOM 2449 C CA . PRO A 1 309 ? 15.492 17.321 -19.059 1.00 49.56 309 PRO A CA 1
ATOM 2450 C C . PRO A 1 309 ? 14.346 17.695 -18.108 1.00 49.56 309 PRO A C 1
ATOM 2452 O O . PRO A 1 309 ? 13.463 16.881 -17.866 1.00 49.56 309 PRO A O 1
ATOM 2455 N N . ASN A 1 310 ? 14.319 18.950 -17.642 1.00 48.94 310 ASN A N 1
ATOM 2456 C CA . ASN A 1 310 ? 13.466 19.406 -16.545 1.00 48.94 310 ASN A CA 1
ATOM 2457 C C . ASN A 1 310 ? 12.388 20.434 -16.948 1.00 48.94 310 ASN A C 1
ATOM 2459 O O . ASN A 1 310 ? 11.881 21.133 -16.078 1.00 48.94 310 ASN A O 1
ATOM 2463 N N . GLY A 1 311 ? 12.023 20.573 -18.233 1.00 54.81 311 GLY A N 1
ATOM 2464 C CA . GLY A 1 311 ? 10.921 21.496 -18.578 1.00 54.81 311 GLY A CA 1
ATOM 2465 C C . GLY A 1 311 ? 10.673 21.831 -20.050 1.00 54.81 311 GLY A C 1
ATOM 2466 O O . GLY A 1 311 ? 9.771 22.614 -20.335 1.00 54.81 311 GLY A O 1
ATOM 2467 N N . GLY A 1 312 ? 11.449 21.281 -20.988 1.00 65.00 312 GLY A N 1
ATOM 2468 C CA . GLY A 1 312 ? 11.222 21.473 -22.423 1.00 65.00 312 GLY A CA 1
ATOM 2469 C C . GLY A 1 312 ? 10.117 20.579 -22.997 1.00 65.00 312 GLY A C 1
ATOM 2470 O O . GLY A 1 312 ? 9.706 19.593 -22.395 1.00 65.00 312 GLY A O 1
ATOM 2471 N N . ILE A 1 313 ? 9.673 20.842 -24.230 1.00 67.50 313 ILE A N 1
ATOM 2472 C CA . ILE A 1 313 ? 8.727 19.951 -24.940 1.00 67.50 313 ILE A CA 1
ATOM 2473 C C . ILE A 1 313 ? 9.268 18.507 -25.005 1.00 67.50 313 ILE A C 1
ATOM 2475 O O . ILE A 1 313 ? 8.520 17.543 -24.848 1.00 67.50 313 ILE A O 1
ATOM 2479 N N . GLY A 1 314 ? 10.580 18.342 -25.170 1.00 65.38 314 GLY A N 1
ATOM 2480 C CA . GLY A 1 314 ? 11.260 17.052 -25.163 1.00 65.38 314 GLY A CA 1
ATOM 24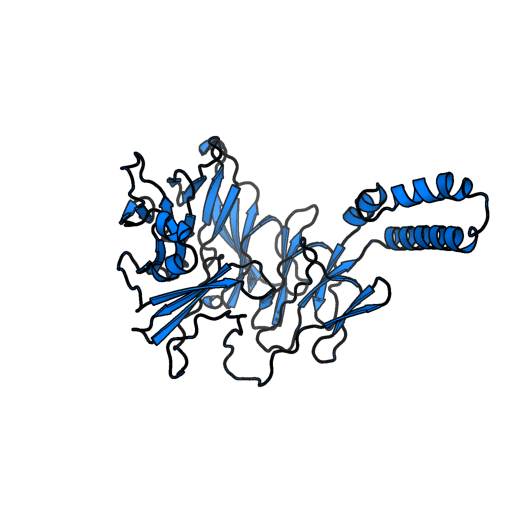81 C C . GLY A 1 314 ? 11.234 16.337 -23.814 1.00 65.38 314 GLY A C 1
ATOM 2482 O O . GLY A 1 314 ? 11.203 15.109 -23.824 1.00 65.38 314 GLY A O 1
ATOM 2483 N N . SER A 1 315 ? 11.155 17.037 -22.672 1.00 66.50 315 SER A N 1
ATOM 2484 C CA . SER A 1 315 ? 10.949 16.365 -21.380 1.00 66.50 315 SER A CA 1
ATOM 2485 C C . SER A 1 315 ? 9.536 15.801 -21.274 1.00 66.50 315 SER A C 1
ATOM 2487 O O . SER A 1 315 ? 9.369 14.671 -20.827 1.00 66.50 315 SER A O 1
ATOM 2489 N N . ALA A 1 316 ? 8.520 16.499 -21.793 1.00 68.56 316 ALA A N 1
ATOM 2490 C CA . ALA A 1 316 ? 7.163 15.959 -21.871 1.00 68.56 316 ALA A CA 1
ATOM 2491 C C . ALA A 1 316 ? 7.092 14.705 -22.766 1.00 68.56 316 ALA A C 1
ATOM 2493 O O . ALA A 1 316 ? 6.422 13.729 -22.418 1.00 68.56 316 ALA A O 1
ATOM 2494 N N . PHE A 1 317 ? 7.815 14.688 -23.892 1.00 70.75 317 PHE A N 1
ATOM 2495 C CA . PHE A 1 317 ? 7.940 13.488 -24.726 1.00 70.75 317 PHE A CA 1
ATOM 2496 C C . PHE A 1 317 ? 8.724 12.368 -24.030 1.00 70.75 317 PHE A C 1
ATOM 2498 O O . PHE A 1 317 ? 8.287 11.217 -24.076 1.00 70.75 317 PHE A O 1
ATOM 2505 N N . ALA A 1 318 ? 9.827 12.683 -23.345 1.00 69.44 318 ALA A N 1
ATOM 2506 C CA . ALA A 1 318 ? 10.604 11.718 -22.572 1.00 69.44 318 ALA A CA 1
ATOM 2507 C C . ALA A 1 318 ? 9.747 11.070 -21.480 1.00 69.44 318 ALA A C 1
ATOM 2509 O O . ALA A 1 318 ? 9.635 9.844 -21.454 1.00 69.44 318 ALA A O 1
ATOM 2510 N N . LEU A 1 319 ? 9.038 11.876 -20.683 1.00 72.56 319 LEU A N 1
ATOM 2511 C CA . LEU A 1 319 ? 8.106 11.426 -19.648 1.00 72.56 319 LEU A CA 1
ATOM 2512 C C . LEU A 1 319 ? 6.988 10.545 -20.219 1.00 72.56 319 LEU A C 1
ATOM 2514 O O . LEU A 1 319 ? 6.660 9.514 -19.638 1.00 72.56 319 LEU A O 1
ATOM 2518 N N . ARG A 1 320 ? 6.429 10.889 -21.388 1.00 77.50 320 ARG A N 1
ATOM 2519 C CA . ARG A 1 320 ? 5.406 10.061 -22.057 1.00 77.50 320 ARG A CA 1
ATOM 2520 C C . ARG A 1 320 ? 5.961 8.767 -22.653 1.00 77.50 320 ARG A C 1
ATOM 2522 O O . ARG A 1 320 ? 5.226 7.781 -22.751 1.00 77.50 320 ARG A O 1
ATOM 2529 N N . SER A 1 321 ? 7.223 8.760 -23.075 1.00 82.56 321 SER A N 1
ATOM 2530 C CA . SER A 1 321 ? 7.898 7.574 -23.616 1.00 82.56 321 SER A CA 1
ATOM 2531 C C . SER A 1 321 ? 8.445 6.647 -22.531 1.00 82.56 321 SER A C 1
ATOM 2533 O O . SER A 1 321 ? 8.694 5.478 -22.814 1.00 82.56 321 SER A O 1
ATOM 2535 N N . ARG A 1 322 ? 8.632 7.169 -21.310 1.00 87.25 322 ARG A N 1
ATOM 2536 C CA . ARG A 1 322 ? 9.168 6.434 -20.169 1.00 87.25 322 ARG A CA 1
ATOM 2537 C C . ARG A 1 322 ? 8.296 5.217 -19.900 1.00 87.25 322 ARG A C 1
ATOM 2539 O O . ARG A 1 322 ? 7.063 5.299 -19.887 1.00 87.25 322 ARG A O 1
ATOM 2546 N N . ARG A 1 323 ? 8.948 4.075 -19.726 1.00 91.94 323 ARG A N 1
ATOM 2547 C CA . ARG A 1 323 ? 8.314 2.825 -19.326 1.00 91.94 323 ARG A CA 1
ATOM 2548 C C . ARG A 1 323 ? 9.051 2.235 -18.139 1.00 91.94 323 ARG A C 1
ATOM 2550 O O . ARG A 1 323 ? 10.280 2.260 -18.102 1.00 91.94 323 ARG A O 1
ATOM 2557 N N . TYR A 1 324 ? 8.280 1.713 -17.202 1.00 93.19 324 TYR A N 1
ATOM 2558 C CA . TYR A 1 324 ? 8.743 1.070 -15.985 1.00 93.19 324 TYR A CA 1
ATOM 2559 C C . TYR A 1 324 ? 8.760 -0.435 -16.213 1.00 93.19 324 TYR A C 1
ATOM 2561 O O . TYR A 1 324 ? 7.755 -1.024 -16.605 1.00 93.19 324 TYR A O 1
ATOM 2569 N N . PHE A 1 325 ? 9.917 -1.039 -16.000 1.00 95.06 325 PHE A N 1
ATOM 2570 C CA . PHE A 1 325 ? 10.175 -2.456 -16.171 1.00 95.06 325 PHE A CA 1
ATOM 2571 C C . PHE A 1 325 ? 10.555 -3.014 -14.811 1.00 95.06 325 PHE A C 1
ATOM 2573 O O . PHE A 1 325 ? 11.687 -2.799 -14.359 1.00 95.06 325 PHE A O 1
ATOM 2580 N N . PRO A 1 326 ? 9.634 -3.724 -14.151 1.00 95.44 326 PRO A N 1
ATOM 2581 C CA . PRO A 1 326 ? 10.009 -4.495 -12.991 1.00 95.44 326 PRO A CA 1
ATOM 2582 C C . PRO A 1 326 ? 11.074 -5.517 -13.366 1.00 95.44 326 PRO A C 1
ATOM 2584 O O . PRO A 1 326 ? 11.143 -6.009 -14.497 1.00 95.44 326 PRO A O 1
ATOM 2587 N N . ALA A 1 327 ? 11.962 -5.778 -12.428 1.00 95.38 327 ALA A N 1
ATOM 2588 C CA . ALA A 1 327 ? 13.111 -6.622 -12.639 1.00 95.38 327 ALA A CA 1
ATOM 2589 C C . ALA A 1 327 ? 13.485 -7.317 -11.342 1.00 95.38 327 ALA A C 1
ATOM 2591 O O . ALA A 1 327 ? 13.291 -6.790 -10.250 1.00 95.38 327 ALA A O 1
ATOM 2592 N N . THR A 1 328 ? 14.088 -8.484 -11.492 1.00 94.19 328 THR A N 1
ATOM 2593 C CA . THR A 1 328 ? 14.930 -9.075 -10.459 1.00 94.19 328 THR A CA 1
ATOM 2594 C C . THR A 1 328 ? 16.391 -8.834 -10.821 1.00 94.19 328 THR A C 1
ATOM 2596 O O . THR A 1 328 ? 16.715 -8.409 -11.937 1.00 94.19 328 THR A O 1
ATOM 2599 N N . GLN A 1 329 ? 17.312 -9.180 -9.924 1.00 89.06 329 GLN A N 1
ATOM 2600 C CA . GLN A 1 329 ? 18.742 -9.150 -10.232 1.00 89.06 329 GLN A CA 1
ATOM 2601 C C . GLN A 1 329 ? 19.145 -10.066 -11.404 1.00 89.06 329 GLN A C 1
ATOM 2603 O O . GLN A 1 329 ? 20.269 -9.965 -11.882 1.00 89.06 329 GLN A O 1
ATOM 2608 N N . HIS A 1 330 ? 18.267 -10.957 -11.878 1.00 91.12 330 HIS A N 1
ATOM 2609 C CA . HIS A 1 330 ? 18.551 -11.862 -12.995 1.00 91.12 330 HIS A CA 1
ATOM 2610 C C . HIS A 1 330 ? 18.018 -11.356 -14.334 1.00 91.12 330 HIS A C 1
ATOM 2612 O O . HIS A 1 330 ? 18.688 -11.487 -15.358 1.00 91.12 330 HIS A O 1
ATOM 2618 N N . ALA A 1 331 ? 16.807 -10.803 -14.347 1.00 94.56 331 ALA A N 1
ATOM 2619 C CA . ALA A 1 331 ? 16.135 -10.426 -15.580 1.00 94.56 331 ALA A CA 1
ATOM 2620 C C . ALA A 1 331 ? 15.149 -9.280 -15.356 1.00 94.56 331 ALA A C 1
ATOM 2622 O O . ALA A 1 331 ? 14.546 -9.147 -14.294 1.00 94.56 331 ALA A O 1
ATOM 2623 N N . ALA A 1 332 ? 14.972 -8.477 -16.403 1.00 95.69 332 ALA A N 1
ATOM 2624 C CA . ALA A 1 332 ? 13.869 -7.534 -16.489 1.00 95.69 332 ALA A CA 1
ATOM 2625 C C . ALA A 1 332 ? 12.655 -8.253 -17.066 1.00 95.69 332 ALA A C 1
ATOM 2627 O O . ALA A 1 332 ? 12.811 -9.092 -17.959 1.00 95.69 332 ALA A O 1
ATOM 2628 N N . TRP A 1 333 ? 11.470 -7.857 -16.622 1.00 96.69 333 TRP A N 1
ATOM 2629 C CA . TRP A 1 333 ? 10.230 -8.261 -17.261 1.00 96.69 333 TRP A CA 1
ATOM 2630 C C . TRP A 1 333 ? 10.213 -7.840 -18.730 1.00 96.69 333 TRP A C 1
ATOM 2632 O O . TRP A 1 333 ? 10.815 -6.833 -19.129 1.00 96.69 333 TRP A O 1
ATOM 2642 N N . ARG A 1 334 ? 9.517 -8.618 -19.562 1.00 96.12 334 ARG A N 1
ATOM 2643 C CA . ARG A 1 334 ? 9.445 -8.371 -21.009 1.00 96.12 334 ARG A CA 1
ATOM 2644 C C . ARG A 1 334 ? 8.597 -7.149 -21.319 1.00 96.12 334 ARG A C 1
ATOM 2646 O O . ARG A 1 334 ? 8.915 -6.385 -22.232 1.00 96.12 334 ARG A O 1
ATOM 2653 N N . LYS A 1 335 ? 7.514 -6.972 -20.564 1.00 95.06 335 LYS A N 1
ATOM 2654 C CA . LYS A 1 335 ? 6.593 -5.848 -20.712 1.00 95.06 335 LYS A CA 1
ATOM 2655 C C . LYS A 1 335 ? 6.988 -4.701 -19.784 1.00 95.06 335 LYS A C 1
ATOM 2657 O O . LYS A 1 335 ? 7.277 -4.907 -18.611 1.00 95.06 335 LYS A O 1
ATOM 2662 N N . GLY A 1 336 ? 6.970 -3.488 -20.334 1.00 93.69 336 GLY A N 1
ATOM 2663 C CA . GLY A 1 336 ? 7.099 -2.250 -19.574 1.00 93.69 336 GLY A CA 1
ATOM 2664 C C . GLY A 1 336 ? 5.758 -1.531 -19.459 1.00 93.69 336 GLY A C 1
ATOM 2665 O O . GLY A 1 336 ? 4.984 -1.492 -20.419 1.00 93.69 336 GLY A O 1
ATOM 2666 N N . TYR A 1 337 ? 5.509 -0.922 -18.307 1.00 93.56 337 TYR A N 1
ATOM 2667 C CA . TYR A 1 337 ? 4.273 -0.210 -17.983 1.00 93.56 337 TYR A CA 1
ATOM 2668 C C . TYR A 1 337 ? 4.469 1.297 -18.051 1.00 93.56 337 TYR A C 1
ATOM 2670 O O . TYR A 1 337 ? 5.599 1.786 -18.061 1.00 93.56 337 TYR A O 1
ATOM 2678 N N . ARG A 1 338 ? 3.377 2.063 -18.122 1.00 90.94 338 ARG A N 1
ATOM 2679 C CA . ARG A 1 338 ? 3.479 3.529 -18.077 1.00 90.94 338 ARG A CA 1
ATOM 2680 C C . ARG A 1 338 ? 3.991 3.987 -16.717 1.00 90.94 338 ARG A C 1
ATOM 2682 O O . ARG A 1 338 ? 4.783 4.922 -16.661 1.00 90.94 338 ARG A O 1
ATOM 2689 N N . TYR A 1 339 ? 3.550 3.305 -15.670 1.00 90.25 339 TYR A N 1
ATOM 2690 C CA . TYR A 1 339 ? 4.029 3.463 -14.311 1.00 90.25 339 TYR A CA 1
ATOM 2691 C C . TYR A 1 339 ? 3.924 2.118 -13.586 1.00 90.25 339 TYR A C 1
ATOM 2693 O O . TYR A 1 339 ? 3.067 1.299 -13.924 1.00 90.25 339 TYR A O 1
ATOM 2701 N N . ALA A 1 340 ? 4.837 1.858 -12.660 1.00 91.25 340 ALA A N 1
ATOM 2702 C CA . ALA A 1 340 ? 4.823 0.667 -11.829 1.00 91.25 340 ALA A CA 1
ATOM 2703 C C . ALA A 1 340 ? 5.436 1.006 -10.471 1.00 91.25 340 ALA A C 1
ATOM 2705 O O . ALA A 1 340 ? 6.406 1.763 -10.418 1.00 91.25 340 ALA A O 1
ATOM 2706 N N . GLU A 1 341 ? 4.883 0.444 -9.405 1.00 87.31 341 GLU A N 1
ATOM 2707 C CA . GLU A 1 341 ? 5.243 0.774 -8.026 1.00 87.31 341 GLU A CA 1
ATOM 2708 C C . GLU A 1 341 ? 5.057 -0.419 -7.079 1.00 87.31 341 GLU A C 1
ATOM 2710 O O . GLU A 1 341 ? 4.422 -1.420 -7.426 1.00 87.31 341 GLU A O 1
ATOM 2715 N N . TYR A 1 342 ? 5.614 -0.273 -5.873 1.00 75.06 342 TYR A N 1
ATOM 2716 C CA . TYR A 1 342 ? 5.478 -1.190 -4.738 1.00 75.06 342 TYR A CA 1
ATOM 2717 C C . TYR A 1 342 ? 5.883 -2.641 -5.036 1.00 75.06 342 TYR A C 1
ATOM 2719 O O . TYR A 1 342 ? 5.062 -3.550 -4.874 1.00 75.06 342 TYR A O 1
ATOM 2727 N N . PRO A 1 343 ? 7.135 -2.892 -5.465 1.00 86.12 343 PRO A N 1
ATOM 2728 C CA . PRO A 1 343 ? 7.606 -4.257 -5.583 1.00 86.12 343 PRO A CA 1
ATOM 2729 C C . PRO A 1 343 ? 7.665 -4.907 -4.194 1.00 86.12 343 PRO A C 1
ATOM 2731 O O . PRO A 1 343 ? 8.222 -4.344 -3.255 1.00 86.12 343 PRO A O 1
ATOM 2734 N N . PHE A 1 344 ? 7.142 -6.121 -4.061 1.00 90.00 344 PHE A N 1
ATOM 2735 C CA . PHE A 1 344 ? 7.453 -6.997 -2.929 1.00 90.00 344 PHE A CA 1
ATOM 2736 C C . PHE A 1 344 ? 7.486 -8.452 -3.380 1.00 90.00 344 PHE A C 1
ATOM 2738 O O . PHE A 1 344 ? 6.909 -8.810 -4.407 1.00 90.00 344 PHE A O 1
ATOM 2745 N N . PHE A 1 345 ? 8.160 -9.306 -2.616 1.00 88.38 345 PHE A N 1
ATOM 2746 C CA . PHE A 1 345 ? 8.146 -10.740 -2.871 1.00 88.38 345 PHE A CA 1
ATOM 2747 C C . PHE A 1 345 ? 7.084 -11.432 -2.028 1.00 88.38 345 PHE A C 1
ATOM 2749 O O . PHE A 1 345 ? 6.929 -11.162 -0.840 1.00 88.38 345 PHE A O 1
ATOM 2756 N N . THR A 1 346 ? 6.377 -12.379 -2.633 1.00 90.50 346 THR A N 1
ATOM 2757 C CA . THR A 1 346 ? 5.665 -13.396 -1.855 1.00 90.50 346 THR A CA 1
ATOM 2758 C C . THR A 1 346 ? 6.682 -14.302 -1.142 1.00 90.50 346 THR A C 1
ATOM 2760 O O . THR A 1 346 ? 7.802 -14.460 -1.638 1.00 90.50 346 THR A O 1
ATOM 2763 N N . PRO A 1 347 ? 6.300 -15.018 -0.069 1.00 86.31 347 PRO A N 1
ATOM 2764 C CA . PRO A 1 347 ? 7.168 -16.018 0.567 1.00 86.31 347 PRO A CA 1
ATOM 2765 C C . PRO A 1 347 ? 7.622 -17.152 -0.366 1.00 86.31 347 PRO A C 1
ATOM 2767 O O . PRO A 1 347 ? 8.518 -17.920 -0.032 1.00 86.31 347 PRO A O 1
ATOM 2770 N N . ARG A 1 348 ? 6.990 -17.291 -1.541 1.00 88.44 348 ARG A N 1
ATOM 2771 C CA . ARG A 1 348 ? 7.372 -18.249 -2.589 1.00 88.44 348 ARG A CA 1
ATOM 2772 C C . ARG A 1 348 ? 8.365 -17.673 -3.606 1.00 88.44 348 ARG A C 1
ATOM 2774 O O . ARG A 1 348 ? 8.696 -18.360 -4.566 1.00 88.44 348 ARG A O 1
ATOM 2781 N N . GLY A 1 349 ? 8.816 -16.434 -3.420 1.00 90.06 349 GLY A N 1
ATOM 2782 C CA . GLY A 1 349 ? 9.781 -15.768 -4.295 1.00 90.06 349 GLY A CA 1
ATOM 2783 C C . GLY A 1 349 ? 9.181 -15.116 -5.543 1.00 90.06 349 GLY A C 1
ATOM 2784 O O . GLY A 1 349 ? 9.940 -14.627 -6.373 1.00 90.06 349 GLY A O 1
ATOM 2785 N N . ALA A 1 350 ? 7.851 -15.072 -5.677 1.00 94.38 350 ALA A N 1
ATOM 2786 C CA . ALA A 1 350 ? 7.205 -14.360 -6.782 1.00 94.38 350 ALA A CA 1
ATOM 2787 C C . ALA A 1 350 ? 7.222 -12.846 -6.547 1.00 94.38 350 ALA A C 1
ATOM 2789 O O . ALA A 1 350 ? 6.847 -12.406 -5.456 1.00 94.38 350 ALA A O 1
ATOM 2790 N N . LEU A 1 351 ? 7.627 -12.066 -7.552 1.00 94.88 351 LEU A N 1
ATOM 2791 C CA . LEU A 1 351 ? 7.666 -10.605 -7.500 1.00 94.88 351 LEU A CA 1
ATOM 2792 C C . LEU A 1 351 ? 6.288 -10.029 -7.846 1.00 94.88 351 LEU A C 1
ATOM 2794 O O . LEU A 1 351 ? 5.771 -10.241 -8.944 1.00 94.88 351 LEU A O 1
ATOM 2798 N N . VAL A 1 352 ? 5.720 -9.269 -6.915 1.00 94.94 352 VAL A N 1
ATOM 2799 C CA . VAL A 1 352 ? 4.420 -8.603 -7.033 1.00 94.94 352 VAL A CA 1
ATOM 2800 C C . VAL A 1 352 ? 4.635 -7.117 -7.262 1.00 94.94 352 VAL A C 1
ATOM 2802 O O . VAL A 1 352 ? 5.434 -6.506 -6.560 1.00 94.94 352 VAL A O 1
ATOM 2805 N N . VAL A 1 353 ? 3.918 -6.539 -8.224 1.00 94.31 353 VAL A N 1
ATOM 2806 C CA . VAL A 1 353 ? 3.994 -5.112 -8.566 1.00 94.31 353 VAL A CA 1
ATOM 2807 C C . VAL A 1 353 ? 2.607 -4.571 -8.888 1.00 94.31 353 VAL A C 1
ATOM 2809 O O . VAL A 1 353 ? 1.808 -5.248 -9.541 1.00 94.31 353 VAL A O 1
ATOM 2812 N N . THR A 1 354 ? 2.340 -3.324 -8.503 1.00 94.69 354 THR A N 1
ATOM 2813 C CA . THR A 1 354 ? 1.180 -2.576 -9.000 1.00 94.69 354 THR A CA 1
ATOM 2814 C C . THR A 1 354 ? 1.574 -1.853 -10.279 1.00 94.69 354 THR A C 1
ATOM 2816 O O . THR A 1 354 ? 2.461 -1.000 -10.280 1.00 94.69 354 THR A O 1
ATOM 2819 N N . ALA A 1 355 ? 0.928 -2.202 -11.386 1.00 95.12 355 ALA A N 1
ATOM 2820 C CA . ALA A 1 355 ? 1.189 -1.628 -12.694 1.00 95.12 355 ALA A CA 1
ATOM 2821 C C . ALA A 1 355 ? 0.038 -0.726 -13.139 1.00 95.12 355 ALA A C 1
ATOM 2823 O O . ALA A 1 355 ? -1.136 -1.055 -12.968 1.00 95.12 355 ALA A O 1
ATOM 2824 N N . HIS A 1 356 ? 0.387 0.384 -13.782 1.00 94.25 356 HIS A N 1
ATOM 2825 C CA . HIS A 1 356 ? -0.549 1.393 -14.264 1.00 94.25 356 HIS A CA 1
ATOM 2826 C C . HIS A 1 356 ? -0.292 1.695 -15.741 1.00 94.25 356 HIS A C 1
ATOM 2828 O O . HIS A 1 356 ? 0.850 1.890 -16.182 1.00 94.25 356 HIS A O 1
ATOM 2834 N N . ASP A 1 357 ? -1.362 1.774 -16.526 1.00 91.44 357 ASP A N 1
ATOM 2835 C CA . ASP A 1 357 ? -1.315 2.214 -17.916 1.00 91.44 357 ASP A CA 1
ATOM 2836 C C . ASP A 1 357 ? -2.571 3.003 -18.327 1.00 91.44 357 ASP A C 1
ATOM 2838 O O . ASP A 1 357 ? -3.295 3.537 -17.494 1.00 91.44 357 ASP A O 1
ATOM 2842 N N . ILE A 1 358 ? -2.781 3.190 -19.634 1.00 89.75 358 ILE A N 1
ATOM 2843 C CA . ILE A 1 358 ? -3.918 3.965 -20.156 1.00 89.75 358 ILE A CA 1
ATOM 2844 C C . ILE A 1 358 ? -5.275 3.291 -19.909 1.00 89.75 358 ILE A C 1
ATOM 2846 O O . ILE A 1 358 ? -6.296 3.968 -19.927 1.00 89.75 358 ILE A O 1
ATOM 2850 N N . ASN A 1 359 ? -5.283 1.980 -19.672 1.00 92.62 359 ASN A N 1
ATOM 2851 C CA . ASN A 1 359 ? -6.480 1.186 -19.420 1.00 92.62 359 ASN A CA 1
ATOM 2852 C C . ASN A 1 359 ? -6.707 0.955 -17.915 1.00 92.62 359 ASN A C 1
ATOM 2854 O O . ASN A 1 359 ? -7.442 0.036 -17.556 1.00 92.62 359 ASN A O 1
ATOM 2858 N N . GLY A 1 360 ? -6.042 1.735 -17.054 1.00 94.94 360 GLY A N 1
ATOM 2859 C CA . GLY A 1 360 ? -6.161 1.664 -15.600 1.00 94.94 360 GLY A CA 1
ATOM 2860 C C . GLY A 1 360 ? -5.003 0.935 -14.916 1.00 94.94 360 GLY A C 1
ATOM 2861 O O . GLY A 1 360 ? -3.889 0.850 -15.444 1.00 94.94 360 GLY A O 1
ATOM 2862 N N . SER A 1 361 ? -5.281 0.416 -13.726 1.00 96.75 361 SER A N 1
ATOM 2863 C CA . SER A 1 361 ? -4.327 -0.236 -12.830 1.00 96.75 361 SER A CA 1
ATOM 2864 C C . SER A 1 361 ? -4.604 -1.737 -12.713 1.00 96.75 361 SER A C 1
ATOM 2866 O O . SER A 1 361 ? -5.746 -2.193 -12.814 1.00 96.75 361 SER A O 1
ATOM 2868 N N . CYS A 1 362 ? -3.557 -2.524 -12.483 1.00 97.25 362 CYS A N 1
ATOM 2869 C CA . CYS A 1 362 ? -3.647 -3.957 -12.206 1.00 97.25 362 CYS A CA 1
ATOM 2870 C C . CYS A 1 362 ? -2.488 -4.410 -11.310 1.00 97.25 362 CYS A C 1
ATOM 2872 O O . CYS A 1 362 ? -1.461 -3.736 -11.215 1.00 97.25 362 CYS A O 1
ATOM 2874 N N . VAL A 1 363 ? -2.651 -5.562 -10.662 1.00 97.00 363 VAL A N 1
ATOM 2875 C CA . VAL A 1 363 ? -1.557 -6.243 -9.955 1.00 97.00 363 VAL A CA 1
ATOM 2876 C C . VAL A 1 363 ? -0.949 -7.281 -10.882 1.00 97.00 363 VAL A C 1
ATOM 2878 O O . VAL A 1 363 ? -1.680 -8.035 -11.526 1.00 97.00 363 VAL A O 1
ATOM 2881 N N . VAL A 1 364 ? 0.378 -7.319 -10.934 1.00 97.06 364 VAL A N 1
ATOM 2882 C CA . VAL A 1 364 ? 1.146 -8.243 -11.769 1.00 97.06 364 VAL A CA 1
ATOM 2883 C C . VAL A 1 364 ? 2.040 -9.088 -10.877 1.00 97.06 364 VAL A C 1
ATOM 2885 O O . VAL A 1 364 ? 2.741 -8.545 -10.021 1.00 97.06 364 VAL A O 1
ATOM 2888 N N . ILE A 1 365 ? 2.014 -10.404 -11.075 1.00 96.62 365 ILE A N 1
ATOM 2889 C CA . ILE A 1 365 ? 2.822 -11.366 -10.318 1.00 96.62 365 ILE A CA 1
ATOM 2890 C C . ILE A 1 365 ? 3.680 -12.134 -11.317 1.00 96.62 365 ILE A C 1
ATOM 2892 O O . ILE A 1 365 ? 3.138 -12.859 -12.143 1.00 96.62 365 ILE A O 1
ATOM 2896 N N . ASP A 1 366 ? 5.002 -11.955 -11.271 1.00 95.62 366 ASP A N 1
ATOM 2897 C CA . ASP A 1 366 ? 5.948 -12.590 -12.207 1.00 95.62 366 ASP A CA 1
ATOM 2898 C C . ASP A 1 366 ? 5.513 -12.501 -13.686 1.00 95.62 366 ASP A C 1
ATOM 2900 O O . ASP A 1 366 ? 5.473 -13.493 -14.412 1.00 95.62 366 ASP A O 1
ATOM 2904 N N . GLU A 1 367 ? 5.183 -11.289 -14.142 1.00 95.69 367 GLU A N 1
ATOM 2905 C CA . GLU A 1 367 ? 4.663 -10.999 -15.492 1.00 95.69 367 GLU A CA 1
ATOM 2906 C C . GLU A 1 367 ? 3.239 -11.512 -15.807 1.00 95.69 367 GLU A C 1
ATOM 2908 O O . GLU A 1 367 ? 2.740 -11.216 -16.894 1.00 95.69 367 GLU A O 1
ATOM 2913 N N . ASP A 1 368 ? 2.551 -12.212 -14.895 1.00 96.31 368 ASP A N 1
ATOM 2914 C CA . ASP A 1 368 ? 1.132 -12.578 -15.053 1.00 96.31 368 ASP A CA 1
ATOM 2915 C C . ASP A 1 368 ? 0.234 -11.406 -14.619 1.00 96.31 368 ASP A C 1
ATOM 2917 O O . ASP A 1 368 ? 0.189 -11.032 -13.441 1.00 96.31 368 ASP A O 1
ATOM 2921 N N . GLU A 1 369 ? -0.439 -10.770 -15.584 1.00 96.50 369 GLU A N 1
ATOM 2922 C CA . GLU A 1 369 ? -1.312 -9.615 -15.342 1.00 96.50 369 GLU A CA 1
ATOM 2923 C C . GLU A 1 369 ? -2.673 -10.049 -14.808 1.00 96.50 369 GLU A C 1
ATOM 2925 O O . GLU A 1 369 ? -3.428 -10.756 -15.478 1.00 96.50 369 GLU A O 1
ATOM 2930 N N . GLY A 1 370 ? -3.031 -9.533 -13.633 1.00 96.31 370 GLY A N 1
ATOM 2931 C CA . GLY A 1 370 ? -4.375 -9.673 -13.101 1.00 96.31 370 GLY A CA 1
ATOM 2932 C C . GLY A 1 370 ? -5.423 -8.819 -13.833 1.00 96.31 370 GLY A C 1
ATOM 2933 O O . GLY A 1 370 ? -5.127 -8.082 -14.781 1.00 96.31 370 GLY A O 1
ATOM 2934 N N . PRO A 1 371 ? -6.685 -8.879 -13.371 1.00 96.56 371 PRO A N 1
ATOM 2935 C CA . PRO A 1 371 ? -7.759 -8.044 -13.889 1.00 96.56 371 PRO A CA 1
ATOM 2936 C C . PRO A 1 371 ? -7.449 -6.546 -13.781 1.00 96.56 371 PRO A C 1
ATOM 2938 O O . PRO A 1 371 ? -6.747 -6.093 -12.877 1.00 96.56 371 PRO A O 1
ATOM 2941 N N . ARG A 1 372 ? -8.027 -5.771 -14.702 1.00 96.75 372 ARG A N 1
ATOM 2942 C CA . ARG A 1 372 ? -7.871 -4.314 -14.760 1.00 96.75 372 ARG A CA 1
ATOM 2943 C C . ARG A 1 372 ? -8.995 -3.583 -14.034 1.00 96.75 372 ARG A C 1
ATOM 2945 O O . ARG A 1 372 ? -10.162 -4.002 -14.066 1.00 96.75 372 ARG A O 1
ATOM 2952 N N . PHE A 1 373 ? -8.602 -2.478 -13.416 1.00 97.25 373 PHE A N 1
ATOM 2953 C CA . PHE A 1 373 ? -9.409 -1.611 -12.567 1.00 97.25 373 PHE A CA 1
ATOM 2954 C C . PHE A 1 373 ? -9.087 -0.149 -12.862 1.00 97.25 373 PHE A C 1
ATOM 2956 O O . PHE A 1 373 ? -8.025 0.152 -13.396 1.00 97.25 373 PHE A O 1
ATOM 2963 N N . ASP A 1 374 ? -9.974 0.765 -12.486 1.00 96.00 374 ASP A N 1
ATOM 2964 C CA . ASP A 1 374 ? -9.708 2.202 -12.602 1.00 96.00 374 ASP A CA 1
ATOM 2965 C C . ASP A 1 374 ? -8.602 2.633 -11.629 1.00 96.00 374 ASP A C 1
ATOM 2967 O O . ASP A 1 374 ? -7.789 3.493 -11.955 1.00 96.00 374 ASP A O 1
ATOM 2971 N N . ALA A 1 375 ? -8.552 1.984 -10.462 1.00 93.75 375 ALA A N 1
ATOM 2972 C CA . ALA A 1 375 ? -7.483 2.091 -9.478 1.00 93.75 375 ALA A CA 1
ATOM 2973 C C . ALA A 1 375 ? -7.328 0.770 -8.707 1.00 93.75 375 ALA A C 1
ATOM 2975 O O . ALA A 1 375 ? -8.281 -0.002 -8.566 1.00 93.75 375 ALA A O 1
ATOM 2976 N N . VAL A 1 376 ? -6.128 0.516 -8.192 1.00 94.31 376 VAL A N 1
ATOM 2977 C CA . VAL A 1 376 ? -5.822 -0.616 -7.309 1.00 94.31 376 VAL A CA 1
ATOM 2978 C C . VAL A 1 376 ? -5.329 -0.068 -5.978 1.00 94.31 376 VAL A C 1
ATOM 2980 O O . VAL A 1 376 ? -4.445 0.781 -5.946 1.00 94.31 376 VAL A O 1
ATOM 2983 N N . HIS A 1 377 ? -5.883 -0.589 -4.888 1.00 90.56 377 HIS A N 1
ATOM 2984 C CA . HIS A 1 377 ? -5.626 -0.152 -3.522 1.00 90.56 377 HIS A CA 1
ATOM 2985 C C . HIS A 1 377 ? -5.123 -1.324 -2.668 1.00 90.56 377 HIS A C 1
ATOM 2987 O O . HIS A 1 377 ? -5.553 -2.466 -2.848 1.00 90.56 377 HIS A O 1
ATOM 2993 N N . HIS A 1 378 ? -4.240 -1.035 -1.707 1.00 86.62 378 HIS A N 1
ATOM 2994 C CA . HIS A 1 378 ? -3.826 -1.951 -0.631 1.00 86.62 378 HIS A CA 1
ATOM 2995 C C . HIS A 1 378 ? -3.393 -3.366 -1.072 1.00 86.62 378 HIS A C 1
ATOM 2997 O O . HIS A 1 378 ? -3.864 -4.375 -0.532 1.00 86.62 378 HIS A O 1
ATOM 3003 N N . VAL A 1 379 ? -2.464 -3.444 -2.031 1.00 89.94 379 VAL A N 1
ATOM 3004 C CA . VAL A 1 379 ? -1.847 -4.712 -2.457 1.00 89.94 379 VAL A CA 1
ATOM 3005 C C . VAL A 1 379 ? -0.941 -5.267 -1.361 1.00 89.94 379 VAL A C 1
ATOM 3007 O O . VAL A 1 379 ? -0.054 -4.569 -0.868 1.00 89.94 379 VAL A O 1
ATOM 3010 N N . ARG A 1 380 ? -1.157 -6.527 -0.974 1.00 87.62 380 ARG A N 1
ATOM 3011 C CA . ARG A 1 380 ? -0.400 -7.186 0.099 1.00 87.62 380 ARG A CA 1
ATOM 3012 C C . ARG A 1 380 ? -0.427 -8.708 -0.004 1.00 87.62 380 ARG A C 1
ATOM 3014 O O . ARG A 1 380 ? -1.288 -9.286 -0.663 1.00 87.62 380 ARG A O 1
ATOM 3021 N N . TRP A 1 381 ? 0.487 -9.363 0.703 1.00 86.81 381 TRP A N 1
ATOM 3022 C CA . TRP A 1 381 ? 0.427 -10.802 0.949 1.00 86.81 381 TRP A CA 1
ATOM 3023 C C . TRP A 1 381 ? -0.420 -11.110 2.191 1.00 86.81 381 TRP A C 1
ATOM 3025 O O . TRP A 1 381 ? -0.220 -10.523 3.251 1.00 86.81 381 TRP A O 1
ATOM 3035 N N . LEU A 1 382 ? -1.345 -12.063 2.081 1.00 84.75 382 LEU A N 1
ATOM 3036 C CA . LEU A 1 382 ? -2.129 -12.576 3.201 1.00 84.75 382 LEU A CA 1
ATOM 3037 C C . LEU A 1 382 ? -1.580 -13.932 3.638 1.00 84.75 382 LEU A C 1
ATOM 3039 O O . LEU A 1 382 ? -1.861 -14.955 3.015 1.00 84.75 382 LEU A O 1
ATOM 3043 N N . HIS A 1 383 ? -0.854 -13.965 4.757 1.00 82.19 383 HIS A N 1
ATOM 3044 C CA . HIS A 1 383 ? -0.297 -15.213 5.295 1.00 82.19 383 HIS A CA 1
ATOM 3045 C C . HIS A 1 383 ? -1.367 -16.272 5.593 1.00 82.19 383 HIS A C 1
ATOM 3047 O O . HIS A 1 383 ? -1.138 -17.451 5.333 1.00 82.19 383 HIS A O 1
ATOM 3053 N N . ALA A 1 384 ? -2.533 -15.867 6.103 1.00 83.00 384 ALA A N 1
ATOM 3054 C CA . ALA A 1 384 ? -3.621 -16.794 6.419 1.00 83.00 384 ALA A CA 1
ATOM 3055 C C . ALA A 1 384 ? -4.195 -17.484 5.168 1.00 83.00 384 ALA A C 1
ATOM 3057 O O . ALA A 1 384 ? -4.593 -18.643 5.233 1.00 83.00 384 ALA A O 1
ATOM 3058 N N . GLU A 1 385 ? -4.207 -16.790 4.028 1.00 84.69 385 GLU A N 1
ATOM 3059 C CA . GLU A 1 385 ? -4.762 -17.304 2.769 1.00 84.69 385 GLU A CA 1
ATOM 3060 C C . GLU A 1 385 ? -3.700 -17.810 1.795 1.00 84.69 385 GLU A C 1
ATOM 3062 O O . GLU A 1 385 ? -4.052 -18.395 0.771 1.00 84.69 385 GLU A O 1
ATOM 3067 N N . GLN A 1 386 ? -2.419 -17.594 2.116 1.00 90.62 386 GLN A N 1
ATOM 3068 C CA . GLN A 1 386 ? -1.275 -17.880 1.251 1.00 90.62 386 GLN A CA 1
ATOM 3069 C C . GLN A 1 386 ? -1.473 -17.291 -0.153 1.00 90.62 386 GLN A C 1
ATOM 3071 O O . GLN A 1 386 ? -1.297 -17.980 -1.159 1.00 90.62 386 GLN A O 1
ATOM 3076 N N . ALA A 1 387 ? -1.894 -16.027 -0.199 1.00 93.69 387 ALA A N 1
ATOM 3077 C CA . ALA A 1 387 ? -2.373 -15.374 -1.408 1.00 93.69 387 ALA A CA 1
ATOM 3078 C C . ALA A 1 387 ? -1.990 -13.893 -1.446 1.00 93.69 387 ALA A C 1
ATOM 3080 O O . ALA A 1 387 ? -1.864 -13.247 -0.404 1.00 93.69 387 ALA A O 1
ATOM 3081 N N . VAL A 1 388 ? -1.881 -13.332 -2.650 1.00 93.19 388 VAL A N 1
ATOM 3082 C CA . VAL A 1 388 ? -1.836 -11.874 -2.833 1.00 93.19 388 VAL A CA 1
ATOM 3083 C C . VAL A 1 388 ? -3.266 -11.343 -2.820 1.00 93.19 388 VAL A C 1
ATOM 3085 O O . VAL A 1 388 ? -4.129 -11.879 -3.511 1.00 93.19 388 VAL A O 1
ATOM 3088 N N . SER A 1 389 ? -3.520 -10.293 -2.044 1.00 94.44 389 SER A N 1
ATOM 3089 C CA . SER A 1 389 ? -4.823 -9.640 -1.941 1.00 94.44 389 SER A CA 1
ATOM 3090 C C . SER A 1 389 ? -4.721 -8.145 -2.188 1.00 94.44 389 SER A C 1
ATOM 3092 O O . SER A 1 389 ? -3.757 -7.504 -1.772 1.00 94.44 389 SER A O 1
ATOM 3094 N N . TYR A 1 390 ? -5.731 -7.590 -2.847 1.00 94.38 390 TYR A N 1
ATOM 3095 C CA . TYR A 1 390 ? -5.859 -6.160 -3.112 1.00 94.38 390 TYR A CA 1
ATOM 3096 C C . TYR A 1 390 ? -7.323 -5.765 -3.307 1.00 94.38 390 TYR A C 1
ATOM 3098 O O . TYR A 1 390 ? -8.189 -6.625 -3.478 1.00 94.38 390 TYR A O 1
ATOM 3106 N N . VAL A 1 391 ? -7.599 -4.461 -3.300 1.00 95.75 391 VAL A N 1
ATOM 3107 C CA . VAL A 1 391 ? -8.918 -3.906 -3.618 1.00 95.75 391 VAL A CA 1
ATOM 3108 C C . VAL A 1 391 ? -8.855 -3.186 -4.961 1.00 95.75 391 VAL A C 1
ATOM 3110 O O . VAL A 1 391 ? -8.167 -2.182 -5.113 1.00 95.75 391 VAL A O 1
ATOM 3113 N N . GLY A 1 392 ? -9.575 -3.700 -5.952 1.00 96.31 392 GLY A N 1
ATOM 3114 C CA . GLY A 1 392 ? -9.747 -3.071 -7.255 1.00 96.31 392 GLY A CA 1
ATOM 3115 C C . GLY A 1 392 ? -10.988 -2.179 -7.293 1.00 96.31 392 GLY A C 1
ATOM 3116 O O . GLY A 1 392 ? -12.079 -2.600 -6.904 1.00 96.31 392 GLY A O 1
ATOM 3117 N N . GLN A 1 393 ? -10.838 -0.957 -7.796 1.00 96.94 393 GLN A N 1
ATOM 3118 C CA . GLN A 1 393 ? -11.933 -0.016 -8.019 1.00 96.94 393 GLN A CA 1
ATOM 3119 C C . GLN A 1 393 ? -12.453 -0.117 -9.458 1.00 96.94 393 GLN A C 1
ATOM 3121 O O . GLN A 1 393 ? -11.687 -0.035 -10.415 1.00 96.94 393 GLN A O 1
ATOM 3126 N N . ARG A 1 394 ? -13.768 -0.265 -9.628 1.00 96.44 394 ARG A N 1
ATOM 3127 C CA . ARG A 1 394 ? -14.449 -0.209 -10.929 1.00 96.44 394 ARG A CA 1
ATOM 3128 C C . ARG A 1 394 ? -15.645 0.734 -10.846 1.00 96.44 394 ARG A C 1
A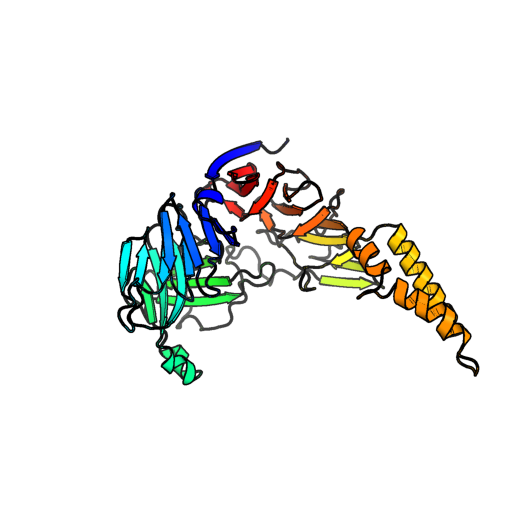TOM 3130 O O . ARG A 1 394 ? -16.709 0.377 -10.331 1.00 96.44 394 ARG A O 1
ATOM 3137 N N . GLY A 1 395 ? -15.449 1.949 -11.337 1.00 95.06 395 GLY A N 1
ATOM 3138 C CA . GLY A 1 395 ? -16.284 3.112 -11.108 1.00 95.06 395 GLY A CA 1
ATOM 3139 C C . GLY A 1 395 ? -16.437 3.345 -9.612 1.00 95.06 395 GLY A C 1
ATOM 3140 O O . GLY A 1 395 ? -15.480 3.643 -8.898 1.00 95.06 395 GLY A O 1
ATOM 3141 N N . ASN A 1 396 ? -17.660 3.130 -9.147 1.00 95.25 396 ASN A N 1
ATOM 3142 C CA . ASN A 1 396 ? -18.053 3.277 -7.754 1.00 95.25 396 ASN A CA 1
ATOM 3143 C C . ASN A 1 396 ? -17.992 1.968 -6.951 1.00 95.25 396 ASN A C 1
ATOM 3145 O O . ASN A 1 396 ? -18.287 1.974 -5.760 1.00 95.25 396 ASN A O 1
ATOM 3149 N N . ASN A 1 397 ? -17.658 0.835 -7.574 1.00 96.12 397 ASN A N 1
ATOM 3150 C CA . ASN A 1 397 ? -17.614 -0.462 -6.899 1.00 96.12 397 ASN A CA 1
ATOM 3151 C C . ASN A 1 397 ? -16.191 -0.826 -6.490 1.00 96.12 397 ASN A C 1
ATOM 3153 O O . ASN A 1 397 ? -15.256 -0.654 -7.269 1.00 96.12 397 ASN A O 1
ATOM 3157 N N . PHE A 1 398 ? -16.060 -1.400 -5.299 1.00 96.25 398 PHE A N 1
ATOM 3158 C CA . PHE A 1 398 ? -14.800 -1.858 -4.733 1.00 96.25 398 PHE A CA 1
ATOM 3159 C C . PHE A 1 398 ? -14.854 -3.371 -4.567 1.00 96.25 398 PHE A C 1
ATOM 3161 O O . PHE A 1 398 ? -15.749 -3.917 -3.914 1.00 96.25 398 PHE A O 1
ATOM 3168 N N . LEU A 1 399 ? -13.906 -4.041 -5.215 1.00 96.69 399 LEU A N 1
ATOM 3169 C CA . LEU A 1 399 ? -13.830 -5.488 -5.316 1.00 96.69 399 LEU A CA 1
ATOM 3170 C C . LEU A 1 399 ? -12.535 -5.963 -4.667 1.00 96.69 399 LEU A C 1
ATOM 3172 O O . LEU A 1 399 ? -11.454 -5.527 -5.052 1.00 96.69 399 LEU A O 1
ATOM 3176 N N . ARG A 1 400 ? -12.628 -6.880 -3.713 1.00 96.19 400 ARG A N 1
ATOM 3177 C CA . ARG A 1 400 ? -11.475 -7.598 -3.180 1.00 96.19 400 ARG A CA 1
ATOM 3178 C C . ARG A 1 400 ? -11.086 -8.669 -4.176 1.00 96.19 400 ARG A C 1
ATOM 3180 O O . ARG A 1 400 ? -11.931 -9.459 -4.587 1.00 96.19 400 ARG A O 1
ATOM 3187 N N . VAL A 1 401 ? -9.814 -8.720 -4.532 1.00 97.06 401 VAL A N 1
ATOM 3188 C CA . VAL A 1 401 ? -9.262 -9.759 -5.397 1.00 97.06 401 VAL A CA 1
ATOM 3189 C C . VAL A 1 401 ? -8.239 -10.553 -4.608 1.00 97.06 401 VAL A C 1
ATOM 3191 O O . VAL A 1 401 ? -7.358 -9.967 -3.984 1.00 97.06 401 VAL A O 1
ATOM 3194 N N . VAL A 1 402 ? -8.348 -11.879 -4.654 1.00 96.56 402 VAL A N 1
ATOM 3195 C CA . VAL A 1 402 ? -7.409 -12.817 -4.030 1.00 96.56 402 VAL A CA 1
ATOM 3196 C C . VAL A 1 402 ? -6.791 -13.696 -5.113 1.00 96.56 402 VAL A C 1
ATOM 3198 O O . VAL A 1 402 ? -7.509 -14.325 -5.891 1.00 96.56 402 VAL A O 1
ATOM 3201 N N . VAL A 1 403 ? -5.460 -13.734 -5.163 1.00 96.19 403 VAL A N 1
ATOM 3202 C CA . VAL A 1 403 ? -4.673 -14.440 -6.183 1.00 96.19 403 VAL A CA 1
ATOM 3203 C C . VAL A 1 403 ? -3.851 -15.549 -5.534 1.00 96.19 403 VAL A C 1
ATOM 3205 O O . VAL A 1 403 ? -3.063 -15.269 -4.625 1.00 96.19 403 VAL A O 1
ATOM 3208 N N . ARG A 1 404 ? -4.053 -16.794 -5.983 1.00 92.06 404 ARG A N 1
ATOM 3209 C CA . ARG A 1 404 ? -3.448 -18.013 -5.409 1.00 92.06 404 ARG A CA 1
ATOM 3210 C C . ARG A 1 404 ? -2.572 -18.781 -6.385 1.00 92.06 404 ARG A C 1
ATOM 3212 O O . ARG A 1 404 ? -2.945 -18.835 -7.581 1.00 92.06 404 ARG A O 1
#

pLDDT: mean 78.23, std 16.94, range [28.23, 97.25]